Protein 4NMU (pdb70)

Organism: Bacillus anthracis (NCBI:txid1392)

Secondary structure (DSSP, 8-state):
--GGGG---TTEEPPP-EEEBTTS-EEEGGGGTTSEEEEEEE-TT-HHHHH-----SHHHHHHTTEEEEEEE-S--HHHHHHHHHHHT--S-EEE-GGGHHHHHHT--SSSEEEEE-TTSEEEEEEES---HHHHHHHHHHT--/--TTSBPPP-EEEBTTS-EEEGGGGBTBEEEEEEE-TT-HHHHH-----SHHHHHTTTEEEEEEE-S--HHHHHHHHHHHT--S-EEE-GGGHHHHHTT--SSPEEEEE-TTSBEEEEEES---HHHHHHHHHHT--/--TTSS---TTSBPPP-EEEBTTS-EEEGGGGTTSEEEEEEE-SS-HHHHH-----SHHHHHTTTEEEEEEE-S--HHHHHHHHHHTT--S-EEE-GGGHHHHHTT--SSSEEEEE-TT-BEEEEEES---HHHHHHHHHHH--/-TTSBPPP-EEEBTTS-EEEGGGGTTSEEEEEEE-TT-HHHHH-----SHHHHHTTTEEEEEEE-S--HHHHHHHHHHHT--S-EEE-GGGHHHHHTT--SSSEEEEE-TTSBEEEEEES---HHHHHHHHHHT--

Sequence (561 aa):
SNAADKEKQIGKEAPNFVVTDLEGKKIELKDLKGKGVFLNFWGTWCKPCEKEPYNELYPKYKEKGVEIIALDADETDIAVKNFVNQYGLKFPVAIDKGQKIIGTYGVGPLPTSFLIDKDGKVVEQIIGEQTKEQLEGYLKKITPKQIGKEAPNFVVTDLEGKKKIELKDLKGKGVFLNFWGTWCKPCEKEPYNELYPKYKEKGVEIIALDADETDIAVKNFVNQYGLKFPVAIDKGQKIIGTYGVGPLLPTSFLIDKDGKVVEQIIGEQTKEQLEGYLKKITPSNAADKEKQIGKEAPNFVVTDLEGKKIELKDLKGKGVFLNFWGTWCCKKPCEKEPYNELYPKYKEKGVEIIALDADETDIAVKNFVNQYGLKFPVAIDKGQKIIGTYGVGPLPTSFLLIDKDGKVVEQIIGEQTKEEQLEGYLKKITPQIGKEAPNFVVTDLEGKKIELKDLKGKGVFLNFWGTWCKPCEKEPYNELYPKYKEKGVEIIALDADETDIAVKNFVNQYGLKFPVAIDKGQKIIGTYGVGPLPTSFLIDKDGKVVEQIIGEQTKEQLEGYLKKITP

Foldseek 3Di:
DDPLVPAADAQFADPWDWFQFLVRDIDTLVVLQQAKEKEKEAEPPDVLRLPVLLLVCCVVLVVLRYAYEYEYAADDSVRVVVSCVVSVRDGTYGYPHPCSSVVRHVPDAPTKIFIAANRNGTNDIDHTRDDSVRVVVSSVVRRD/DDAPDFDDWDWFAFLPRHIDILVVLQQAKEKEKEAELPDVLRVVLLLLVCAVVLVVQRYAYEYEYAADDSVSVVCSCVVSVRDGTYGYPHPCPSCVVVVPDDPTKIFTAASRNGTNDIDDTRDDNVRVVVSSVVRRD/DDPLVPQADAQDFDGWDWFAWLVRHIDIQVVLQQAKEKEKEAELVDPLSLVPLLLVCAVVLVVQRYAYEYEYAADDSVSVVVSCVVSVRDGTYGYCHVCSVCVRHVDDAPTKIFIAASRRGGHDIRHDHDDSVVVVVSSVVRRD/DAVFFQDWDWFAWLVGHIDILVVLQQAKEKEKEAELPDVLRVVVLLLVCPVVLVVLRYAYEYEYAADDSCSVVVSCVVSVRDGTYGYCHVCVVCVVVVPDDPTKIFIAANRRHTNDIDDDHDDSVRVNVSSVVRRD

Nearest PDB structures (foldseek):
  4nmu-assembly2_B  TM=9.962E-01  e=3.138E-27  Bacillus anthracis
  1st9-assembly2_B  TM=9.865E-01  e=3.255E-20  Bacillus subtilis
  2h1b-assembly2_B  TM=9.787E-01  e=1.824E-20  Bacillus subtilis
  2h1a-assembly1_A  TM=9.843E-01  e=2.393E-19  Bacillus subtilis
  2h19-assembly2_B  TM=9.837E-01  e=4.005E-19  Bacillus subtilis

Structure (mmCIF, N/CA/C/O backbone):
data_4NMU
#
_entry.id   4NMU
#
_cell.length_a   36.816
_cell.length_b   55.166
_cell.length_c   62.570
_cell.angle_alpha   92.27
_cell.angle_beta   90.09
_cell.angle_gamma   89.99
#
_symmetry.space_group_name_H-M   'P 1'
#
loop_
_entity.id
_entity.type
_entity.pdbx_description
1 polymer 'Thiol-disulfide oxidoreductase ResA'
2 non-polymer 'ACETIC ACID'
3 non-polymer 1,2-ETHANEDIOL
4 non-polymer GLYCEROL
5 non-polymer 'MAGNESIUM ION'
6 non-polymer DI(HYDROXYETHYL)ETHER
7 water water
#
loop_
_atom_site.group_PDB
_atom_site.id
_atom_site.type_symbol
_atom_site.label_atom_id
_atom_site.label_alt_id
_atom_site.label_comp_id
_atom_site.label_asym_id
_atom_site.label_entity_id
_atom_site.label_seq_id
_atom_site.pdbx_PDB_ins_code
_atom_site.Cartn_x
_atom_site.Cartn_y
_atom_site.Cartn_z
_atom_site.occupancy
_atom_site.B_iso_or_equiv
_atom_site.auth_seq_id
_atom_site.auth_comp_id
_atom_site.auth_asym_id
_atom_site.auth_atom_id
_atom_site.pdbx_PDB_model_num
ATOM 1 N N . SER A 1 1 ? 22.694 43.770 35.383 1.00 49.33 -2 SER A N 1
ATOM 2 C CA . SER A 1 1 ? 22.083 42.446 35.396 1.00 46.96 -2 SER A CA 1
ATOM 3 C C . SER A 1 1 ? 23.027 41.442 36.029 1.00 41.72 -2 SER A C 1
ATOM 4 O O . SER A 1 1 ? 23.954 41.813 36.730 1.00 41.44 -2 SER A O 1
ATOM 7 N N . ASN A 1 2 ? 22.789 40.168 35.774 1.00 39.32 -1 ASN A N 1
ATOM 8 C CA . ASN A 1 2 ? 23.658 39.138 36.307 1.00 40.16 -1 ASN A CA 1
ATOM 9 C C . ASN A 1 2 ? 24.030 38.130 35.232 1.00 42.47 -1 ASN A C 1
ATOM 10 O O . ASN A 1 2 ? 23.199 37.741 34.423 1.00 44.72 -1 ASN A O 1
ATOM 15 N N . ALA A 1 3 ? 25.293 37.735 35.206 1.00 42.04 0 ALA A N 1
ATOM 16 C CA . ALA A 1 3 ? 25.761 36.772 34.227 1.00 42.41 0 ALA A CA 1
ATOM 17 C C . ALA A 1 3 ? 24.989 35.452 34.292 1.00 45.30 0 ALA A C 1
ATOM 18 O O . ALA A 1 3 ? 24.847 34.761 33.287 1.00 44.58 0 ALA A O 1
ATOM 20 N N . ALA A 1 4 ? 24.514 35.096 35.481 1.00 51.66 1 ALA A N 1
ATOM 21 C CA . ALA A 1 4 ? 23.806 33.840 35.676 1.00 44.92 1 ALA A CA 1
ATOM 22 C C . ALA A 1 4 ? 22.454 33.828 34.972 1.00 39.19 1 ALA A C 1
ATOM 23 O O . ALA A 1 4 ? 21.885 32.764 34.751 1.00 36.22 1 ALA A O 1
ATOM 25 N N . ASP A 1 5 ? 21.937 35.008 34.628 1.00 35.00 2 ASP A N 1
ATOM 26 C CA . ASP A 1 5 ? 20.750 35.090 33.777 1.00 31.87 2 ASP A CA 1
ATOM 27 C C . ASP A 1 5 ? 20.911 34.169 32.588 1.00 30.94 2 ASP A C 1
ATOM 28 O O . ASP A 1 5 ? 19.999 33.422 32.258 1.00 30.96 2 ASP A O 1
ATOM 33 N N . LYS A 1 6 ? 22.092 34.210 31.974 1.00 30.33 3 LYS A N 1
ATOM 34 C CA . LYS A 1 6 ? 22.363 33.454 30.757 1.00 30.64 3 LYS A CA 1
ATOM 35 C C . LYS A 1 6 ? 23.225 32.214 30.981 1.00 30.31 3 LYS A C 1
ATOM 36 O O . LYS A 1 6 ? 24.026 31.868 30.116 1.00 31.91 3 LYS A O 1
ATOM 42 N N . GLU A 1 7 ? 23.072 31.554 32.132 1.00 33.23 4 GLU A N 1
ATOM 43 C CA . GLU A 1 7 ? 23.750 30.276 32.384 1.00 31.48 4 GLU A CA 1
ATOM 44 C C . GLU A 1 7 ? 22.880 29.121 31.890 1.00 29.63 4 GLU A C 1
ATOM 45 O O . GLU A 1 7 ? 21.654 29.220 31.857 1.00 26.34 4 GLU A O 1
ATOM 51 N N . LYS A 1 8 ? 23.537 28.025 31.523 1.00 34.75 5 LYS A N 1
ATOM 52 C CA . LYS A 1 8 ? 22.995 27.052 30.585 1.00 33.20 5 LYS A CA 1
ATOM 53 C C . LYS A 1 8 ? 23.496 25.646 30.916 1.00 32.45 5 LYS A C 1
ATOM 54 O O . LYS A 1 8 ? 24.704 25.429 31.077 1.00 34.15 5 LYS A O 1
ATOM 68 N N . GLN A 1 10 ? 24.502 22.040 29.821 1.00 24.23 7 GLN A N 1
ATOM 69 C CA . GLN A 1 10 ? 24.876 21.256 28.655 1.00 20.76 7 GLN A CA 1
ATOM 70 C C . GLN A 1 10 ? 25.333 19.851 29.059 1.00 20.09 7 GLN A C 1
ATOM 71 O O . GLN A 1 10 ? 26.133 19.691 29.968 1.00 18.93 7 GLN A O 1
ATOM 77 N N . ILE A 1 11 ? 24.790 18.835 28.398 1.00 20.44 8 ILE A N 1
ATOM 78 C CA . ILE A 1 11 ? 25.248 17.464 28.570 1.00 20.58 8 ILE A CA 1
ATOM 79 C C . ILE A 1 11 ? 26.729 17.394 28.216 1.00 21.01 8 ILE A C 1
ATOM 80 O O . ILE A 1 11 ? 27.157 17.971 27.224 1.00 23.34 8 ILE A O 1
ATOM 85 N N . GLY A 1 12 ? 27.508 16.712 29.046 1.00 20.09 9 GLY A N 1
ATOM 86 C CA . GLY A 1 12 ? 28.941 16.616 28.859 1.00 21.84 9 GLY A CA 1
ATOM 87 C C . GLY A 1 12 ? 29.708 17.891 29.158 1.00 22.64 9 GLY A C 1
ATOM 88 O O . GLY A 1 12 ? 30.846 18.046 28.743 1.00 25.04 9 GLY A O 1
ATOM 89 N N . LYS A 1 13 ? 29.093 18.832 29.857 1.00 20.64 10 LYS A N 1
ATOM 90 C CA . LYS A 1 13 ? 29.803 20.047 30.234 1.00 20.25 10 LYS A CA 1
ATOM 91 C C . LYS A 1 13 ? 29.456 20.461 31.672 1.00 20.51 10 LYS A C 1
ATOM 92 O O . LYS A 1 13 ? 28.498 19.954 32.258 1.00 19.83 10 LYS A O 1
ATOM 98 N N . GLU A 1 14 ? 30.251 21.368 32.233 1.00 20.14 11 GLU A N 1
ATOM 99 C CA . GLU A 1 14 ? 30.129 21.733 33.638 1.00 20.73 11 GLU A CA 1
ATOM 100 C C . GLU A 1 14 ? 28.726 22.192 34.018 1.00 17.68 11 GLU A C 1
ATOM 101 O O . GLU A 1 14 ? 28.080 22.963 33.317 1.00 19.44 11 GLU A O 1
ATOM 107 N N . ALA A 1 15 ? 28.265 21.686 35.149 1.00 16.54 12 ALA A N 1
ATOM 108 C CA . ALA A 1 15 ? 26.935 21.975 35.636 1.00 14.21 12 ALA A CA 1
ATOM 109 C C . ALA A 1 15 ? 26.873 23.428 36.037 1.00 17.72 12 ALA A C 1
ATOM 110 O O . ALA A 1 15 ? 27.885 23.993 36.432 1.00 18.83 12 ALA A O 1
ATOM 112 N N . PRO A 1 16 ? 25.693 24.065 35.876 1.00 19.76 13 PRO A N 1
ATOM 113 C CA . PRO A 1 16 ? 25.501 25.384 36.472 1.00 18.14 13 PRO A CA 1
ATOM 114 C C . PRO A 1 16 ? 25.644 25.314 37.982 1.00 16.66 13 PRO A C 1
ATOM 115 O O . PRO A 1 16 ? 24.880 24.651 38.662 1.00 17.19 13 PRO A O 1
ATOM 119 N N . ASN A 1 17 ? 26.640 25.996 38.514 1.00 17.97 14 ASN A N 1
ATOM 120 C CA . ASN A 1 17 ? 26.814 26.044 39.951 1.00 16.73 14 ASN A CA 1
ATOM 121 C C . ASN A 1 17 ? 25.586 26.687 40.599 1.00 17.12 14 ASN A C 1
ATOM 122 O O . ASN A 1 17 ? 24.876 27.459 39.963 1.00 20.40 14 ASN A O 1
ATOM 127 N N . PHE A 1 18 ? 25.311 26.333 41.846 1.00 13.85 15 PHE A N 1
ATOM 128 C CA . PHE A 1 18 ? 24.301 27.028 42.613 1.00 14.43 15 PHE A CA 1
ATOM 129 C C . PHE A 1 18 ? 24.625 26.909 44.083 1.00 14.79 15 PHE A C 1
ATOM 130 O O . PHE A 1 18 ? 25.401 26.058 44.484 1.00 15.07 15 PHE A O 1
ATOM 138 N N . VAL A 1 19 ? 24.007 27.775 44.874 1.00 15.11 16 VAL A N 1
ATOM 139 C CA . VAL A 1 19 ? 24.175 27.809 46.316 1.00 15.91 16 VAL A CA 1
ATOM 140 C C . VAL A 1 19 ? 22.808 27.788 47.007 1.00 16.04 16 VAL A C 1
ATOM 141 O O . VAL A 1 19 ? 21.989 28.675 46.796 1.00 20.14 16 VAL A O 1
ATOM 145 N N . VAL A 1 20 ? 22.566 26.770 47.825 1.00 15.17 17 VAL A N 1
ATOM 146 C CA . VAL A 1 20 ? 21.312 26.644 48.578 1.00 15.11 17 VAL A CA 1
ATOM 147 C C . VAL A 1 20 ? 21.596 26.328 50.031 1.00 14.37 17 VAL A C 1
ATOM 148 O O . VAL A 1 20 ? 22.672 25.874 50.376 1.00 17.03 17 VAL A O 1
ATOM 152 N N . THR A 1 21 ? 20.627 26.589 50.890 1.00 15.22 18 THR A N 1
ATOM 153 C CA . THR A 1 21 ? 20.691 26.137 52.267 1.00 14.34 18 THR A CA 1
ATOM 154 C C . THR A 1 21 ? 19.834 24.895 52.370 1.00 13.54 18 THR A C 1
ATOM 155 O O . THR A 1 21 ? 18.681 24.927 51.950 1.00 15.37 18 THR A O 1
ATOM 159 N N . ASP A 1 22 ? 20.364 23.798 52.910 1.00 12.95 19 ASP A N 1
ATOM 160 C CA . ASP A 1 22 ? 19.527 22.610 53.053 1.00 14.04 19 ASP A CA 1
ATOM 161 C C . ASP A 1 22 ? 18.649 22.680 54.301 1.00 14.66 19 ASP A C 1
ATOM 162 O O . ASP A 1 22 ? 18.798 23.591 55.109 1.00 16.77 19 ASP A O 1
ATOM 167 N N . LEU A 1 23 ? 17.750 21.722 54.478 1.00 16.35 20 LEU A N 1
ATOM 168 C CA . LEU A 1 23 ? 16.868 21.749 55.636 1.00 18.20 20 LEU A CA 1
ATOM 169 C C . LEU A 1 23 ? 17.574 21.571 56.995 1.00 17.62 20 LEU A C 1
ATOM 170 O O . LEU A 1 23 ? 16.943 21.729 58.042 1.00 19.63 20 LEU A O 1
ATOM 175 N N . GLU A 1 24 ? 18.854 21.225 56.989 1.00 14.72 21 GLU A N 1
ATOM 176 C CA . GLU A 1 24 ? 19.577 21.198 58.245 1.00 15.34 21 GLU A CA 1
ATOM 177 C C . GLU A 1 24 ? 20.350 22.489 58.453 1.00 17.12 21 GLU A C 1
ATOM 178 O O . GLU A 1 24 ? 21.181 22.580 59.360 1.00 20.95 21 GLU A O 1
ATOM 184 N N . GLY A 1 25 ? 20.065 23.474 57.601 1.00 12.63 22 GLY A N 1
ATOM 185 C CA . GLY A 1 25 ? 20.689 24.779 57.661 1.00 13.63 22 GLY A CA 1
ATOM 186 C C . GLY A 1 25 ? 22.062 24.888 57.023 1.00 15.73 22 GLY A C 1
ATOM 187 O O . GLY A 1 25 ? 22.705 25.949 57.071 1.00 17.75 22 GLY A O 1
ATOM 188 N N . LYS A 1 26 ? 22.513 23.794 56.418 1.00 13.94 23 LYS A N 1
ATOM 189 C CA . LYS A 1 26 ? 23.859 23.732 55.865 1.00 15.11 23 LYS A CA 1
ATOM 190 C C . LYS A 1 26 ? 23.974 24.266 54.438 1.00 13.36 23 LYS A C 1
ATOM 191 O O . LYS A 1 26 ? 23.141 24.005 53.567 1.00 12.87 23 LYS A O 1
ATOM 197 N N . LYS A 1 27 ? 25.033 25.022 54.203 1.00 11.80 24 LYS A N 1
ATOM 198 C CA . LYS A 1 27 ? 25.294 25.547 52.877 1.00 14.07 24 LYS A CA 1
ATOM 199 C C . LYS A 1 27 ? 25.713 24.454 51.887 1.00 14.79 24 LYS A C 1
ATOM 200 O O . LYS A 1 27 ? 26.692 23.746 52.114 1.00 14.06 24 LYS A O 1
ATOM 206 N N . ILE A 1 28 ? 24.984 24.349 50.777 1.00 14.89 25 ILE A N 1
ATOM 207 C CA . ILE A 1 28 ? 25.431 23.573 49.628 1.00 13.45 25 ILE A CA 1
ATOM 208 C C . ILE A 1 28 ? 25.782 24.473 48.428 1.00 15.53 25 ILE A C 1
ATOM 209 O O . ILE A 1 28 ? 24.944 25.212 47.936 1.00 16.38 25 ILE A O 1
ATOM 214 N N . GLU A 1 29 ? 27.034 24.416 47.979 1.00 15.97 26 GLU A N 1
ATOM 215 C CA . GLU A 1 29 ? 27.413 24.974 46.686 1.00 15.42 26 GLU A CA 1
ATOM 216 C C . GLU A 1 29 ? 27.861 23.852 45.748 1.00 15.74 26 GLU A C 1
ATOM 217 O O . GLU A 1 29 ? 28.742 23.068 46.087 1.00 14.81 26 GLU A O 1
ATOM 223 N N . LEU A 1 30 ? 27.259 23.783 44.566 1.00 15.41 27 LEU A N 1
ATOM 224 C CA . LEU A 1 30 ? 27.504 22.655 43.684 1.00 13.44 27 LEU A CA 1
ATOM 225 C C . LEU A 1 30 ? 28.985 22.478 43.380 1.00 13.47 27 LEU A C 1
ATOM 226 O O . LEU A 1 30 ? 29.505 21.371 43.461 1.00 17.12 27 LEU A O 1
ATOM 231 N N . LYS A 1 31 ? 29.677 23.573 43.083 1.00 15.76 28 LYS A N 1
ATOM 232 C CA . LYS A 1 31 ? 31.113 23.487 42.788 1.00 19.90 28 LYS A CA 1
ATOM 233 C C . LYS A 1 31 ? 31.955 22.920 43.947 1.00 17.36 28 LYS A C 1
ATOM 234 O O . LYS A 1 31 ? 32.976 22.284 43.723 1.00 18.84 28 LYS A O 1
ATOM 240 N N . ASP A 1 32 ? 31.521 23.148 45.180 1.00 16.82 29 ASP A N 1
ATOM 241 C CA . ASP A 1 32 ? 32.234 22.643 46.345 1.00 17.03 29 ASP A CA 1
ATOM 242 C C . ASP A 1 32 ? 32.275 21.128 46.368 1.00 16.93 29 ASP A C 1
ATOM 243 O O . ASP A 1 32 ? 33.055 20.544 47.101 1.00 17.54 29 ASP A O 1
ATOM 248 N N . LEU A 1 33 ? 31.408 20.500 45.582 1.00 17.01 30 LEU A N 1
ATOM 249 C CA . LEU A 1 33 ? 31.258 19.052 45.586 1.00 13.75 30 LEU A CA 1
ATOM 250 C C . LEU A 1 33 ? 32.113 18.347 44.542 1.00 13.37 30 LEU A C 1
ATOM 251 O O . LEU A 1 33 ? 31.979 17.137 44.353 1.00 13.99 30 LEU A O 1
ATOM 256 N N . LYS A 1 34 ? 32.966 19.089 43.834 1.00 12.00 31 LYS A N 1
ATOM 257 C CA . LYS A 1 34 ? 33.910 18.435 42.924 1.00 13.91 31 LYS A CA 1
ATOM 258 C C . LYS A 1 34 ? 34.724 17.426 43.725 1.00 13.28 31 LYS A C 1
ATOM 259 O O . LYS A 1 34 ? 35.187 17.739 44.817 1.00 15.42 31 LYS A O 1
ATOM 265 N N . GLY A 1 35 ? 34.858 16.215 43.195 1.00 13.72 32 GLY A N 1
ATOM 266 C CA . GLY A 1 35 ? 35.480 15.128 43.918 1.00 13.79 32 GLY A CA 1
ATOM 267 C C . GLY A 1 35 ? 34.474 14.060 44.299 1.00 15.81 32 GLY A C 1
ATOM 268 O O . GLY A 1 35 ? 34.823 12.948 44.720 1.00 17.88 32 GLY A O 1
ATOM 269 N N . LYS A 1 36 ? 33.204 14.417 44.151 1.00 15.92 33 LYS A N 1
ATOM 270 C CA . LYS A 1 36 ? 32.094 13.522 44.433 1.00 14.90 33 LYS A CA 1
ATOM 271 C C . LYS A 1 36 ? 31.195 13.423 43.215 1.00 11.95 33 LYS A C 1
ATOM 272 O O . LYS A 1 36 ? 31.104 14.353 42.440 1.00 13.45 33 LYS A O 1
ATOM 278 N N . GLY A 1 37 ? 30.543 12.282 43.039 1.00 12.69 34 GLY A N 1
ATOM 279 C CA . GLY A 1 37 ? 29.404 12.197 42.139 1.00 12.06 34 GLY A CA 1
ATOM 280 C C . GLY A 1 37 ? 28.214 12.902 42.776 1.00 11.84 34 GLY A C 1
ATOM 281 O O . GLY A 1 37 ? 28.089 12.903 43.984 1.00 11.35 34 GLY A O 1
ATOM 282 N N . VAL A 1 38 ? 27.350 13.525 41.982 1.00 11.31 35 VAL A N 1
ATOM 283 C CA . VAL A 1 38 ? 26.173 14.185 42.539 1.00 9.38 35 VAL A CA 1
ATOM 284 C C . VAL A 1 38 ? 24.937 13.754 41.779 1.00 10.28 35 VAL A C 1
ATOM 285 O O . VAL A 1 38 ? 24.868 13.841 40.551 1.00 11.19 35 VAL A O 1
ATOM 289 N N . PHE A 1 39 ? 23.957 13.274 42.533 1.00 9.47 36 PHE A N 1
ATOM 290 C CA . PHE A 1 39 ? 22.650 12.962 41.983 1.00 9.66 36 PHE A CA 1
ATOM 291 C C . PHE A 1 39 ? 21.734 14.121 42.358 1.00 8.77 36 PHE A C 1
ATOM 292 O O . PHE A 1 39 ? 21.348 14.273 43.509 1.00 8.66 36 PHE A O 1
ATOM 300 N N . LEU A 1 40 ? 21.426 14.953 41.375 1.00 9.23 37 LEU A N 1
ATOM 301 C CA . LEU A 1 40 ? 20.675 16.177 41.603 1.00 8.44 37 LEU A CA 1
ATOM 302 C C . LEU A 1 40 ? 19.223 15.922 41.222 1.00 9.62 37 LEU A C 1
ATOM 303 O O . LEU A 1 40 ? 18.914 15.689 40.065 1.00 10.68 37 LEU A O 1
ATOM 308 N N . ASN A 1 41 ? 18.343 15.945 42.213 1.00 9.54 38 ASN A N 1
ATOM 309 C CA . ASN A 1 41 ? 16.974 15.553 41.989 1.00 8.43 38 ASN A CA 1
ATOM 310 C C . ASN A 1 41 ? 16.024 16.704 42.223 1.00 8.74 38 ASN A C 1
ATOM 311 O O . ASN A 1 41 ? 16.020 17.296 43.289 1.00 11.41 38 ASN A O 1
ATOM 316 N N . PHE A 1 42 ? 15.175 16.987 41.251 1.00 8.28 39 PHE A N 1
ATOM 317 C CA . PHE A 1 42 ? 14.178 18.035 41.396 1.00 7.22 39 PHE A CA 1
ATOM 318 C C . PHE A 1 42 ? 12.835 17.373 41.654 1.00 9.67 39 PHE A C 1
ATOM 319 O O . PHE A 1 42 ? 12.437 16.471 40.898 1.00 12.90 39 PHE A O 1
ATOM 327 N N . TRP A 1 43 ? 12.138 17.816 42.695 1.00 9.24 40 TRP A N 1
ATOM 328 C CA . TRP A 1 43 ? 10.972 17.091 43.191 1.00 10.06 40 TRP A CA 1
ATOM 329 C C . TRP A 1 43 ? 9.917 17.966 43.844 1.00 10.27 40 TRP A C 1
ATOM 330 O O . TRP A 1 43 ? 10.057 19.179 43.931 1.00 11.75 40 TRP A O 1
ATOM 341 N N . GLY A 1 44 ? 8.847 17.311 44.289 1.00 13.04 41 GLY A N 1
ATOM 342 C CA . GLY A 1 44 ? 7.783 17.951 45.056 1.00 15.14 41 GLY A CA 1
ATOM 343 C C . GLY A 1 44 ? 6.925 16.960 45.847 1.00 15.08 41 GLY A C 1
ATOM 344 O O . GLY A 1 44 ? 6.811 15.783 45.498 1.00 16.46 41 GLY A O 1
ATOM 345 N N . THR A 1 45 ? 6.306 17.447 46.917 1.00 15.93 42 THR A N 1
ATOM 346 C CA . THR A 1 45 ? 5.569 16.590 47.845 1.00 17.63 42 THR A CA 1
ATOM 347 C C . THR A 1 45 ? 4.240 16.137 47.227 1.00 20.35 42 THR A C 1
ATOM 348 O O . THR A 1 45 ? 3.658 15.129 47.624 1.00 20.23 42 THR A O 1
ATOM 352 N N . TRP A 1 46 ? 3.786 16.891 46.235 1.00 20.67 43 TRP A N 1
ATOM 353 C CA . TRP A 1 46 ? 2.509 16.640 45.594 1.00 22.07 43 TRP A CA 1
ATOM 354 C C . TRP A 1 46 ? 2.681 15.712 44.378 1.00 22.61 43 TRP A C 1
ATOM 355 O O . TRP A 1 46 ? 1.702 15.170 43.857 1.00 24.78 43 TRP A O 1
ATOM 366 N N . CYS A 1 47 ? 3.924 15.497 43.961 1.00 20.39 44 CYS A N 1
ATOM 367 C CA . CYS A 1 47 ? 4.229 14.711 42.784 1.00 19.81 44 CYS A CA 1
ATOM 368 C C . CYS A 1 47 ? 4.373 13.260 43.195 1.00 23.34 44 CYS A C 1
ATOM 369 O O . CYS A 1 47 ? 5.292 12.863 43.842 1.00 23.66 44 CYS A O 1
ATOM 372 N N . LYS A 1 48 ? 3.386 12.469 42.837 1.00 26.20 45 LYS A N 1
ATOM 373 C CA . LYS A 1 48 ? 3.325 11.052 43.201 1.00 28.69 45 LYS A CA 1
ATOM 374 C C . LYS A 1 48 ? 4.501 10.184 42.689 1.00 26.78 45 LYS A C 1
ATOM 375 O O . LYS A 1 48 ? 4.984 9.310 43.411 1.00 28.26 45 LYS A O 1
ATOM 381 N N . PRO A 1 49 ? 4.954 10.399 41.442 1.00 22.31 46 PRO A N 1
ATOM 382 C CA . PRO A 1 49 ? 6.202 9.729 41.071 1.00 23.42 46 PRO A CA 1
ATOM 383 C C . PRO A 1 49 ? 7.388 10.179 41.922 1.00 21.83 46 PRO A C 1
ATOM 384 O O . PRO A 1 49 ? 8.242 9.350 42.213 1.00 27.01 46 PRO A O 1
ATOM 388 N N . CYS A 1 50 ? 7.428 11.433 42.317 1.00 20.30 47 CYS A N 1
ATOM 389 C CA . CYS A 1 50 ? 8.486 11.852 43.235 1.00 19.86 47 CYS A CA 1
ATOM 390 C C . CYS A 1 50 ? 8.364 11.172 44.572 1.00 21.30 47 CYS A C 1
ATOM 391 O O . CYS A 1 50 ? 9.322 10.653 45.083 1.00 25.09 47 CYS A O 1
ATOM 394 N N . GLU A 1 51 ? 7.155 11.126 45.112 1.00 19.17 48 GLU A N 1
ATOM 395 C CA . GLU A 1 51 ? 6.930 10.526 46.415 1.00 21.48 48 GLU A CA 1
ATOM 396 C C . GLU A 1 51 ? 7.335 9.076 46.424 1.00 19.86 48 GLU A C 1
ATOM 397 O O . GLU A 1 51 ? 7.978 8.633 47.357 1.00 21.69 48 GLU A O 1
ATOM 403 N N . LYS A 1 52 ? 6.965 8.335 45.385 1.00 18.70 49 LYS A N 1
ATOM 404 C CA . LYS A 1 52 ? 7.226 6.908 45.384 1.00 21.77 49 LYS A CA 1
ATOM 405 C C . LYS A 1 52 ? 8.697 6.553 45.199 1.00 23.00 49 LYS A C 1
ATOM 406 O O . LYS A 1 52 ? 9.153 5.533 45.715 1.00 25.97 49 LYS A O 1
ATOM 412 N N . GLU A 1 53 ? 9.455 7.379 44.480 1.00 20.37 50 GLU A N 1
ATOM 413 C CA . GLU A 1 53 ? 10.864 7.050 44.267 1.00 17.42 50 GLU A CA 1
ATOM 414 C C . GLU A 1 53 ? 11.780 7.465 45.413 1.00 17.23 50 GLU A C 1
ATOM 415 O O . GLU A 1 53 ? 12.838 6.876 45.593 1.00 20.75 50 GLU A O 1
ATOM 429 N N . PRO A 1 55 ? 11.727 7.117 48.814 1.00 15.97 52 PRO A N 1
ATOM 430 C CA . PRO A 1 55 ? 12.181 6.007 49.652 1.00 17.96 52 PRO A CA 1
ATOM 431 C C . PRO A 1 55 ? 13.300 5.186 49.011 1.00 17.01 52 PRO A C 1
ATOM 432 O O . PRO A 1 55 ? 14.193 4.743 49.739 1.00 17.79 52 PRO A O 1
ATOM 436 N N . TYR A 1 56 ? 13.261 4.997 47.692 1.00 15.23 53 TYR A N 1
ATOM 437 C CA . TYR A 1 56 ? 14.290 4.211 47.012 1.00 14.30 53 TYR A CA 1
ATOM 438 C C . TYR A 1 56 ? 15.637 4.898 47.129 1.00 13.27 53 TYR A C 1
ATOM 439 O O . TYR A 1 56 ? 16.635 4.271 47.456 1.00 14.13 53 TYR A O 1
ATOM 464 N N . ASN A 1 58 ? 16.435 6.929 49.364 1.00 10.83 55 ASN A N 1
ATOM 465 C CA . ASN A 1 58 ? 16.787 6.907 50.774 1.00 12.28 55 ASN A CA 1
ATOM 466 C C . ASN A 1 58 ? 17.481 5.614 51.186 1.00 13.05 55 ASN A C 1
ATOM 467 O O . ASN A 1 58 ? 18.429 5.629 51.961 1.00 13.23 55 ASN A O 1
ATOM 472 N N . GLU A 1 59 ? 17.011 4.504 50.646 1.00 11.11 56 GLU A N 1
ATOM 473 C CA . GLU A 1 59 ? 17.635 3.213 50.902 1.00 13.13 56 GLU A CA 1
ATOM 474 C C . GLU A 1 59 ? 18.970 3.076 50.175 1.00 15.28 56 GLU A C 1
ATOM 475 O O . GLU A 1 59 ? 19.835 2.322 50.598 1.00 20.34 56 GLU A O 1
ATOM 481 N N . LEU A 1 60 ? 19.139 3.790 49.072 1.00 14.73 57 LEU A N 1
ATOM 482 C CA . LEU A 1 60 ? 20.404 3.755 48.335 1.00 15.05 57 LEU A CA 1
ATOM 483 C C . LEU A 1 60 ? 21.464 4.695 48.894 1.00 14.63 57 LEU A C 1
ATOM 484 O O . LEU A 1 60 ? 22.657 4.435 48.755 1.00 17.81 57 LEU A O 1
ATOM 489 N N . TYR A 1 61 ? 21.027 5.780 49.530 1.00 11.50 58 TYR A N 1
ATOM 490 C CA . TYR A 1 61 ? 21.920 6.850 49.957 1.00 11.93 58 TYR A CA 1
ATOM 491 C C . TYR A 1 61 ? 23.101 6.454 50.859 1.00 13.85 58 TYR A C 1
ATOM 492 O O . TYR A 1 61 ? 24.209 6.892 50.602 1.00 14.67 58 TYR A O 1
ATOM 501 N N . PRO A 1 62 ? 22.869 5.672 51.936 1.00 14.01 59 PRO A N 1
ATOM 502 C CA . PRO A 1 62 ? 24.015 5.324 52.792 1.00 13.21 59 PRO A CA 1
ATOM 503 C C . PRO A 1 62 ? 25.070 4.569 52.022 1.00 13.87 59 PRO A C 1
ATOM 504 O O . PRO A 1 62 ? 26.261 4.846 52.136 1.00 16.32 59 PRO A O 1
ATOM 508 N N . LYS A 1 63 ? 24.615 3.611 51.232 1.00 13.91 60 LYS A N 1
ATOM 509 C CA . LYS A 1 63 ? 25.499 2.828 50.392 1.00 13.51 60 LYS A CA 1
ATOM 510 C C . LYS A 1 63 ? 26.420 3.734 49.567 1.00 14.22 60 LYS A C 1
ATOM 511 O O . LYS A 1 63 ? 27.650 3.615 49.636 1.00 16.22 60 LYS A O 1
ATOM 517 N N . TYR A 1 64 ? 25.824 4.664 48.818 1.00 13.37 61 TYR A N 1
ATOM 518 C CA . TYR A 1 64 ? 26.587 5.475 47.863 1.00 14.34 61 TYR A CA 1
ATOM 519 C C . TYR A 1 64 ? 27.281 6.700 48.461 1.00 16.60 61 TYR A C 1
ATOM 520 O O . TYR A 1 64 ? 28.235 7.207 47.893 1.00 18.42 61 TYR A O 1
ATOM 529 N N . LYS A 1 65 ? 26.828 7.143 49.626 1.00 16.13 62 LYS A N 1
ATOM 530 C CA . LYS A 1 65 ? 27.430 8.293 50.301 1.00 17.18 62 LYS A CA 1
ATOM 531 C C . LYS A 1 65 ? 28.895 8.038 50.692 1.00 19.34 62 LYS A C 1
ATOM 532 O O . LYS A 1 65 ? 29.770 8.869 50.442 1.00 20.58 62 LYS A O 1
ATOM 538 N N . GLU A 1 66 ? 29.156 6.893 51.310 1.00 22.46 63 GLU A N 1
ATOM 539 C CA . GLU A 1 66 ? 30.533 6.483 51.631 1.00 23.80 63 GLU A CA 1
ATOM 540 C C . GLU A 1 66 ? 31.414 6.475 50.369 1.00 24.95 63 GLU A C 1
ATOM 541 O O . GLU A 1 66 ? 32.531 7.009 50.373 1.00 29.12 63 GLU A O 1
ATOM 547 N N . LYS A 1 67 ? 30.882 5.905 49.286 1.00 19.07 64 LYS A N 1
ATOM 548 C CA . LYS A 1 67 ? 31.547 5.889 47.989 1.00 16.99 64 LYS A CA 1
ATOM 549 C C . LYS A 1 67 ? 31.679 7.262 47.373 1.00 17.89 64 LYS A C 1
ATOM 550 O O . LYS A 1 67 ? 32.051 7.370 46.231 1.00 22.42 64 LYS A O 1
ATOM 556 N N . GLY A 1 68 ? 31.340 8.313 48.101 1.00 16.22 65 GLY A N 1
ATOM 557 C CA . GLY A 1 68 ? 31.564 9.655 47.602 1.00 14.58 65 GLY A CA 1
ATOM 558 C C . GLY A 1 68 ? 30.535 10.171 46.604 1.00 14.67 65 GLY A C 1
ATOM 559 O O . GLY A 1 68 ? 30.831 11.035 45.786 1.00 16.72 65 GLY A O 1
ATOM 560 N N . VAL A 1 69 ? 29.323 9.644 46.658 1.00 12.89 66 VAL A N 1
ATOM 561 C CA . VAL A 1 69 ? 28.227 10.210 45.878 1.00 12.56 66 VAL A CA 1
ATOM 562 C C . VAL A 1 69 ? 27.289 10.961 46.805 1.00 12.90 66 VAL A C 1
ATOM 563 O O . VAL A 1 69 ? 26.834 10.427 47.815 1.00 19.25 66 VAL A O 1
ATOM 567 N N . GLU A 1 70 ? 27.000 12.203 46.463 1.00 11.21 67 GLU A N 1
ATOM 568 C CA . GLU A 1 70 ? 26.008 12.987 47.186 1.00 11.63 67 GLU A CA 1
ATOM 569 C C . GLU A 1 70 ? 24.683 13.003 46.429 1.00 11.08 67 GLU A C 1
ATOM 570 O O . GLU A 1 70 ? 24.654 13.038 45.214 1.00 12.23 67 GLU A O 1
ATOM 576 N N . ILE A 1 71 ? 23.592 12.964 47.179 1.00 11.27 68 ILE A N 1
ATOM 577 C CA . ILE A 1 71 ? 22.257 13.206 46.645 1.00 12.17 68 ILE A CA 1
ATOM 578 C C . ILE A 1 71 ? 21.782 14.578 47.134 1.00 13.86 68 ILE A C 1
ATOM 579 O O . ILE A 1 71 ? 21.805 14.853 48.327 1.00 15.00 68 ILE A O 1
ATOM 584 N N . ILE A 1 72 ? 21.381 15.444 46.209 1.00 10.67 69 ILE A N 1
ATOM 585 C CA . ILE A 1 72 ? 20.801 16.729 46.564 1.00 9.36 69 ILE A CA 1
ATOM 586 C C . ILE A 1 72 ? 19.395 16.838 45.990 1.00 7.89 69 ILE A C 1
ATOM 587 O O . ILE A 1 72 ? 19.218 16.832 44.784 1.00 9.28 69 ILE A O 1
ATOM 592 N N . ALA A 1 73 ? 18.400 16.907 46.867 1.00 7.67 70 ALA A N 1
ATOM 593 C CA . ALA A 1 73 ? 16.998 16.878 46.462 1.00 7.81 70 ALA A CA 1
ATOM 594 C C . ALA A 1 73 ? 16.413 18.265 46.575 1.00 8.17 70 ALA A C 1
ATOM 595 O O . ALA A 1 73 ? 16.084 18.724 47.663 1.00 7.37 70 ALA A O 1
ATOM 597 N N . LEU A 1 74 ? 16.324 18.939 45.436 1.00 7.01 71 LEU A N 1
ATOM 598 C CA . LEU A 1 74 ? 15.837 20.296 45.379 1.00 6.75 71 LEU A CA 1
ATOM 599 C C . LEU A 1 74 ? 14.321 20.322 45.253 1.00 9.31 71 LEU A C 1
ATOM 600 O O . LEU A 1 74 ? 13.769 19.869 44.259 1.00 9.85 71 LEU A O 1
ATOM 605 N N . ASP A 1 75 ? 13.642 20.863 46.254 1.00 8.43 72 ASP A N 1
ATOM 606 C CA . ASP A 1 75 ? 12.202 20.947 46.203 1.00 11.05 72 ASP A CA 1
ATOM 607 C C . ASP A 1 75 ? 11.766 22.169 45.404 1.00 13.03 72 ASP A C 1
ATOM 608 O O . ASP A 1 75 ? 12.386 23.228 45.474 1.00 11.03 72 ASP A O 1
ATOM 613 N N . ALA A 1 76 ? 10.677 22.012 44.654 1.00 15.60 73 ALA A N 1
ATOM 614 C CA . ALA A 1 76 ? 10.203 23.045 43.736 1.00 15.13 73 ALA A CA 1
ATOM 615 C C . ALA A 1 76 ? 9.419 24.172 44.410 1.00 16.07 73 ALA A C 1
ATOM 616 O O . ALA A 1 76 ? 8.282 24.462 44.029 1.00 17.82 73 ALA A O 1
ATOM 618 N N . ASP A 1 77 ? 10.045 24.816 45.376 1.00 14.73 74 ASP A N 1
ATOM 619 C CA . ASP A 1 77 ? 9.496 25.997 46.022 1.00 16.70 74 ASP A CA 1
ATOM 620 C C . ASP A 1 77 ? 8.156 25.801 46.729 1.00 18.62 74 ASP A C 1
ATOM 621 O O . ASP A 1 77 ? 7.240 26.566 46.530 1.00 17.44 74 ASP A O 1
ATOM 626 N N . GLU A 1 78 ? 8.058 24.757 47.530 1.00 20.08 75 GLU A N 1
ATOM 627 C CA . GLU A 1 78 ? 6.945 24.594 48.455 1.00 18.81 75 GLU A CA 1
ATOM 628 C C . GLU A 1 78 ? 7.320 25.267 49.767 1.00 21.34 75 GLU A C 1
ATOM 629 O O . GLU A 1 78 ? 8.433 25.752 49.920 1.00 24.07 75 GLU A O 1
ATOM 635 N N . THR A 1 79 ? 6.391 25.307 50.716 1.00 23.96 76 THR A N 1
ATOM 636 C CA . THR A 1 79 ? 6.666 25.942 52.000 1.00 23.84 76 THR A CA 1
ATOM 637 C C . THR A 1 79 ? 7.649 25.123 52.826 1.00 19.47 76 THR A C 1
ATOM 638 O O . THR A 1 79 ? 7.738 23.912 52.677 1.00 17.27 76 THR A O 1
ATOM 642 N N . ASP A 1 80 ? 8.383 25.791 53.702 1.00 18.81 77 ASP A N 1
ATOM 643 C CA . ASP A 1 80 ? 9.256 25.085 54.622 1.00 21.27 77 ASP A CA 1
ATOM 644 C C . ASP A 1 80 ? 8.487 24.061 55.441 1.00 19.91 77 ASP A C 1
ATOM 645 O O . ASP A 1 80 ? 8.977 22.967 55.679 1.00 19.69 77 ASP A O 1
ATOM 650 N N . ILE A 1 81 ? 7.277 24.411 55.857 1.00 18.02 78 ILE A N 1
ATOM 651 C CA . ILE A 1 81 ? 6.470 23.507 56.667 1.00 16.61 78 ILE A CA 1
ATOM 652 C C . ILE A 1 81 ? 6.023 22.276 55.873 1.00 16.00 78 ILE A C 1
ATOM 653 O O . ILE A 1 81 ? 6.127 21.145 56.357 1.00 13.91 78 ILE A O 1
ATOM 658 N N . ALA A 1 82 ? 5.581 22.476 54.636 1.00 14.44 79 ALA A N 1
ATOM 659 C CA . ALA A 1 82 ? 5.161 21.334 53.835 1.00 14.84 79 ALA A CA 1
ATOM 660 C C . ALA A 1 82 ? 6.319 20.378 53.589 1.00 13.98 79 ALA A C 1
ATOM 661 O O . ALA A 1 82 ? 6.138 19.164 53.568 1.00 15.46 79 ALA A O 1
ATOM 663 N N . VAL A 1 83 ? 7.507 20.931 53.399 1.00 11.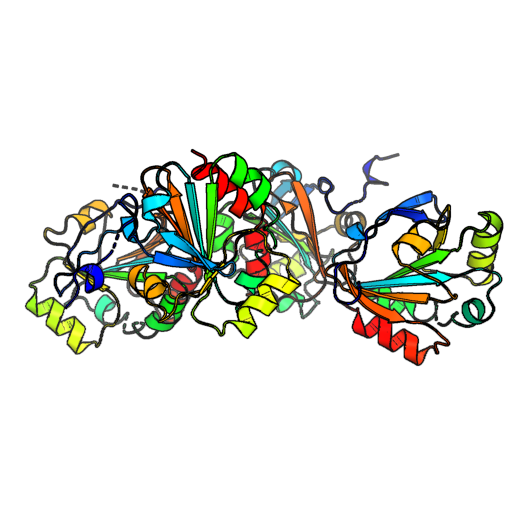88 80 VAL A N 1
ATOM 664 C CA . VAL A 1 83 ? 8.655 20.115 53.043 1.00 11.53 80 VAL A CA 1
ATOM 665 C C . VAL A 1 83 ? 9.275 19.456 54.263 1.00 9.94 80 VAL A C 1
ATOM 666 O O . VAL A 1 83 ? 9.652 18.288 54.214 1.00 13.03 80 VAL A O 1
ATOM 670 N N . LYS A 1 84 ? 9.398 20.198 55.357 1.00 8.56 81 LYS A N 1
ATOM 671 C CA . LYS A 1 84 ? 9.940 19.620 56.579 1.00 9.61 81 LYS A CA 1
ATOM 672 C C . LYS A 1 84 ? 9.062 18.470 57.049 1.00 9.99 81 LYS A C 1
ATOM 673 O O . LYS A 1 84 ? 9.566 17.435 57.472 1.00 11.24 81 LYS A O 1
ATOM 679 N N . ASN A 1 85 ? 7.744 18.643 56.960 1.00 10.40 82 ASN A N 1
ATOM 680 C CA . ASN A 1 85 ? 6.835 17.559 57.303 1.00 9.59 82 ASN A CA 1
ATOM 681 C C . ASN A 1 85 ? 6.951 16.312 56.417 1.00 9.08 82 ASN A C 1
ATOM 682 O O . ASN A 1 85 ? 6.949 15.192 56.923 1.00 12.60 82 ASN A O 1
ATOM 687 N N . PHE A 1 86 ? 7.085 16.502 55.114 1.00 10.05 83 PHE A N 1
ATOM 688 C CA . PHE A 1 86 ? 7.327 15.398 54.177 1.00 10.81 83 PHE A CA 1
ATOM 689 C C . PHE A 1 86 ? 8.635 14.661 54.511 1.00 10.91 83 PHE A C 1
ATOM 690 O O . PHE A 1 86 ? 8.651 13.449 54.697 1.00 12.49 83 PHE A O 1
ATOM 698 N N . VAL A 1 87 ? 9.733 15.397 54.582 1.00 10.63 84 VAL A N 1
ATOM 699 C CA . VAL A 1 87 ? 11.023 14.802 54.925 1.00 11.76 84 VAL A CA 1
ATOM 700 C C . VAL A 1 87 ? 10.930 14.025 56.230 1.00 13.23 84 VAL A C 1
ATOM 701 O O . VAL A 1 87 ? 11.485 12.933 56.346 1.00 16.31 84 VAL A O 1
ATOM 705 N N . ASN A 1 88 ? 10.227 14.614 57.198 1.00 12.42 85 ASN A N 1
ATOM 706 C CA . ASN A 1 88 ? 10.017 14.007 58.499 1.00 12.84 85 ASN A CA 1
ATOM 707 C C . ASN A 1 88 ? 9.307 12.670 58.406 1.00 15.01 85 ASN A C 1
ATOM 708 O O . ASN A 1 88 ? 9.758 11.685 58.982 1.00 17.20 85 ASN A O 1
ATOM 713 N N . GLN A 1 89 ? 8.192 12.643 57.692 1.00 16.42 86 GLN A N 1
ATOM 714 C CA . GLN A 1 89 ? 7.388 11.442 57.649 1.00 19.97 86 GLN A CA 1
ATOM 715 C C . GLN A 1 89 ? 8.109 10.288 56.945 1.00 18.26 86 GLN A C 1
ATOM 716 O O . GLN A 1 89 ? 7.834 9.116 57.212 1.00 20.12 86 GLN A O 1
ATOM 722 N N . TYR A 1 90 ? 9.063 10.623 56.084 1.00 16.12 87 TYR A N 1
ATOM 723 C CA . TYR A 1 90 ? 9.776 9.603 55.320 1.00 16.82 87 TYR A CA 1
ATOM 724 C C . TYR A 1 90 ? 11.146 9.299 55.882 1.00 17.62 87 TYR A C 1
ATOM 725 O O . TYR A 1 90 ? 11.791 8.353 55.456 1.00 17.83 87 TYR A O 1
ATOM 734 N N . GLY A 1 91 ? 11.607 10.107 56.824 1.00 18.16 88 GLY A N 1
ATOM 735 C CA . GLY A 1 91 ? 12.925 9.905 57.397 1.00 17.18 88 GLY A CA 1
ATOM 736 C C . GLY A 1 91 ? 14.078 10.010 56.403 1.00 18.17 88 GLY A C 1
ATOM 737 O O . GLY A 1 91 ? 15.048 9.247 56.473 1.00 19.07 88 GLY A O 1
ATOM 738 N N . LEU A 1 92 ? 14.004 10.962 55.478 1.00 14.10 89 LEU A N 1
ATOM 739 C CA . LEU A 1 92 ? 15.049 11.067 54.462 1.00 12.31 89 LEU A CA 1
ATOM 740 C C . LEU A 1 92 ? 16.362 11.513 55.073 1.00 13.97 89 LEU A C 1
ATOM 741 O O . LEU A 1 92 ? 16.383 12.401 55.914 1.00 16.93 89 LEU A O 1
ATOM 746 N N . LYS A 1 93 ? 17.458 10.883 54.674 1.00 12.75 90 LYS A N 1
ATOM 747 C CA . LYS A 1 93 ? 18.749 11.193 55.275 1.00 12.83 90 LYS A CA 1
ATOM 748 C C . LYS A 1 93 ? 19.613 12.038 54.365 1.00 14.18 90 LYS A C 1
ATOM 749 O O . LYS A 1 93 ? 20.635 12.563 54.789 1.00 15.90 90 LYS A O 1
ATOM 755 N N . PHE A 1 94 ? 19.206 12.183 53.108 1.00 12.08 91 PHE A N 1
ATOM 756 C CA . PHE A 1 94 ? 19.999 12.948 52.149 1.00 10.16 91 PHE A CA 1
ATOM 757 C C . PHE A 1 94 ? 19.607 14.402 52.170 1.00 9.30 91 PHE A C 1
ATOM 758 O O . PHE A 1 94 ? 18.488 14.731 52.537 1.00 10.82 91 PHE A O 1
ATOM 766 N N . PRO A 1 95 ? 20.530 15.286 51.760 1.00 10.25 92 PRO A N 1
ATOM 767 C CA . PRO A 1 95 ? 20.255 16.726 51.722 1.00 10.68 92 PRO A CA 1
ATOM 768 C C . PRO A 1 95 ? 19.008 17.100 50.915 1.00 7.55 92 PRO A C 1
ATOM 769 O O . PRO A 1 95 ? 18.833 16.656 49.793 1.00 8.82 92 PRO A O 1
ATOM 773 N N . VAL A 1 96 ? 18.152 17.907 51.516 1.00 6.81 93 VAL A N 1
ATOM 774 C CA . VAL A 1 96 ? 16.968 18.426 50.879 1.00 7.62 93 VAL A CA 1
ATOM 775 C C . VAL A 1 96 ? 17.014 19.935 51.012 1.00 8.89 93 VAL A C 1
ATOM 776 O O . VAL A 1 96 ? 17.321 20.464 52.065 1.00 10.19 93 VAL A O 1
ATOM 780 N N . ALA A 1 97 ? 16.718 20.631 49.928 1.00 8.11 94 ALA A N 1
ATOM 781 C CA . ALA A 1 97 ? 16.728 22.081 49.944 1.00 8.87 94 ALA A CA 1
ATOM 782 C C . ALA A 1 97 ? 15.599 22.592 49.077 1.00 8.17 94 ALA A C 1
ATOM 783 O O . ALA A 1 97 ? 15.211 21.957 48.103 1.00 9.74 94 ALA A O 1
ATOM 785 N N . ILE A 1 98 ? 15.070 23.745 49.444 1.00 9.83 95 ILE A N 1
ATOM 786 C CA . ILE A 1 98 ? 14.011 24.354 48.668 1.00 11.52 95 ILE A CA 1
ATOM 787 C C . ILE A 1 98 ? 14.655 25.345 47.716 1.00 11.30 95 ILE A C 1
ATOM 788 O O . ILE A 1 98 ? 15.400 26.218 48.139 1.00 13.27 95 ILE A O 1
ATOM 793 N N . ASP A 1 99 ? 14.384 25.160 46.432 1.00 13.10 96 ASP A N 1
ATOM 794 C CA . ASP A 1 99 ? 14.865 26.064 45.404 1.00 14.91 96 ASP A CA 1
ATOM 795 C C . ASP A 1 99 ? 14.000 27.310 45.405 1.00 17.82 96 ASP A C 1
ATOM 796 O O . ASP A 1 99 ? 13.064 27.452 44.620 1.00 19.02 96 ASP A O 1
ATOM 801 N N . LYS A 1 100 ? 14.345 28.226 46.293 1.00 18.67 97 LYS A N 1
ATOM 802 C CA . LYS A 1 100 ? 13.602 29.462 46.452 1.00 21.77 97 LYS A CA 1
ATOM 803 C C . LYS A 1 100 ? 13.589 30.223 45.139 1.00 21.61 97 LYS A C 1
ATOM 804 O O . LYS A 1 100 ? 14.641 30.498 44.569 1.00 22.81 97 LYS A O 1
ATOM 810 N N . GLY A 1 101 ? 12.392 30.543 44.657 1.00 20.71 98 GLY A N 1
ATOM 811 C CA . GLY A 1 101 ? 12.232 31.287 43.418 1.00 21.73 98 GLY A CA 1
ATOM 812 C C . GLY A 1 101 ? 12.100 30.400 42.198 1.00 23.66 98 GLY A C 1
ATOM 813 O O . GLY A 1 101 ? 11.829 30.884 41.109 1.00 25.54 98 GLY A O 1
ATOM 814 N N . GLN A 1 102 ? 12.277 29.094 42.388 1.00 23.39 99 GLN A N 1
ATOM 815 C CA . GLN A 1 102 ? 12.392 28.144 41.282 1.00 22.89 99 GLN A CA 1
ATOM 816 C C . GLN A 1 102 ? 13.527 28.513 40.316 1.00 22.89 99 GLN A C 1
ATOM 817 O O . GLN A 1 102 ? 13.555 28.063 39.167 1.00 24.12 99 GLN A O 1
ATOM 823 N N . LYS A 1 103 ? 14.472 29.305 40.812 1.00 20.09 100 LYS A N 1
ATOM 824 C CA . LYS A 1 103 ? 15.602 29.774 40.023 1.00 20.77 100 LYS A CA 1
ATOM 825 C C . LYS A 1 103 ? 16.404 28.628 39.413 1.00 20.04 100 LYS A C 1
ATOM 826 O O . LYS A 1 103 ? 16.591 28.580 38.193 1.00 20.00 100 LYS A O 1
ATOM 832 N N . ILE A 1 104 ? 16.875 27.714 40.262 1.00 18.77 101 ILE A N 1
ATOM 833 C CA . ILE A 1 104 ? 17.734 26.636 39.808 1.00 15.72 101 ILE A CA 1
ATOM 834 C C . ILE A 1 104 ? 16.989 25.756 38.815 1.00 13.83 101 ILE A C 1
ATOM 835 O O . ILE A 1 104 ? 17.553 25.336 37.810 1.00 16.48 101 ILE A O 1
ATOM 840 N N . ILE A 1 105 ? 15.722 25.489 39.096 1.00 13.80 102 ILE A N 1
ATOM 841 C CA . ILE A 1 105 ? 14.840 24.810 38.159 1.00 15.68 102 ILE A CA 1
ATOM 842 C C . ILE A 1 105 ? 14.875 25.474 36.783 1.00 17.58 102 ILE A C 1
ATOM 843 O O . ILE A 1 105 ? 14.973 24.799 35.766 1.00 18.86 102 ILE A O 1
ATOM 848 N N . GLY A 1 106 ? 14.801 26.800 36.759 1.00 18.75 103 GLY A N 1
ATOM 849 C CA . GLY A 1 106 ? 14.837 27.548 35.515 1.00 20.80 103 GLY A CA 1
ATOM 850 C C . GLY A 1 106 ? 16.155 27.447 34.786 1.00 21.03 103 GLY A C 1
ATOM 851 O O . GLY A 1 106 ? 16.183 27.193 33.584 1.00 21.67 103 GLY A O 1
ATOM 852 N N . THR A 1 107 ? 17.239 27.628 35.533 1.00 21.86 104 THR A N 1
ATOM 853 C CA . THR A 1 107 ? 18.593 27.469 35.028 1.00 21.23 104 THR A CA 1
ATOM 854 C C . THR A 1 107 ? 18.814 26.085 34.435 1.00 20.95 104 THR A C 1
ATOM 855 O O . THR A 1 107 ? 19.449 25.962 33.394 1.00 24.25 104 THR A O 1
ATOM 859 N N . TYR A 1 108 ? 18.238 25.064 35.066 1.00 18.45 105 TYR A N 1
ATOM 860 C CA . TYR A 1 108 ? 18.390 23.672 34.629 1.00 17.73 105 TYR A CA 1
ATOM 861 C C . TYR A 1 108 ? 17.363 23.205 33.590 1.00 17.10 105 TYR A C 1
ATOM 862 O O . TYR A 1 108 ? 17.464 22.110 33.035 1.00 18.52 105 TYR A O 1
ATOM 871 N N . GLY A 1 109 ? 16.393 24.066 33.299 1.00 18.83 106 GLY A N 1
ATOM 872 C CA . GLY A 1 109 ? 15.380 23.778 32.299 1.00 20.62 106 GLY A CA 1
ATOM 873 C C . GLY A 1 109 ? 14.391 22.688 32.683 1.00 19.50 106 GLY A C 1
ATOM 874 O O . GLY A 1 109 ? 13.900 21.944 31.828 1.00 19.72 106 GLY A O 1
ATOM 875 N N . VAL A 1 110 ? 14.094 22.601 33.976 1.00 16.65 107 VAL A N 1
ATOM 876 C CA . VAL A 1 110 ? 13.223 21.577 34.511 1.00 13.53 107 VAL A CA 1
ATOM 877 C C . VAL A 1 110 ? 11.769 21.968 34.327 1.00 15.00 107 VAL A C 1
ATOM 878 O O . VAL A 1 110 ? 11.361 23.065 34.673 1.00 16.92 107 VAL A O 1
ATOM 882 N N . GLY A 1 111 ? 10.978 21.057 33.789 1.00 17.41 108 GLY A N 1
ATOM 883 C CA . GLY A 1 111 ? 9.545 21.293 33.684 1.00 18.11 108 GLY A CA 1
ATOM 884 C C . GLY A 1 111 ? 8.795 20.191 34.407 1.00 20.50 108 GLY A C 1
ATOM 885 O O . GLY A 1 111 ? 8.351 20.356 35.548 1.00 23.88 108 GLY A O 1
ATOM 886 N N . PRO A 1 112 ? 8.644 19.051 33.733 1.00 19.97 109 PRO A N 1
ATOM 887 C CA . PRO A 1 112 ? 8.152 17.828 34.363 1.00 17.52 109 PRO A CA 1
ATOM 888 C C . PRO A 1 112 ? 8.962 17.472 35.611 1.00 20.59 109 PRO A C 1
ATOM 889 O O . PRO A 1 112 ? 10.189 17.632 35.642 1.00 22.87 109 PRO A O 1
ATOM 893 N N . LEU A 1 113 ? 8.262 17.033 36.652 1.00 20.23 110 LEU A N 1
ATOM 894 C CA . LEU A 1 113 ? 8.891 16.508 37.852 1.00 18.73 110 LEU A CA 1
ATOM 895 C C . LEU A 1 113 ? 8.429 15.073 37.997 1.00 18.95 110 LEU A C 1
ATOM 896 O O . LEU A 1 113 ? 7.286 14.772 37.681 1.00 23.42 110 LEU A O 1
ATOM 901 N N . PRO A 1 114 ? 9.303 14.183 38.490 1.00 19.54 111 PRO A N 1
ATOM 902 C CA . PRO A 1 114 ? 10.665 14.498 38.919 1.00 17.99 111 PRO A CA 1
ATOM 903 C C . PRO A 1 114 ? 11.630 14.468 37.759 1.00 15.79 111 PRO A C 1
ATOM 904 O O . PRO A 1 114 ? 11.427 13.754 36.788 1.00 18.88 111 PRO A O 1
ATOM 908 N N . THR A 1 115 ? 12.685 15.247 37.882 1.00 12.03 112 THR A N 1
ATOM 909 C CA . THR A 1 115 ? 13.779 15.234 36.932 1.00 12.15 112 THR A CA 1
ATOM 910 C C . THR A 1 115 ? 15.075 15.193 37.725 1.00 9.96 112 THR A C 1
ATOM 911 O O . THR A 1 115 ? 15.221 15.899 38.718 1.00 10.91 112 THR A O 1
ATOM 915 N N . SER A 1 116 ? 15.980 14.316 37.307 1.00 11.75 113 SER A N 1
ATOM 916 C CA . SER A 1 116 ? 17.286 14.165 37.926 1.00 11.10 113 SER A CA 1
ATOM 917 C C . SER A 1 116 ? 18.411 14.374 36.914 1.00 11.18 113 SER A C 1
ATOM 918 O O . SER A 1 116 ? 18.278 14.082 35.728 1.00 12.59 113 SER A O 1
ATOM 921 N N . PHE A 1 117 ? 19.532 14.878 37.402 1.00 11.37 114 PHE A N 1
ATOM 922 C CA . PHE A 1 117 ? 20.724 15.023 36.594 1.00 8.58 114 PHE A CA 1
ATOM 923 C C . PHE A 1 117 ? 21.852 14.274 37.276 1.00 9.06 114 PHE A C 1
ATOM 924 O O . PHE A 1 117 ? 21.988 14.322 38.500 1.00 11.29 114 PHE A O 1
ATOM 932 N N . LEU A 1 118 ? 22.629 13.539 36.491 1.00 9.10 115 LEU A N 1
ATOM 933 C CA . LEU A 1 118 ? 23.831 12.894 37.003 1.00 9.69 115 LEU A CA 1
ATOM 934 C C . LEU A 1 118 ? 25.011 13.826 36.775 1.00 10.87 115 LEU A C 1
ATOM 935 O O . LEU A 1 118 ? 25.239 14.262 35.656 1.00 14.31 115 LEU A O 1
ATOM 940 N N . ILE A 1 119 ? 25.722 14.162 37.842 1.00 10.72 116 ILE A N 1
ATOM 941 C CA . ILE A 1 119 ? 26.878 15.030 37.744 1.00 12.17 116 ILE A CA 1
ATOM 942 C C . ILE A 1 119 ? 28.050 14.225 38.251 1.00 11.96 116 ILE A C 1
ATOM 943 O O . ILE A 1 119 ? 27.995 13.686 39.346 1.00 12.99 116 ILE A O 1
ATOM 948 N N . ASP A 1 120 ? 29.098 14.117 37.442 1.00 14.45 117 ASP A N 1
ATOM 949 C CA . ASP A 1 120 ? 30.239 13.321 37.841 1.00 13.26 117 ASP A CA 1
ATOM 950 C C . ASP A 1 120 ? 31.264 14.118 38.639 1.00 14.49 117 ASP A C 1
ATOM 951 O O . ASP A 1 120 ? 31.052 15.251 38.983 1.00 14.32 117 ASP A O 1
ATOM 956 N N . LYS A 1 121 ? 32.371 13.474 38.973 1.00 16.61 118 LYS A N 1
ATOM 957 C CA . LYS A 1 121 ? 33.364 14.101 39.846 1.00 18.67 118 LYS A CA 1
ATOM 958 C C . LYS A 1 121 ? 34.025 15.388 39.323 1.00 17.98 118 LYS A C 1
ATOM 959 O O . LYS A 1 121 ? 34.527 16.178 40.116 1.00 17.50 118 LYS A O 1
ATOM 965 N N . ASP A 1 122 ? 34.026 15.583 38.005 1.00 19.27 119 ASP A N 1
ATOM 966 C CA . ASP A 1 122 ? 34.547 16.807 37.388 1.00 21.26 119 ASP A CA 1
ATOM 967 C C . ASP A 1 122 ? 33.548 17.936 37.491 1.00 18.18 119 ASP A C 1
ATOM 968 O O . ASP A 1 122 ? 33.854 19.073 37.141 1.00 18.53 119 ASP A O 1
ATOM 973 N N . GLY A 1 123 ? 32.326 17.602 37.886 1.00 17.64 120 GLY A N 1
ATOM 974 C CA . GLY A 1 123 ? 31.244 18.567 37.892 1.00 15.89 120 GLY A CA 1
ATOM 975 C C . GLY A 1 123 ? 30.636 18.757 36.517 1.00 16.87 120 GLY A C 1
ATOM 976 O O . GLY A 1 123 ? 30.096 19.816 36.213 1.00 17.56 120 GLY A O 1
ATOM 977 N N . LYS A 1 124 ? 30.731 17.730 35.682 1.00 16.54 121 LYS A N 1
ATOM 978 C CA . LYS A 1 124 ? 30.138 17.757 34.351 1.00 15.81 121 LYS A CA 1
ATOM 979 C C . LYS A 1 124 ? 28.795 17.053 34.394 1.00 17.26 121 LYS A C 1
ATOM 980 O O . LYS A 1 124 ? 28.670 15.982 34.976 1.00 17.14 121 LYS A O 1
ATOM 986 N N . VAL A 1 125 ? 27.785 17.634 33.757 1.00 17.58 122 VAL A N 1
ATOM 987 C CA . VAL A 1 125 ? 26.503 16.944 33.637 1.00 16.32 122 VAL A CA 1
ATOM 988 C C . VAL A 1 125 ? 26.699 15.812 32.663 1.00 18.14 122 VAL A C 1
ATOM 989 O O . VAL A 1 125 ? 27.134 16.037 31.540 1.00 22.52 122 VAL A O 1
ATOM 993 N N . VAL A 1 126 ? 26.398 14.593 33.069 1.00 16.12 123 VAL A N 1
ATOM 994 C CA . VAL A 1 126 ? 26.574 13.471 32.163 1.00 17.19 123 VAL A CA 1
ATOM 995 C C . VAL A 1 126 ? 25.243 12.956 31.604 1.00 18.69 123 VAL A C 1
ATOM 996 O O . VAL A 1 126 ? 25.189 12.417 30.502 1.00 22.47 123 VAL A O 1
ATOM 1000 N N . GLU A 1 127 ? 24.159 13.139 32.354 1.00 18.23 124 GLU A N 1
ATOM 1001 C CA . GLU A 1 127 ? 22.864 12.565 31.983 1.00 16.34 124 GLU A CA 1
ATOM 1002 C C . GLU A 1 127 ? 21.732 13.348 32.638 1.00 14.81 124 GLU A C 1
ATOM 1003 O O . GLU A 1 127 ? 21.847 13.808 33.769 1.00 13.91 124 GLU A O 1
ATOM 1009 N N . GLN A 1 128 ? 20.652 13.508 31.887 1.00 14.02 125 GLN A N 1
ATOM 1010 C CA . GLN A 1 128 ? 19.420 14.091 32.369 1.00 12.49 125 GLN A CA 1
ATOM 1011 C C . GLN A 1 128 ? 18.352 12.998 32.310 1.00 10.80 125 GLN A C 1
ATOM 1012 O O . GLN A 1 128 ? 18.219 12.322 31.291 1.00 12.80 125 GLN A O 1
ATOM 1018 N N . ILE A 1 129 ? 17.620 12.809 33.405 1.00 10.20 126 ILE A N 1
ATOM 1019 C CA . ILE A 1 129 ? 16.696 11.692 33.571 1.00 10.49 126 ILE A CA 1
ATOM 1020 C C . ILE A 1 129 ? 15.315 12.192 33.974 1.00 10.95 126 ILE A C 1
ATOM 1021 O O . ILE A 1 129 ? 15.171 12.880 34.970 1.00 12.81 126 ILE A O 1
ATOM 1026 N N . ILE A 1 130 ? 14.295 11.824 33.215 1.00 10.17 127 ILE A N 1
ATOM 1027 C CA . ILE A 1 130 ? 12.950 12.338 33.445 1.00 12.11 127 ILE A CA 1
ATOM 1028 C C . ILE A 1 130 ? 11.955 11.248 33.822 1.00 10.48 127 ILE A C 1
ATOM 1029 O O . ILE A 1 130 ? 11.918 10.186 33.209 1.00 13.33 127 ILE A O 1
ATOM 1034 N N . GLY A 1 131 ? 11.164 11.505 34.853 1.00 11.96 128 GLY A N 1
ATOM 1035 C CA . GLY A 1 131 ? 10.113 10.587 35.240 1.00 13.12 128 GLY A CA 1
ATOM 1036 C C . GLY A 1 131 ? 10.534 9.664 36.363 1.00 14.09 128 GLY A C 1
ATOM 1037 O O . GLY A 1 131 ? 11.719 9.530 36.662 1.00 14.99 128 GLY A O 1
ATOM 1038 N N . GLU A 1 132 ? 9.554 9.020 36.986 1.00 14.85 129 GLU A N 1
ATOM 1039 C CA . GLU A 1 132 ? 9.826 8.109 38.077 1.00 17.11 129 GLU A CA 1
ATOM 1040 C C . GLU A 1 132 ? 10.731 6.964 37.631 1.00 16.65 129 GLU A C 1
ATOM 1041 O O . GLU A 1 132 ? 10.616 6.462 36.507 1.00 17.68 129 GLU A O 1
ATOM 1047 N N . GLN A 1 133 ? 11.632 6.583 38.530 1.00 16.10 130 GLN A N 1
ATOM 1048 C CA . GLN A 1 133 ? 12.591 5.529 38.293 1.00 15.11 130 GLN A CA 1
ATOM 1049 C C . GLN A 1 133 ? 12.403 4.468 39.368 1.00 17.40 130 GLN A C 1
ATOM 1050 O O . GLN A 1 133 ? 11.856 4.737 40.438 1.00 21.14 130 GLN A O 1
ATOM 1056 N N . THR A 1 134 ? 12.833 3.251 39.073 1.00 17.04 131 THR A N 1
ATOM 1057 C CA . THR A 1 134 ? 12.731 2.171 40.032 1.00 16.57 131 THR A CA 1
ATOM 1058 C C . THR A 1 134 ? 14.008 2.163 40.847 1.00 16.30 131 THR A C 1
ATOM 1059 O O . THR A 1 134 ? 14.957 2.866 40.508 1.00 16.91 131 THR A O 1
ATOM 1063 N N . LYS A 1 135 ? 14.029 1.380 41.921 1.00 14.74 132 LYS A N 1
ATOM 1064 C CA . LYS A 1 135 ? 15.187 1.349 42.802 1.00 15.52 132 LYS A CA 1
ATOM 1065 C C . LYS A 1 135 ? 16.390 0.819 42.028 1.00 17.97 132 LYS A C 1
ATOM 1066 O O . LYS A 1 135 ? 17.498 1.344 42.135 1.00 16.52 132 LYS A O 1
ATOM 1072 N N . GLU A 1 136 ? 16.149 -0.223 41.240 1.00 19.68 133 GLU A N 1
ATOM 1073 C CA . GLU A 1 136 ? 17.166 -0.813 40.396 1.00 22.01 133 GLU A CA 1
ATOM 1074 C C . GLU A 1 136 ? 17.734 0.249 39.456 1.00 21.40 133 GLU A C 1
ATOM 1075 O O . GLU A 1 136 ? 18.949 0.369 39.309 1.00 20.72 133 GLU A O 1
ATOM 1081 N N . GLN A 1 137 ? 16.845 1.037 38.851 1.00 18.60 134 GLN A N 1
ATOM 1082 C CA . GLN A 1 137 ? 17.241 2.108 37.939 1.00 17.17 134 GLN A CA 1
ATOM 1083 C C . GLN A 1 137 ? 18.123 3.136 38.627 1.00 15.68 134 GLN A C 1
ATOM 1084 O O . GLN A 1 137 ? 19.201 3.479 38.134 1.00 16.20 134 GLN A O 1
ATOM 1090 N N . LEU A 1 138 ? 17.648 3.631 39.767 1.00 12.85 135 LEU A N 1
ATOM 1091 C CA . LEU A 1 138 ? 18.372 4.631 40.544 1.00 10.77 135 LEU A CA 1
ATOM 1092 C C . LEU A 1 138 ? 19.774 4.148 40.889 1.00 11.64 135 LEU A C 1
ATOM 1093 O O . LEU A 1 138 ? 20.736 4.871 40.682 1.00 11.50 135 LEU A O 1
ATOM 1098 N N . GLU A 1 139 ? 19.889 2.917 41.387 1.00 12.80 136 GLU A N 1
ATOM 1099 C CA . GLU A 1 139 ? 21.196 2.394 41.759 1.00 14.23 136 GLU A CA 1
ATOM 1100 C C . GLU A 1 139 ? 22.135 2.433 40.549 1.00 15.28 136 GLU A C 1
ATOM 1101 O O . GLU A 1 139 ? 23.324 2.731 40.676 1.00 16.05 136 GLU A O 1
ATOM 1107 N N . GLY A 1 140 ? 21.579 2.140 39.379 1.00 18.09 137 GLY A N 1
ATOM 1108 C CA . GLY A 1 140 ? 22.335 2.183 38.145 1.00 18.85 137 GLY A CA 1
ATOM 1109 C C . GLY A 1 140 ? 22.959 3.546 37.936 1.00 18.58 137 GLY A C 1
ATOM 1110 O O . GLY A 1 140 ? 24.157 3.659 37.673 1.00 19.57 137 GLY A O 1
ATOM 1111 N N . TYR A 1 141 ? 22.145 4.586 38.069 1.00 16.89 138 TYR A N 1
ATOM 1112 C CA . TYR A 1 141 ? 22.620 5.954 37.906 1.00 15.04 138 TYR A CA 1
ATOM 1113 C C . TYR A 1 141 ? 23.686 6.260 38.938 1.00 16.29 138 TYR A C 1
ATOM 1114 O O . TYR A 1 141 ? 24.706 6.873 38.626 1.00 17.97 138 TYR A O 1
ATOM 1123 N N . LEU A 1 142 ? 23.466 5.799 40.161 1.00 15.26 139 LEU A N 1
ATOM 1124 C CA . LEU A 1 142 ? 24.402 6.083 41.242 1.00 14.05 139 LEU A CA 1
ATOM 1125 C C . LEU A 1 142 ? 25.763 5.417 40.990 1.00 12.92 139 LEU A C 1
ATOM 1126 O O . LEU A 1 142 ? 26.804 6.015 41.229 1.00 14.53 139 LEU A O 1
ATOM 1131 N N . LYS A 1 143 ? 25.742 4.201 40.465 1.00 14.82 140 LYS A N 1
ATOM 1132 C CA . LYS A 1 143 ? 26.973 3.547 40.025 1.00 17.01 140 LYS A CA 1
ATOM 1133 C C . LYS A 1 143 ? 27.683 4.335 38.918 1.00 17.02 140 LYS A C 1
ATOM 1134 O O . LYS A 1 143 ? 28.905 4.447 38.918 1.00 19.95 140 LYS A O 1
ATOM 1140 N N . LYS A 1 144 ? 26.913 4.884 37.984 1.00 17.11 141 LYS A N 1
ATOM 1141 C CA . LYS A 1 144 ? 27.474 5.650 36.871 1.00 19.07 141 LYS A CA 1
ATOM 1142 C C . LYS A 1 144 ? 28.217 6.936 37.279 1.00 17.64 141 LYS A C 1
ATOM 1143 O O . LYS A 1 144 ? 28.939 7.505 36.464 1.00 19.67 141 LYS A O 1
ATOM 1149 N N . ILE A 1 145 ? 28.030 7.405 38.513 1.00 15.68 142 ILE A N 1
ATOM 1150 C CA . ILE A 1 145 ? 28.749 8.593 38.983 1.00 14.52 142 ILE A CA 1
ATOM 1151 C C . ILE A 1 145 ? 29.562 8.375 40.272 1.00 14.28 142 ILE A C 1
ATOM 1152 O O . ILE A 1 145 ? 29.975 9.327 40.925 1.00 13.10 142 ILE A O 1
ATOM 1157 N N . THR A 1 146 ? 29.797 7.115 40.617 1.00 15.10 143 THR A N 1
ATOM 1158 C CA . THR A 1 146 ? 30.662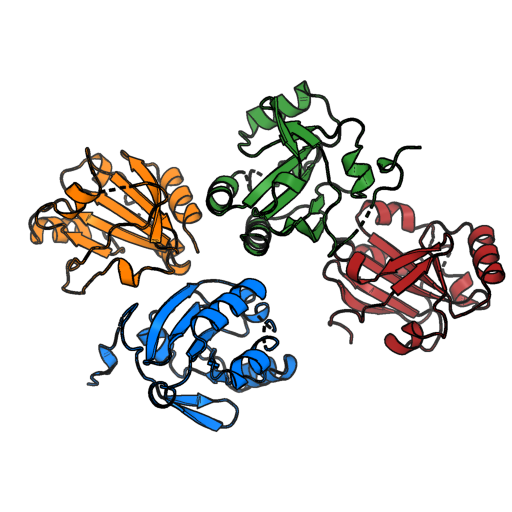 6.768 41.742 1.00 15.36 143 THR A CA 1
ATOM 1159 C C . THR A 1 146 ? 32.123 7.179 41.437 1.00 16.69 143 THR A C 1
ATOM 1160 O O . THR A 1 146 ? 32.706 6.728 40.451 1.00 18.50 143 THR A O 1
ATOM 1164 N N . PRO A 1 147 ? 32.721 8.053 42.274 1.00 14.84 144 PRO A N 1
ATOM 1165 C CA . PRO A 1 147 ? 34.075 8.548 41.986 1.00 15.70 144 PRO A CA 1
ATOM 1166 C C . PRO A 1 147 ? 35.127 7.443 41.958 1.00 16.81 144 PRO A C 1
ATOM 1167 O O . PRO A 1 147 ? 34.845 6.311 42.350 1.00 17.59 144 PRO A O 1
ATOM 1171 N N . LYS B 1 8 ? 24.215 8.026 6.812 1.00 27.90 5 LYS B N 1
ATOM 1172 C CA . LYS B 1 8 ? 24.810 7.574 8.078 1.00 33.18 5 LYS B CA 1
ATOM 1173 C C . LYS B 1 8 ? 23.858 6.934 9.115 1.00 40.47 5 LYS B C 1
ATOM 1174 O O . LYS B 1 8 ? 24.212 5.927 9.740 1.00 42.51 5 LYS B O 1
ATOM 1188 N N . GLN B 1 10 ? 21.012 4.882 11.232 1.00 47.95 7 GLN B N 1
ATOM 1189 C CA . GLN B 1 10 ? 20.597 3.478 11.221 1.00 47.14 7 GLN B CA 1
ATOM 1190 C C . GLN B 1 10 ? 19.624 3.219 12.381 1.00 43.29 7 GLN B C 1
ATOM 1191 O O . GLN B 1 10 ? 19.968 3.448 13.543 1.00 42.62 7 GLN B O 1
ATOM 1197 N N . ILE B 1 11 ? 18.409 2.772 12.058 1.00 38.88 8 ILE B N 1
ATOM 1198 C CA . ILE B 1 11 ? 17.382 2.486 13.062 1.00 33.31 8 ILE B CA 1
ATOM 1199 C C . ILE B 1 11 ? 17.949 1.640 14.176 1.00 30.56 8 ILE B C 1
ATOM 1200 O O . ILE B 1 11 ? 18.679 0.705 13.918 1.00 31.76 8 ILE B O 1
ATOM 1205 N N . GLY B 1 12 ? 17.636 1.989 15.415 1.00 29.33 9 GLY B N 1
ATOM 1206 C CA . GLY B 1 12 ? 18.064 1.198 16.546 1.00 28.44 9 GLY B CA 1
ATOM 1207 C C . GLY B 1 12 ? 19.413 1.607 17.088 1.00 28.42 9 GLY B C 1
ATOM 1208 O O . GLY B 1 12 ? 19.815 1.171 18.159 1.00 27.83 9 GLY B O 1
ATOM 1209 N N . LYS B 1 13 ? 20.123 2.445 16.348 1.00 30.39 10 LYS B N 1
ATOM 1210 C CA . LYS B 1 13 ? 21.410 2.952 16.812 1.00 31.34 10 LYS B CA 1
ATOM 1211 C C . LYS B 1 13 ? 21.324 4.427 17.211 1.00 29.34 10 LYS B C 1
ATOM 1212 O O . LYS B 1 13 ? 20.378 5.111 16.843 1.00 30.36 10 LYS B O 1
ATOM 1218 N N . GLU B 1 14 ? 22.310 4.909 17.961 1.00 30.95 11 GLU B N 1
ATOM 1219 C CA . GLU B 1 14 ? 22.369 6.311 18.377 1.00 28.85 11 GLU B CA 1
ATOM 1220 C C . GLU B 1 14 ? 22.132 7.284 17.209 1.00 26.28 11 GLU B C 1
ATOM 1221 O O . GLU B 1 14 ? 22.603 7.059 16.096 1.00 26.77 11 GLU B O 1
ATOM 1227 N N . ALA B 1 15 ? 21.361 8.342 17.448 1.00 23.54 12 ALA B N 1
ATOM 1228 C CA . ALA B 1 15 ? 21.110 9.332 16.406 1.00 21.73 12 ALA B CA 1
ATOM 1229 C C . ALA B 1 15 ? 22.336 10.210 16.256 1.00 21.67 12 ALA B C 1
ATOM 1230 O O . ALA B 1 15 ? 22.910 10.639 17.257 1.00 25.80 12 ALA B O 1
ATOM 1232 N N . PRO B 1 16 ? 22.721 10.496 15.005 1.00 22.53 13 PRO B N 1
ATOM 1233 C CA . PRO B 1 16 ? 23.829 11.398 14.698 1.00 21.69 13 PRO B CA 1
ATOM 1234 C C . PRO B 1 16 ? 23.577 12.782 15.277 1.00 22.25 13 PRO B C 1
ATOM 1235 O O . PRO B 1 16 ? 22.531 13.392 15.043 1.00 20.75 13 PRO B O 1
ATOM 1239 N N . ASN B 1 17 ? 24.551 13.279 16.032 1.00 22.34 14 ASN B N 1
ATOM 1240 C CA . ASN B 1 17 ? 24.442 14.573 16.676 1.00 22.98 14 ASN B CA 1
ATOM 1241 C C . ASN B 1 17 ? 24.463 15.689 15.639 1.00 23.83 14 ASN B C 1
ATOM 1242 O O . ASN B 1 17 ? 25.006 15.527 14.548 1.00 26.23 14 ASN B O 1
ATOM 1247 N N . PHE B 1 18 ? 23.850 16.813 15.977 1.00 22.88 15 PHE B N 1
ATOM 1248 C CA . PHE B 1 18 ? 23.962 17.996 15.149 1.00 21.32 15 PHE B CA 1
ATOM 1249 C C . PHE B 1 18 ? 23.994 19.245 16.004 1.00 23.79 15 PHE B C 1
ATOM 1250 O O . PHE B 1 18 ? 23.544 19.247 17.156 1.00 24.11 15 PHE B O 1
ATOM 1258 N N . VAL B 1 19 ? 24.555 20.305 15.434 1.00 22.63 16 VAL B N 1
ATOM 1259 C CA . VAL B 1 19 ? 24.509 21.612 16.043 1.00 21.04 16 VAL B CA 1
ATOM 1260 C C . VAL B 1 19 ? 23.918 22.539 15.005 1.00 20.01 16 VAL B C 1
ATOM 1261 O O . VAL B 1 19 ? 24.346 22.560 13.853 1.00 22.46 16 VAL B O 1
ATOM 1265 N N . VAL B 1 20 ? 22.879 23.253 15.397 1.00 19.45 17 VAL B N 1
ATOM 1266 C CA . VAL B 1 20 ? 22.275 24.232 14.524 1.00 19.51 17 VAL B CA 1
ATOM 1267 C C . VAL B 1 20 ? 21.981 25.422 15.375 1.00 22.57 17 VAL B C 1
ATOM 1268 O O . VAL B 1 20 ? 22.063 25.368 16.599 1.00 25.67 17 VAL B O 1
ATOM 1272 N N . THR B 1 21 ? 21.662 26.514 14.728 1.00 22.41 18 THR B N 1
ATOM 1273 C CA . THR B 1 21 ? 21.264 27.692 15.440 1.00 24.50 18 THR B CA 1
ATOM 1274 C C . THR B 1 21 ? 19.808 27.913 15.106 1.00 24.85 18 THR B C 1
ATOM 1275 O O . THR B 1 21 ? 19.413 27.914 13.936 1.00 27.01 18 THR B O 1
ATOM 1279 N N . ASP B 1 22 ? 18.980 28.070 16.125 1.00 22.75 19 ASP B N 1
ATOM 1280 C CA . ASP B 1 22 ? 17.588 28.316 15.842 1.00 23.37 19 ASP B CA 1
ATOM 1281 C C . ASP B 1 22 ? 17.440 29.730 15.317 1.00 23.93 19 ASP B C 1
ATOM 1282 O O . ASP B 1 22 ? 18.416 30.460 15.193 1.00 23.15 19 ASP B O 1
ATOM 1287 N N . LEU B 1 23 ? 16.216 30.106 14.996 1.00 25.56 20 LEU B N 1
ATOM 1288 C CA . LEU B 1 23 ? 15.967 31.325 14.241 1.00 25.34 20 LEU B CA 1
ATOM 1289 C C . LEU B 1 23 ? 16.549 32.549 14.925 1.00 28.09 20 LEU B C 1
ATOM 1290 O O . LEU B 1 23 ? 16.871 33.549 14.286 1.00 28.08 20 LEU B O 1
ATOM 1295 N N . GLU B 1 24 ? 16.717 32.431 16.232 1.00 32.30 21 GLU B N 1
ATOM 1296 C CA . GLU B 1 24 ? 16.948 33.580 17.089 1.00 34.00 21 GLU B CA 1
ATOM 1297 C C . GLU B 1 24 ? 18.333 33.593 17.706 1.00 33.11 21 GLU B C 1
ATOM 1298 O O . GLU B 1 24 ? 18.570 34.317 18.664 1.00 33.86 21 GLU B O 1
ATOM 1304 N N . GLY B 1 25 ? 19.233 32.774 17.170 1.00 34.32 22 GLY B N 1
ATOM 1305 C CA . GLY B 1 25 ? 20.597 32.703 17.666 1.00 35.18 22 GLY B CA 1
ATOM 1306 C C . GLY B 1 25 ? 20.855 31.556 18.632 1.00 38.44 22 GLY B C 1
ATOM 1307 O O . GLY B 1 25 ? 21.952 31.007 18.681 1.00 40.71 22 GLY B O 1
ATOM 1308 N N . LYS B 1 26 ? 19.837 31.181 19.401 1.00 37.56 23 LYS B N 1
ATOM 1309 C CA . LYS B 1 26 ? 20.005 30.213 20.478 1.00 34.43 23 LYS B CA 1
ATOM 1310 C C . LYS B 1 26 ? 20.445 28.857 19.973 1.00 28.36 23 LYS B C 1
ATOM 1311 O O . LYS B 1 26 ? 19.758 28.216 19.202 1.00 30.37 23 LYS B O 1
ATOM 1317 N N A LYS B 1 27 ? 21.575 28.414 20.473 0.51 26.81 24 LYS B N 1
ATOM 1318 N N B LYS B 1 27 ? 21.614 28.426 20.419 0.49 26.04 24 LYS B N 1
ATOM 1319 C CA A LYS B 1 27 ? 22.160 27.186 20.006 0.51 26.58 24 LYS B CA 1
ATOM 1320 C CA B LYS B 1 27 ? 22.197 27.146 20.026 0.49 25.01 24 LYS B CA 1
ATOM 1321 C C A LYS B 1 27 ? 21.212 25.999 20.301 0.51 24.67 24 LYS B C 1
ATOM 1322 C C B LYS B 1 27 ? 21.298 25.946 20.342 0.49 23.97 24 LYS B C 1
ATOM 1323 O O A LYS B 1 27 ? 20.640 25.938 21.371 0.51 25.30 24 LYS B O 1
ATOM 1324 O O B LYS B 1 27 ? 20.779 25.829 21.453 0.49 24.82 24 LYS B O 1
ATOM 1335 N N . ILE B 1 28 ? 21.126 25.055 19.365 1.00 22.15 25 ILE B N 1
ATOM 1336 C CA . ILE B 1 28 ? 20.475 23.760 19.599 1.00 21.36 25 ILE B CA 1
ATOM 1337 C C . ILE B 1 28 ? 21.417 22.599 19.279 1.00 17.49 25 ILE B C 1
ATOM 1338 O O . ILE B 1 28 ? 21.830 22.421 18.157 1.00 18.23 25 ILE B O 1
ATOM 1343 N N . GLU B 1 29 ? 21.726 21.791 20.279 1.00 18.41 26 GLU B N 1
ATOM 1344 C CA . GLU B 1 29 ? 22.601 20.648 20.094 1.00 17.88 26 GLU B CA 1
ATOM 1345 C C . GLU B 1 29 ? 21.850 19.365 20.469 1.00 22.50 26 GLU B C 1
ATOM 1346 O O . GLU B 1 29 ? 21.306 19.271 21.572 1.00 25.31 26 GLU B O 1
ATOM 1352 N N . LEU B 1 30 ? 21.792 18.395 19.556 1.00 19.44 27 LEU B N 1
ATOM 1353 C CA . LEU B 1 30 ? 20.971 17.202 19.771 1.00 18.07 27 LEU B CA 1
ATOM 1354 C C . LEU B 1 30 ? 21.416 16.413 20.996 1.00 18.72 27 LEU B C 1
ATOM 1355 O O . LEU B 1 30 ? 20.616 15.713 21.606 1.00 20.10 27 LEU B O 1
ATOM 1360 N N . LYS B 1 31 ? 22.694 16.526 21.337 1.00 18.48 28 LYS B N 1
ATOM 1361 C CA . LYS B 1 31 ? 23.243 15.954 22.571 1.00 18.56 28 LYS B CA 1
ATOM 1362 C C . LYS B 1 31 ? 22.500 16.433 23.808 1.00 15.60 28 LYS B C 1
ATOM 1363 O O . LYS B 1 31 ? 22.211 15.657 24.705 1.00 16.91 28 LYS B O 1
ATOM 1369 N N . ASP B 1 32 ? 22.249 17.739 23.867 1.00 15.51 29 ASP B N 1
ATOM 1370 C CA . ASP B 1 32 ? 21.610 18.363 25.019 1.00 16.41 29 ASP B CA 1
ATOM 1371 C C . ASP B 1 32 ? 20.212 17.817 25.241 1.00 16.67 29 ASP B C 1
ATOM 1372 O O . ASP B 1 32 ? 19.624 18.054 26.288 1.00 18.11 29 ASP B O 1
ATOM 1377 N N . LEU B 1 33 ? 19.677 17.102 24.252 1.00 16.35 30 LEU B N 1
ATOM 1378 C CA . LEU B 1 33 ? 18.303 16.600 24.323 1.00 15.98 30 LEU B CA 1
ATOM 1379 C C . LEU B 1 33 ? 18.197 15.176 24.848 1.00 14.21 30 LEU B C 1
ATOM 1380 O O . LEU B 1 33 ? 17.097 14.653 25.042 1.00 13.17 30 LEU B O 1
ATOM 1385 N N . LYS B 1 34 ? 19.335 14.533 25.052 1.00 13.55 31 LYS B N 1
ATOM 1386 C CA . LYS B 1 34 ? 19.307 13.205 25.652 1.00 15.07 31 LYS B CA 1
ATOM 1387 C C . LYS B 1 34 ? 18.599 13.264 27.020 1.00 12.59 31 LYS B C 1
ATOM 1388 O O . LYS B 1 34 ? 18.896 14.114 27.845 1.00 13.69 31 LYS B O 1
ATOM 1394 N N . GLY B 1 35 ? 17.673 12.340 27.242 1.00 13.64 32 GLY B N 1
ATOM 1395 C CA . GLY B 1 35 ? 16.812 12.355 28.412 1.00 11.51 32 GLY B CA 1
ATOM 1396 C C . GLY B 1 35 ? 15.404 12.766 28.031 1.00 11.17 32 GLY B C 1
ATOM 1397 O O . GLY B 1 35 ? 14.444 12.444 28.727 1.00 9.01 32 GLY B O 1
ATOM 1398 N N . LYS B 1 36 ? 15.287 13.509 26.925 1.00 10.62 33 LYS B N 1
ATOM 1399 C CA . LYS B 1 36 ? 13.992 13.874 26.369 1.00 10.67 33 LYS B CA 1
ATOM 1400 C C . LYS B 1 36 ? 13.708 13.005 25.164 1.00 10.76 33 LYS B C 1
ATOM 1401 O O . LYS B 1 36 ? 14.624 12.499 24.533 1.00 11.99 33 LYS B O 1
ATOM 1407 N N . GLY B 1 37 ? 12.430 12.804 24.856 1.00 10.83 34 GLY B N 1
ATOM 1408 C CA . GLY B 1 37 ? 12.073 12.231 23.577 1.00 8.76 34 GLY B CA 1
ATOM 1409 C C . GLY B 1 37 ? 12.199 13.352 22.565 1.00 8.21 34 GLY B C 1
ATOM 1410 O O . GLY B 1 37 ? 11.976 14.521 22.896 1.00 8.73 34 GLY B O 1
ATOM 1411 N N . VAL B 1 38 ? 12.577 13.009 21.339 1.00 10.06 35 VAL B N 1
ATOM 1412 C CA . VAL B 1 38 ? 12.720 14.008 20.278 1.00 10.19 35 VAL B CA 1
ATOM 1413 C C . VAL B 1 38 ? 11.968 13.624 19.001 1.00 10.85 35 VAL B C 1
ATOM 1414 O O . VAL B 1 38 ? 12.189 12.558 18.422 1.00 11.50 35 VAL B O 1
ATOM 1418 N N . PHE B 1 39 ? 11.055 14.497 18.586 1.00 9.28 36 PHE B N 1
ATOM 1419 C CA . PHE B 1 39 ? 10.409 14.348 17.299 1.00 10.29 36 PHE B CA 1
ATOM 1420 C C . PHE B 1 39 ? 11.161 15.249 16.320 1.00 9.61 36 PHE B C 1
ATOM 1421 O O . PHE B 1 39 ? 11.052 16.471 16.385 1.00 10.27 36 PHE B O 1
ATOM 1429 N N . LEU B 1 40 ? 11.950 14.637 15.441 1.00 9.87 37 LEU B N 1
ATOM 1430 C CA . LEU B 1 40 ? 12.776 15.385 14.497 1.00 11.29 37 LEU B CA 1
ATOM 1431 C C . LEU B 1 40 ? 12.095 15.413 13.140 1.00 11.24 37 LEU B C 1
ATOM 1432 O O . LEU B 1 40 ? 11.913 14.371 12.522 1.00 11.37 37 LEU B O 1
ATOM 1437 N N . ASN B 1 41 ? 11.738 16.609 12.682 1.00 9.72 38 ASN B N 1
ATOM 1438 C CA . ASN B 1 41 ? 10.995 16.767 11.444 1.00 9.19 38 ASN B CA 1
ATOM 1439 C C . ASN B 1 41 ? 11.853 17.489 10.424 1.00 7.95 38 ASN B C 1
ATOM 1440 O O . ASN B 1 41 ? 12.561 18.403 10.795 1.00 10.21 38 ASN B O 1
ATOM 1445 N N . PHE B 1 42 ? 11.812 17.065 9.163 1.00 8.88 39 PHE B N 1
ATOM 1446 C CA . PHE B 1 42 ? 12.523 17.744 8.097 1.00 9.65 39 PHE B CA 1
ATOM 1447 C C . PHE B 1 42 ? 11.477 18.292 7.145 1.00 9.66 39 PHE B C 1
ATOM 1448 O O . PHE B 1 42 ? 10.670 17.523 6.637 1.00 11.80 39 PHE B O 1
ATOM 1456 N N . TRP B 1 43 ? 11.502 19.606 6.896 1.00 9.86 40 TRP B N 1
ATOM 1457 C CA . TRP B 1 43 ? 10.399 20.279 6.191 1.00 9.35 40 TRP B CA 1
ATOM 1458 C C . TRP B 1 43 ? 10.898 21.431 5.309 1.00 8.07 40 TRP B C 1
ATOM 1459 O O . TRP B 1 43 ? 12.076 21.716 5.307 1.00 8.90 40 TRP B O 1
ATOM 1470 N N . GLY B 1 44 ? 9.984 22.062 4.571 1.00 8.01 41 GLY B N 1
ATOM 1471 C CA . GLY B 1 44 ? 10.256 23.269 3.802 1.00 7.89 41 GLY B CA 1
ATOM 1472 C C . GLY B 1 44 ? 8.991 24.082 3.591 1.00 6.59 41 GLY B C 1
ATOM 1473 O O . GLY B 1 44 ? 7.907 23.528 3.583 1.00 7.44 41 GLY B O 1
ATOM 1474 N N . THR B 1 45 ? 9.129 25.398 3.419 1.00 8.19 42 THR B N 1
ATOM 1475 C CA . THR B 1 45 ? 7.968 26.309 3.348 1.00 9.73 42 THR B CA 1
ATOM 1476 C C . THR B 1 45 ? 7.086 26.109 2.121 1.00 10.49 42 THR B C 1
ATOM 1477 O O . THR B 1 45 ? 5.887 26.384 2.149 1.00 11.75 42 THR B O 1
ATOM 1481 N N . TRP B 1 46 ? 7.697 25.617 1.053 1.00 9.73 43 TRP B N 1
ATOM 1482 C CA . TRP B 1 46 ? 7.017 25.392 -0.214 1.00 10.40 43 TRP B CA 1
ATOM 1483 C C . TRP B 1 46 ? 6.301 24.056 -0.236 1.00 11.46 43 TRP B C 1
ATOM 1484 O O . TRP B 1 46 ? 5.508 23.783 -1.139 1.00 13.17 43 TRP B O 1
ATOM 1495 N N . CYS B 1 47 ? 6.586 23.227 0.733 1.00 11.29 44 CYS B N 1
ATOM 1496 C CA . CYS B 1 47 ? 6.182 21.850 0.680 1.00 12.07 44 CYS B CA 1
ATOM 1497 C C . CYS B 1 47 ? 4.763 21.680 1.222 1.00 12.75 44 CYS B C 1
ATOM 1498 O O . CYS B 1 47 ? 4.477 21.877 2.376 1.00 12.88 44 CYS B O 1
ATOM 1501 N N . LYS B 1 48 ? 3.872 21.268 0.355 1.00 15.82 45 LYS B N 1
ATOM 1502 C CA . LYS B 1 48 ? 2.454 21.156 0.712 1.00 16.29 45 LYS B CA 1
ATOM 1503 C C . LYS B 1 48 ? 2.141 20.181 1.844 1.00 14.78 45 LYS B C 1
ATOM 1504 O O . LYS B 1 48 ? 1.386 20.528 2.743 1.00 13.40 45 LYS B O 1
ATOM 1510 N N . PRO B 1 49 ? 2.707 18.961 1.812 1.00 13.58 46 PRO B N 1
ATOM 1511 C CA . PRO B 1 49 ? 2.384 18.090 2.950 1.00 15.85 46 PRO B CA 1
ATOM 1512 C C . PRO B 1 49 ? 2.934 18.622 4.278 1.00 15.37 46 PRO B C 1
ATOM 1513 O O . PRO B 1 49 ? 2.295 18.434 5.308 1.00 19.02 46 PRO B O 1
ATOM 1517 N N . CYS B 1 50 ? 4.075 19.285 4.216 1.00 13.22 47 CYS B N 1
ATOM 1518 C CA . CYS B 1 50 ? 4.593 19.962 5.391 1.00 13.21 47 CYS B CA 1
ATOM 1519 C C . CYS B 1 50 ? 3.657 21.084 5.866 1.00 14.75 47 CYS B C 1
ATOM 1520 O O . CYS B 1 50 ? 3.371 21.174 7.030 1.00 17.29 47 CYS B O 1
ATOM 1523 N N . GLU B 1 51 ? 3.158 21.916 4.962 1.00 15.13 48 GLU B N 1
ATOM 1524 C CA . GLU B 1 51 ? 2.148 22.915 5.309 1.00 14.82 48 GLU B CA 1
ATOM 1525 C C . GLU B 1 51 ? 0.929 22.295 5.987 1.00 16.38 48 GLU B C 1
ATOM 1526 O O . GLU B 1 51 ? 0.327 22.892 6.855 1.00 19.16 48 GLU B O 1
ATOM 1532 N N . LYS B 1 52 ? 0.553 21.095 5.585 1.00 15.06 49 LYS B N 1
ATOM 1533 C CA . LYS B 1 52 ? -0.639 20.469 6.135 1.00 17.06 49 LYS B CA 1
ATOM 1534 C C . LYS B 1 52 ? -0.415 19.945 7.553 1.00 15.59 49 LYS B C 1
ATOM 1535 O O . LYS B 1 52 ? -1.264 20.086 8.427 1.00 16.50 49 LYS B O 1
ATOM 1541 N N . GLU B 1 53 ? 0.749 19.352 7.789 1.00 13.06 50 GLU B N 1
ATOM 1542 C CA . GLU B 1 53 ? 0.944 18.608 9.028 1.00 13.37 50 GLU B CA 1
ATOM 1543 C C . GLU B 1 53 ? 1.513 19.419 10.178 1.00 11.27 50 GLU B C 1
ATOM 1544 O O . GLU B 1 53 ? 1.413 19.016 11.325 1.00 12.42 50 GLU B O 1
ATOM 1566 N N . PRO B 1 55 ? 0.622 22.512 11.483 1.00 12.50 52 PRO B N 1
ATOM 1567 C CA . PRO B 1 55 ? -0.328 22.968 12.504 1.00 11.76 52 PRO B CA 1
ATOM 1568 C C . PRO B 1 55 ? -0.746 21.857 13.481 1.00 12.19 52 PRO B C 1
ATOM 1569 O O . PRO B 1 55 ? -0.932 22.146 14.650 1.00 13.95 52 PRO B O 1
ATOM 1573 N N . TYR B 1 56 ? -0.833 20.613 13.029 1.00 10.33 53 TYR B N 1
ATOM 1574 C CA . TYR B 1 56 ? -1.168 19.518 13.914 1.00 9.95 53 TYR B CA 1
ATOM 1575 C C . TYR B 1 56 ? -0.097 19.354 14.979 1.00 12.12 53 TYR B C 1
ATOM 1576 O O . TYR B 1 56 ? -0.409 19.280 16.163 1.00 14.86 53 TYR B O 1
ATOM 1601 N N . ASN B 1 58 ? 1.983 21.540 15.966 1.00 11.85 55 ASN B N 1
ATOM 1602 C CA . ASN B 1 58 ? 1.926 22.732 16.797 1.00 11.37 55 ASN B CA 1
ATOM 1603 C C . ASN B 1 58 ? 0.845 22.667 17.897 1.00 12.53 55 ASN B C 1
ATOM 1604 O O . ASN B 1 58 ? 1.102 23.013 19.035 1.00 12.10 55 ASN B O 1
ATOM 1609 N N . GLU B 1 59 ? -0.362 22.229 17.544 1.00 11.07 56 GLU B N 1
ATOM 1610 C CA . GLU B 1 59 ? -1.439 22.076 18.512 1.00 11.29 56 GLU B CA 1
ATOM 1611 C C . GLU B 1 59 ? -1.095 21.027 19.570 1.00 12.76 56 GLU B C 1
ATOM 1612 O O . GLU B 1 59 ? -1.449 21.163 20.746 1.00 15.33 56 GLU B O 1
ATOM 1618 N N . LEU B 1 60 ? -0.402 19.975 19.157 1.00 12.37 57 LEU B N 1
ATOM 1619 C CA . LEU B 1 60 ? 0.002 18.921 20.087 1.00 13.41 57 LEU B CA 1
ATOM 1620 C C . LEU B 1 60 ? 1.203 19.313 20.942 1.00 11.78 57 LEU B C 1
ATOM 1621 O O . LEU B 1 60 ? 1.452 18.697 21.973 1.00 14.87 57 LEU B O 1
ATOM 1626 N N . TYR B 1 61 ? 1.952 20.321 20.504 1.00 11.26 58 TYR B N 1
ATOM 1627 C CA . TYR B 1 61 ? 3.267 20.588 21.082 1.00 11.14 58 TYR B CA 1
ATOM 1628 C C . TYR B 1 61 ? 3.247 20.830 22.578 1.00 12.42 58 TYR B C 1
ATOM 1629 O O . TYR B 1 61 ? 3.811 20.022 23.303 1.00 15.40 58 TYR B O 1
ATOM 1638 N N . PRO B 1 62 ? 2.566 21.896 23.052 1.00 14.89 59 PRO B N 1
ATOM 1639 C CA . PRO B 1 62 ? 2.688 22.215 24.480 1.00 14.16 59 PRO B CA 1
ATOM 1640 C C . PRO B 1 62 ? 2.295 21.075 25.439 1.00 13.59 59 PRO B C 1
ATOM 1641 O O . PRO B 1 62 ? 2.855 21.011 26.520 1.00 13.92 59 PRO B O 1
ATOM 1645 N N . LYS B 1 63 ? 1.388 20.195 25.028 1.00 13.32 60 LYS B N 1
ATOM 1646 C CA . LYS B 1 63 ? 0.985 19.061 25.854 1.00 14.32 60 LYS B CA 1
ATOM 1647 C C . LYS B 1 63 ? 2.130 18.101 26.039 1.00 14.87 60 LYS B C 1
ATOM 1648 O O . LYS B 1 63 ? 2.352 17.565 27.128 1.00 18.85 60 LYS B O 1
ATOM 1654 N N . TYR B 1 64 ? 2.855 17.850 24.962 1.00 13.27 61 TYR B N 1
ATOM 1655 C CA . TYR B 1 64 ? 3.933 16.880 25.046 1.00 11.41 61 TYR B CA 1
ATOM 1656 C C . TYR B 1 64 ? 5.239 17.485 25.518 1.00 12.23 61 TYR B C 1
ATOM 1657 O O . TYR B 1 64 ? 6.101 16.773 26.024 1.00 16.50 61 TYR B O 1
ATOM 1666 N N . LYS B 1 65 ? 5.374 18.803 25.389 1.00 12.37 62 LYS B N 1
ATOM 1667 C CA . LYS B 1 65 ? 6.545 19.465 25.947 1.00 13.36 62 LYS B CA 1
ATOM 1668 C C . LYS B 1 65 ? 6.513 19.340 27.460 1.00 13.37 62 LYS B C 1
ATOM 1669 O O . LYS B 1 65 ? 7.527 19.020 28.072 1.00 17.88 62 LYS B O 1
ATOM 1675 N N . GLU B 1 66 ? 5.341 19.583 28.047 1.00 12.75 63 GLU B N 1
ATOM 1676 C CA . GLU B 1 66 ? 5.111 19.428 29.487 1.00 15.45 63 GLU B CA 1
ATOM 1677 C C . GLU B 1 66 ? 5.462 18.027 29.972 1.00 15.18 63 GLU B C 1
ATOM 1678 O O . GLU B 1 66 ? 5.582 17.810 31.177 1.00 17.37 63 GLU B O 1
ATOM 1684 N N . LYS B 1 67 ? 5.605 17.090 29.035 1.00 15.54 64 LYS B N 1
ATOM 1685 C CA . LYS B 1 67 ? 5.868 15.683 29.323 1.00 14.69 64 LYS B CA 1
ATOM 1686 C C . LYS B 1 67 ? 7.309 15.236 29.053 1.00 13.50 64 LYS B C 1
ATOM 1687 O O . LYS B 1 67 ? 7.653 14.106 29.350 1.00 15.49 64 LYS B O 1
ATOM 1693 N N . GLY B 1 68 ? 8.136 16.118 28.495 1.00 12.58 65 GLY B N 1
ATOM 1694 C CA . GLY B 1 68 ? 9.533 15.801 28.237 1.00 11.23 65 GLY B CA 1
ATOM 1695 C C . GLY B 1 68 ? 9.806 15.369 26.813 1.00 10.97 65 GLY B C 1
ATOM 1696 O O . GLY B 1 68 ? 10.778 14.669 26.553 1.00 11.99 65 GLY B O 1
ATOM 1697 N N . VAL B 1 69 ? 8.926 15.758 25.893 1.00 12.45 66 VAL B N 1
ATOM 1698 C CA . VAL B 1 69 ? 9.183 15.561 24.469 1.00 10.67 66 VAL B CA 1
ATOM 1699 C C . VAL B 1 69 ? 9.500 16.912 23.827 1.00 10.54 66 VAL B C 1
ATOM 1700 O O . VAL B 1 69 ? 8.891 17.927 24.156 1.00 13.98 66 VAL B O 1
ATOM 1704 N N . GLU B 1 70 ? 10.503 16.938 22.965 1.00 10.81 67 GLU B N 1
ATOM 1705 C CA . GLU B 1 70 ? 10.831 18.155 22.246 1.00 10.33 67 GLU B CA 1
ATOM 1706 C C . GLU B 1 70 ? 10.581 17.896 20.783 1.00 10.05 67 GLU B C 1
ATOM 1707 O O . GLU B 1 70 ? 10.817 16.797 20.313 1.00 12.27 67 GLU B O 1
ATOM 1713 N N . ILE B 1 71 ? 10.070 18.895 20.070 1.00 10.09 68 ILE B N 1
ATOM 1714 C CA . ILE B 1 71 ? 9.987 18.816 18.616 1.00 10.15 68 ILE B CA 1
ATOM 1715 C C . ILE B 1 71 ? 11.058 19.719 18.038 1.00 10.88 68 ILE B C 1
ATOM 1716 O O . ILE B 1 71 ? 11.155 20.873 18.435 1.00 12.29 68 ILE B O 1
ATOM 1721 N N . ILE B 1 72 ? 11.877 19.192 17.132 1.00 9.56 69 ILE B N 1
ATOM 1722 C CA . ILE B 1 72 ? 12.851 20.012 16.413 1.00 10.16 69 ILE B CA 1
ATOM 1723 C C . ILE B 1 72 ? 12.585 19.897 14.924 1.00 8.24 69 ILE B C 1
ATOM 1724 O O . ILE B 1 72 ? 12.718 18.824 14.354 1.00 9.63 69 ILE B O 1
ATOM 1729 N N . ALA B 1 73 ? 12.201 21.010 14.309 1.00 9.13 70 ALA B N 1
ATOM 1730 C CA . ALA B 1 73 ? 11.827 21.045 12.900 1.00 9.43 70 ALA B CA 1
ATOM 1731 C C . ALA B 1 73 ? 12.923 21.716 12.073 1.00 10.78 70 ALA B C 1
ATOM 1732 O O . ALA B 1 73 ? 13.087 22.942 12.121 1.00 9.62 70 ALA B O 1
ATOM 1734 N N . LEU B 1 74 ? 13.678 20.909 11.335 1.00 9.68 71 LEU B N 1
ATOM 1735 C CA . LEU B 1 74 ? 14.772 21.406 10.520 1.00 8.74 71 LEU B CA 1
ATOM 1736 C C . LEU B 1 74 ? 14.316 21.706 9.108 1.00 7.46 71 LEU B C 1
ATOM 1737 O O . LEU B 1 74 ? 13.836 20.837 8.395 1.00 9.08 71 LEU B O 1
ATOM 1742 N N . ASP B 1 75 ? 14.497 22.958 8.718 1.00 7.71 72 ASP B N 1
ATOM 1743 C CA . ASP B 1 75 ? 14.140 23.434 7.392 1.00 7.95 72 ASP B CA 1
ATOM 1744 C C . ASP B 1 75 ? 15.212 23.113 6.357 1.00 8.41 72 ASP B C 1
ATOM 1745 O O . ASP B 1 75 ? 16.402 23.209 6.626 1.00 9.82 72 ASP B O 1
ATOM 1750 N N . ALA B 1 76 ? 14.777 22.771 5.158 1.00 10.09 73 ALA B N 1
ATOM 1751 C CA . ALA B 1 76 ? 15.703 22.408 4.092 1.00 8.55 73 ALA B CA 1
ATOM 1752 C C . ALA B 1 76 ? 16.377 23.631 3.420 1.00 10.68 73 ALA B C 1
ATOM 1753 O O . ALA B 1 76 ? 16.131 23.929 2.245 1.00 10.53 73 ALA B O 1
ATOM 1755 N N . ASP B 1 77 ? 17.190 24.348 4.191 1.00 8.86 74 ASP B N 1
ATOM 1756 C CA . ASP B 1 77 ? 18.157 25.297 3.629 1.00 9.63 74 ASP B CA 1
ATOM 1757 C C . ASP B 1 77 ? 17.565 26.486 2.861 1.00 9.89 74 ASP B C 1
ATOM 1758 O O . ASP B 1 77 ? 18.111 26.916 1.852 1.00 10.81 74 ASP B O 1
ATOM 1763 N N . GLU B 1 78 ? 16.464 27.034 3.359 1.00 9.23 75 GLU B N 1
ATOM 1764 C CA . GLU B 1 78 ? 15.881 28.225 2.771 1.00 8.29 75 GLU B CA 1
ATOM 1765 C C . GLU B 1 78 ? 16.433 29.477 3.444 1.00 9.04 75 GLU B C 1
ATOM 1766 O O . GLU B 1 78 ? 17.108 29.384 4.460 1.00 9.76 75 GLU B O 1
ATOM 1772 N N . THR B 1 79 ? 16.150 30.648 2.881 1.00 7.52 76 THR B N 1
ATOM 1773 C CA . THR B 1 79 ? 16.633 31.883 3.470 1.00 7.72 76 THR B CA 1
ATOM 1774 C C . THR B 1 79 ? 16.047 32.101 4.856 1.00 9.29 76 THR B C 1
ATOM 1775 O O . THR B 1 79 ? 14.957 31.626 5.162 1.00 9.94 76 THR B O 1
ATOM 1779 N N . ASP B 1 80 ? 16.768 32.853 5.677 1.00 8.89 77 ASP B N 1
ATOM 1780 C CA . ASP B 1 80 ? 16.337 33.121 7.040 1.00 9.28 77 ASP B CA 1
ATOM 1781 C C . ASP B 1 80 ? 14.966 33.791 7.108 1.00 10.68 77 ASP B C 1
ATOM 1782 O O . ASP B 1 80 ? 14.142 33.426 7.951 1.00 12.72 77 ASP B O 1
ATOM 1787 N N . ILE B 1 81 ? 14.717 34.740 6.211 1.00 8.30 78 ILE B N 1
ATOM 1788 C CA . ILE B 1 81 ? 13.441 35.453 6.175 1.00 10.70 78 ILE B CA 1
ATOM 1789 C C . ILE B 1 81 ? 12.253 34.587 5.715 1.00 9.94 78 ILE B C 1
ATOM 1790 O O . ILE B 1 81 ? 11.150 34.718 6.249 1.00 10.92 78 ILE B O 1
ATOM 1795 N N . ALA B 1 82 ? 12.469 33.680 4.763 1.00 9.14 79 ALA B N 1
ATOM 1796 C CA . ALA B 1 82 ? 11.413 32.757 4.357 1.00 7.90 79 ALA B CA 1
ATOM 1797 C C . ALA B 1 82 ? 10.960 31.912 5.555 1.00 8.65 79 ALA B C 1
ATOM 1798 O O . ALA B 1 82 ? 9.773 31.821 5.868 1.00 9.85 79 ALA B O 1
ATOM 1800 N N . VAL B 1 83 ? 11.927 31.308 6.237 1.00 9.45 80 VAL B N 1
ATOM 1801 C CA . VAL B 1 83 ? 11.658 30.450 7.393 1.00 8.08 80 VAL B CA 1
ATOM 1802 C C . VAL B 1 83 ? 11.048 31.220 8.567 1.00 8.34 80 VAL B C 1
ATOM 1803 O O . VAL B 1 83 ? 10.104 30.750 9.192 1.00 9.91 80 VAL B O 1
ATOM 1807 N N . LYS B 1 84 ? 11.582 32.399 8.856 1.00 7.14 81 LYS B N 1
ATOM 1808 C CA . LYS B 1 84 ? 11.021 33.215 9.925 1.00 8.06 81 LYS B CA 1
ATOM 1809 C C . LYS B 1 84 ? 9.569 33.616 9.637 1.00 9.36 81 LYS B C 1
ATOM 1810 O O . LYS B 1 84 ? 8.714 33.577 10.535 1.00 9.74 81 LYS B O 1
ATOM 1816 N N . ASN B 1 85 ? 9.306 33.992 8.381 1.00 9.32 82 ASN B N 1
ATOM 1817 C CA . ASN B 1 85 ? 7.961 34.355 7.917 1.00 10.12 82 ASN B CA 1
ATOM 1818 C C . ASN B 1 85 ? 6.993 33.218 8.128 1.00 9.04 82 ASN B C 1
ATOM 1819 O O . ASN B 1 85 ? 5.912 33.416 8.622 1.00 10.04 82 ASN B O 1
ATOM 1824 N N . PHE B 1 86 ? 7.391 32.015 7.730 1.00 9.36 83 PHE B N 1
ATOM 1825 C CA . PHE B 1 86 ? 6.542 30.835 7.874 1.00 8.63 83 PHE B CA 1
ATOM 1826 C C . PHE B 1 86 ? 6.252 30.569 9.362 1.00 10.35 83 PHE B C 1
ATOM 1827 O O . PHE B 1 86 ? 5.107 30.300 9.749 1.00 9.67 83 PHE B O 1
ATOM 1835 N N . VAL B 1 87 ? 7.285 30.645 10.195 1.00 8.44 84 VAL B N 1
ATOM 1836 C CA . VAL B 1 87 ? 7.098 30.391 11.612 1.00 8.24 84 VAL B CA 1
ATOM 1837 C C . VAL B 1 87 ? 6.060 31.333 12.211 1.00 8.33 84 VAL B C 1
ATOM 1838 O O . VAL B 1 87 ? 5.180 30.903 12.936 1.00 7.58 84 VAL B O 1
ATOM 1842 N N . ASN B 1 88 ? 6.149 32.616 11.887 1.00 8.35 85 ASN B N 1
ATOM 1843 C CA . ASN B 1 88 ? 5.185 33.564 12.440 1.00 7.79 85 ASN B CA 1
ATOM 1844 C C . ASN B 1 88 ? 3.822 33.402 11.783 1.00 8.47 85 ASN B C 1
ATOM 1845 O O . ASN B 1 88 ? 2.788 33.549 12.416 1.00 10.21 85 ASN B O 1
ATOM 1850 N N . GLN B 1 89 ? 3.834 33.101 10.493 1.00 9.35 86 GLN B N 1
ATOM 1851 C CA . GLN B 1 89 ? 2.603 32.916 9.736 1.00 9.04 86 GLN B CA 1
ATOM 1852 C C . GLN B 1 89 ? 1.789 31.779 10.341 1.00 8.99 86 GLN B C 1
ATOM 1853 O O . GLN B 1 89 ? 0.557 31.865 10.451 1.00 12.17 86 GLN B O 1
ATOM 1859 N N . TYR B 1 90 ? 2.496 30.733 10.766 1.00 9.10 87 TYR B N 1
ATOM 1860 C CA . TYR B 1 90 ? 1.877 29.530 11.310 1.00 9.50 87 TYR B CA 1
ATOM 1861 C C . TYR B 1 90 ? 1.825 29.506 12.827 1.00 10.30 87 TYR B C 1
ATOM 1862 O O . TYR B 1 90 ? 1.278 28.580 13.404 1.00 13.15 87 TYR B O 1
ATOM 1871 N N . GLY B 1 91 ? 2.417 30.507 13.469 1.00 10.79 88 GLY B N 1
ATOM 1872 C CA . GLY B 1 91 ? 2.428 30.572 14.923 1.00 13.42 88 GLY B CA 1
ATOM 1873 C C . GLY B 1 91 ? 3.144 29.400 15.579 1.00 12.18 88 GLY B C 1
ATOM 1874 O O . GLY B 1 91 ? 2.743 28.928 16.650 1.00 12.89 88 GLY B O 1
ATOM 1875 N N . LEU B 1 92 ? 4.214 28.923 14.953 1.00 10.06 89 LEU B N 1
ATOM 1876 C CA . LEU B 1 92 ? 4.871 27.715 15.438 1.00 9.27 89 LEU B CA 1
ATOM 1877 C C . LEU B 1 92 ? 5.558 27.949 16.770 1.00 9.54 89 LEU B C 1
ATOM 1878 O O . LEU B 1 92 ? 6.262 28.939 16.941 1.00 10.94 89 LEU B O 1
ATOM 1883 N N . LYS B 1 93 ? 5.351 27.033 17.707 1.00 9.41 90 LYS B N 1
ATOM 1884 C CA . LYS B 1 93 ? 5.818 27.194 19.080 1.00 10.55 90 LYS B CA 1
ATOM 1885 C C . LYS B 1 93 ? 7.116 26.434 19.344 1.00 10.60 90 LYS B C 1
ATOM 1886 O O . LYS B 1 93 ? 7.879 26.802 20.232 1.00 12.76 90 LYS B O 1
ATOM 1892 N N . PHE B 1 94 ? 7.352 25.374 18.566 1.00 9.38 91 PHE B N 1
ATOM 1893 C CA . PHE B 1 94 ? 8.491 24.469 18.777 1.00 10.05 91 PHE B CA 1
ATOM 1894 C C . PHE B 1 94 ? 9.787 24.995 18.150 1.00 9.44 91 PHE B C 1
ATOM 1895 O O . PHE B 1 94 ? 9.744 25.883 17.314 1.00 11.16 91 PHE B O 1
ATOM 1903 N N . PRO B 1 95 ? 10.941 24.464 18.566 1.00 9.21 92 PRO B N 1
ATOM 1904 C CA . PRO B 1 95 ? 12.187 24.899 17.937 1.00 10.50 92 PRO B CA 1
ATOM 1905 C C . PRO B 1 95 ? 12.218 24.662 16.430 1.00 9.91 92 PRO B C 1
ATOM 1906 O O . PRO B 1 95 ? 11.849 23.596 15.949 1.00 9.83 92 PRO B O 1
ATOM 1910 N N . VAL B 1 96 ? 12.655 25.686 15.707 1.00 10.69 93 VAL B N 1
ATOM 1911 C CA . VAL B 1 96 ? 12.860 25.636 14.262 1.00 10.39 93 VAL B CA 1
ATOM 1912 C C . VAL B 1 96 ? 14.281 26.137 13.948 1.00 11.67 93 VAL B C 1
ATOM 1913 O O . VAL B 1 96 ? 14.778 27.128 14.526 1.00 11.73 93 VAL B O 1
ATOM 1917 N N . ALA B 1 97 ? 14.939 25.435 13.034 1.00 10.99 94 ALA B N 1
ATOM 1918 C CA . ALA B 1 97 ? 16.292 25.777 12.669 1.00 11.48 94 ALA B CA 1
ATOM 1919 C C . ALA B 1 97 ? 16.467 25.418 11.220 1.00 11.28 94 ALA B C 1
ATOM 1920 O O . ALA B 1 97 ? 15.780 24.545 10.708 1.00 12.64 94 ALA B O 1
ATOM 1922 N N . ILE B 1 98 ? 17.374 26.110 10.546 1.00 12.63 95 ILE B N 1
ATOM 1923 C CA . ILE B 1 98 ? 17.676 25.797 9.158 1.00 11.33 95 ILE B CA 1
ATOM 1924 C C . ILE B 1 98 ? 18.891 24.869 9.069 1.00 11.24 95 ILE B C 1
ATOM 1925 O O . ILE B 1 98 ? 19.909 25.106 9.715 1.00 13.35 95 ILE B O 1
ATOM 1930 N N . ASP B 1 99 ? 18.740 23.802 8.297 1.00 12.69 96 ASP B N 1
ATOM 1931 C CA . ASP B 1 99 ? 19.801 22.845 8.042 1.00 13.61 96 ASP B CA 1
ATOM 1932 C C . ASP B 1 99 ? 20.680 23.394 6.909 1.00 16.10 96 ASP B C 1
ATOM 1933 O O . ASP B 1 99 ? 20.619 22.925 5.772 1.00 15.05 96 ASP B O 1
ATOM 1938 N N . LYS B 1 100 ? 21.507 24.392 7.232 1.00 17.97 97 LYS B N 1
ATOM 1939 C CA . LYS B 1 100 ? 22.355 25.038 6.228 1.00 17.38 97 LYS B CA 1
ATOM 1940 C C . LYS B 1 100 ? 23.270 24.025 5.572 1.00 17.37 97 LYS B C 1
ATOM 1941 O O . LYS B 1 100 ? 24.013 23.302 6.240 1.00 20.96 97 LYS B O 1
ATOM 1947 N N . GLY B 1 101 ? 23.212 23.976 4.251 1.00 18.25 98 GLY B N 1
ATOM 1948 C CA . GLY B 1 101 ? 24.030 23.068 3.478 1.00 18.25 98 GLY B CA 1
ATOM 1949 C C . GLY B 1 101 ? 23.389 21.721 3.258 1.00 17.15 98 GLY B C 1
ATOM 1950 O O . GLY B 1 101 ? 24.006 20.847 2.655 1.00 17.83 98 GLY B O 1
ATOM 1951 N N . GLN B 1 102 ? 22.158 21.568 3.750 1.00 17.91 99 GLN B N 1
ATOM 1952 C CA . GLN B 1 102 ? 21.451 20.284 3.784 1.00 15.33 99 GLN B CA 1
ATOM 1953 C C . GLN B 1 102 ? 22.326 19.135 4.306 1.00 16.82 99 GLN B C 1
ATOM 1954 O O . GLN B 1 102 ? 22.209 17.997 3.855 1.00 17.35 99 GLN B O 1
ATOM 1960 N N . LYS B 1 103 ? 23.216 19.459 5.235 1.00 16.42 100 LYS B N 1
ATOM 1961 C CA . LYS B 1 103 ? 24.200 18.499 5.720 1.00 18.09 100 LYS B CA 1
ATOM 1962 C C . LYS B 1 103 ? 23.527 17.423 6.589 1.00 19.27 100 LYS B C 1
ATOM 1963 O O . LYS B 1 103 ? 23.924 16.251 6.590 1.00 21.85 100 LYS B O 1
ATOM 1969 N N . ILE B 1 104 ? 22.499 17.825 7.329 1.00 16.94 101 ILE B N 1
ATOM 1970 C CA . ILE B 1 104 ? 21.815 16.905 8.232 1.00 16.25 101 ILE B CA 1
ATOM 1971 C C . ILE B 1 104 ? 20.872 16.030 7.423 1.00 16.33 101 ILE B C 1
ATOM 1972 O O . ILE B 1 104 ? 20.759 14.837 7.667 1.00 18.33 101 ILE B O 1
ATOM 1977 N N . ILE B 1 105 ? 20.204 16.639 6.453 1.00 15.12 102 ILE B N 1
ATOM 1978 C CA . ILE B 1 105 ? 19.358 15.916 5.521 1.00 15.18 102 ILE B CA 1
ATOM 1979 C C . ILE B 1 105 ? 20.135 14.793 4.833 1.00 18.73 102 ILE B C 1
ATOM 1980 O O . ILE B 1 105 ? 19.648 13.669 4.704 1.00 20.39 102 ILE B O 1
ATOM 1985 N N . GLY B 1 106 ? 21.356 15.098 4.410 1.00 21.04 103 GLY B N 1
ATOM 1986 C CA . GLY B 1 106 ? 22.206 14.103 3.784 1.00 22.59 103 GLY B CA 1
ATOM 1987 C C . GLY B 1 106 ? 22.531 12.964 4.726 1.00 24.89 103 GLY B C 1
ATOM 1988 O O . GLY B 1 106 ? 22.416 11.797 4.367 1.00 27.82 103 GLY B O 1
ATOM 1989 N N . THR B 1 107 ? 22.923 13.306 5.948 1.00 24.06 104 THR B N 1
ATOM 1990 C CA . THR B 1 107 ? 23.235 12.311 6.966 1.00 22.96 104 THR B CA 1
ATOM 1991 C C . THR B 1 107 ? 22.064 11.396 7.301 1.00 22.43 104 THR B C 1
ATOM 1992 O O . THR B 1 107 ? 22.234 10.181 7.408 1.00 24.98 104 THR B O 1
ATOM 1996 N N . TYR B 1 108 ? 20.878 11.969 7.462 1.00 19.04 105 TYR B N 1
ATOM 1997 C CA . TYR B 1 108 ? 19.707 11.171 7.794 1.00 19.08 105 TYR B CA 1
ATOM 1998 C C . TYR B 1 108 ? 19.102 10.439 6.600 1.00 20.65 105 TYR B C 1
ATOM 1999 O O . TYR B 1 108 ? 18.090 9.761 6.734 1.00 23.96 105 TYR B O 1
ATOM 2008 N N . GLY B 1 109 ? 19.740 10.532 5.439 1.00 17.51 106 GLY B N 1
ATOM 2009 C CA . GLY B 1 109 ? 19.253 9.832 4.262 1.00 19.14 106 GLY B CA 1
ATOM 2010 C C . GLY B 1 109 ? 17.847 10.257 3.893 1.00 19.20 106 GLY B C 1
ATOM 2011 O O . GLY B 1 109 ? 17.042 9.467 3.420 1.00 19.77 106 GLY B O 1
ATOM 2012 N N . VAL B 1 110 ? 17.571 11.538 4.113 1.00 19.40 107 VAL B N 1
ATOM 2013 C CA . VAL B 1 110 ? 16.259 12.120 3.895 1.00 19.52 107 VAL B CA 1
ATOM 2014 C C . VAL B 1 110 ? 15.918 12.290 2.414 1.00 23.56 107 VAL B C 1
ATOM 2015 O O . VAL B 1 110 ? 16.628 12.966 1.681 1.00 28.85 107 VAL B O 1
ATOM 2019 N N . GLY B 1 111 ? 14.831 11.661 1.985 1.00 23.91 108 GLY B N 1
ATOM 2020 C CA . GLY B 1 111 ? 14.328 11.829 0.634 1.00 22.70 108 GLY B CA 1
ATOM 2021 C C . GLY B 1 111 ? 13.269 12.920 0.542 1.00 24.07 108 GLY B C 1
ATOM 2022 O O . GLY B 1 111 ? 13.519 14.071 0.912 1.00 27.23 108 GLY B O 1
ATOM 2023 N N . PRO B 1 112 ? 12.075 12.570 0.035 1.00 21.71 109 PRO B N 1
ATOM 2024 C CA . PRO B 1 112 ? 10.965 13.522 -0.083 1.00 18.90 109 PRO B CA 1
ATOM 2025 C C . PRO B 1 112 ? 10.509 14.042 1.267 1.00 15.37 109 PRO B C 1
ATOM 2026 O O . PRO B 1 112 ? 10.531 13.316 2.252 1.00 17.69 109 PRO B O 1
ATOM 2030 N N A LEU B 1 113 ? 10.092 15.298 1.301 0.73 12.50 110 LEU B N 1
ATOM 2031 N N B LEU B 1 113 ? 10.137 15.318 1.307 0.27 14.38 110 LEU B N 1
ATOM 2032 C CA A LEU B 1 113 ? 9.695 15.954 2.542 0.73 10.38 110 LEU B CA 1
ATOM 2033 C CA B LEU B 1 113 ? 9.687 15.961 2.538 0.27 14.11 110 LEU B CA 1
ATOM 2034 C C A LEU B 1 113 ? 8.174 15.896 2.644 0.73 11.08 110 LEU B C 1
ATOM 2035 C C B LEU B 1 113 ? 8.167 15.906 2.640 0.27 13.41 110 LEU B C 1
ATOM 2036 O O A LEU B 1 113 ? 7.486 15.861 1.621 0.73 10.27 110 LEU B O 1
ATOM 2037 O O B LEU B 1 113 ? 7.476 15.889 1.620 0.27 13.91 110 LEU B O 1
ATOM 2046 N N . PRO B 1 114 ? 7.636 15.880 3.874 1.00 12.03 111 PRO B N 1
ATOM 2047 C CA . PRO B 1 114 ? 8.378 15.832 5.136 1.00 10.66 111 PRO B CA 1
ATOM 2048 C C . PRO B 1 114 ? 8.876 14.434 5.482 1.00 13.42 111 PRO B C 1
ATOM 2049 O O . PRO B 1 114 ? 8.240 13.450 5.130 1.00 15.38 111 PRO B O 1
ATOM 2053 N N . THR B 1 115 ? 10.006 14.362 6.182 1.00 12.36 112 THR B N 1
ATOM 2054 C CA . THR B 1 115 ? 10.475 13.117 6.808 1.00 11.97 112 THR B CA 1
ATOM 2055 C C . THR B 1 115 ? 10.668 13.422 8.274 1.00 11.97 112 THR B C 1
ATOM 2056 O O . THR B 1 115 ? 11.155 14.488 8.608 1.00 14.03 112 THR B O 1
ATOM 2060 N N . SER B 1 116 ? 10.275 12.500 9.148 1.00 12.09 113 SER B N 1
ATOM 2061 C CA . SER B 1 116 ? 10.500 12.686 10.569 1.00 10.55 113 SER B CA 1
ATOM 2062 C C . SER B 1 116 ? 11.146 11.459 11.164 1.00 12.25 113 SER B C 1
ATOM 2063 O O . SER B 1 116 ? 11.029 10.370 10.625 1.00 12.16 113 SER B O 1
ATOM 2066 N N . PHE B 1 117 ? 11.833 11.639 12.280 1.00 12.58 114 PHE B N 1
ATOM 2067 C CA . PHE B 1 117 ? 12.419 10.513 12.986 1.00 13.40 114 PHE B CA 1
ATOM 2068 C C . PHE B 1 117 ? 12.013 10.575 14.439 1.00 15.07 114 PHE B C 1
ATOM 2069 O O . PHE B 1 117 ? 12.047 11.642 15.061 1.00 15.28 114 PHE B O 1
ATOM 2077 N N . LEU B 1 118 ? 11.589 9.430 14.959 1.00 12.93 115 LEU B N 1
ATOM 2078 C CA . LEU B 1 118 ? 11.294 9.299 16.382 1.00 14.15 115 LEU B CA 1
ATOM 2079 C C . LEU B 1 118 ? 12.571 8.919 17.112 1.00 14.14 115 LEU B C 1
ATOM 2080 O O . LEU B 1 118 ? 13.130 7.852 16.840 1.00 14.54 115 LEU B O 1
ATOM 2085 N N . ILE B 1 119 ? 13.019 9.789 18.018 1.00 12.10 116 ILE B N 1
ATOM 2086 C CA . ILE B 1 119 ? 14.243 9.559 18.779 1.00 13.12 116 ILE B CA 1
ATOM 2087 C C . ILE B 1 119 ? 13.937 9.469 20.275 1.00 12.20 116 ILE B C 1
ATOM 2088 O O . ILE B 1 119 ? 13.400 10.409 20.857 1.00 14.16 116 ILE B O 1
ATOM 2093 N N . ASP B 1 120 ? 14.267 8.327 20.886 1.00 11.68 117 ASP B N 1
ATOM 2094 C CA . ASP B 1 120 ? 13.951 8.088 22.293 1.00 10.35 117 ASP B CA 1
ATOM 2095 C C . ASP B 1 120 ? 14.855 8.846 23.266 1.00 13.02 117 ASP B C 1
ATOM 2096 O O . ASP B 1 120 ? 15.800 9.508 22.860 1.00 14.68 117 ASP B O 1
ATOM 2101 N N . LYS B 1 121 ? 14.557 8.758 24.559 1.00 12.80 118 LYS B N 1
ATOM 2102 C CA . LYS B 1 121 ? 15.361 9.436 25.581 1.00 12.28 118 LYS B CA 1
ATOM 2103 C C . LYS B 1 121 ? 16.811 8.946 25.670 1.00 13.87 118 LYS B C 1
ATOM 2104 O O . LYS B 1 121 ? 17.653 9.570 26.311 1.00 16.79 118 LYS B O 1
ATOM 2110 N N . ASP B 1 122 ? 17.101 7.831 25.025 1.00 13.49 119 ASP B N 1
ATOM 2111 C CA . ASP B 1 122 ? 18.449 7.301 25.012 1.00 15.82 119 ASP B CA 1
ATOM 2112 C C . ASP B 1 122 ? 19.242 7.781 23.809 1.00 17.88 119 ASP B C 1
ATOM 2113 O O . ASP B 1 122 ? 20.378 7.374 23.605 1.00 21.41 119 ASP B O 1
ATOM 2118 N N . GLY B 1 123 ? 18.633 8.634 23.001 1.00 19.17 120 GLY B N 1
ATOM 2119 C CA . GLY B 1 123 ? 19.298 9.175 21.835 1.00 19.64 120 GLY B CA 1
ATOM 2120 C C . GLY B 1 123 ? 19.185 8.294 20.614 1.00 21.46 120 GLY B C 1
ATOM 2121 O O . GLY B 1 123 ? 19.731 8.616 19.564 1.00 26.35 120 GLY B O 1
ATOM 2122 N N . LYS B 1 124 ? 18.471 7.184 20.750 1.00 18.87 121 LYS B N 1
ATOM 2123 C CA . LYS B 1 124 ? 18.343 6.186 19.689 1.00 20.18 121 LYS B CA 1
ATOM 2124 C C . LYS B 1 124 ? 17.224 6.492 18.686 1.00 18.14 121 LYS B C 1
ATOM 2125 O O . LYS B 1 124 ? 16.104 6.833 19.060 1.00 18.07 121 LYS B O 1
ATOM 2131 N N . VAL B 1 125 ? 17.508 6.342 17.400 1.00 18.75 122 VAL B N 1
ATOM 2132 C CA . VAL B 1 125 ? 16.441 6.418 16.412 1.00 16.49 122 VAL B CA 1
ATOM 2133 C C . VAL B 1 125 ? 15.610 5.158 16.474 1.00 16.63 122 VAL B C 1
ATOM 2134 O O . VAL B 1 125 ? 16.084 4.065 16.153 1.00 20.58 122 VAL B O 1
ATOM 2138 N N . VAL B 1 126 ? 14.364 5.317 16.905 1.00 15.37 123 VAL B N 1
ATOM 2139 C CA . VAL B 1 126 ? 13.436 4.198 17.008 1.00 16.85 123 VAL B CA 1
ATOM 2140 C C . VAL B 1 126 ? 12.745 3.945 15.663 1.00 17.58 123 VAL B C 1
ATOM 2141 O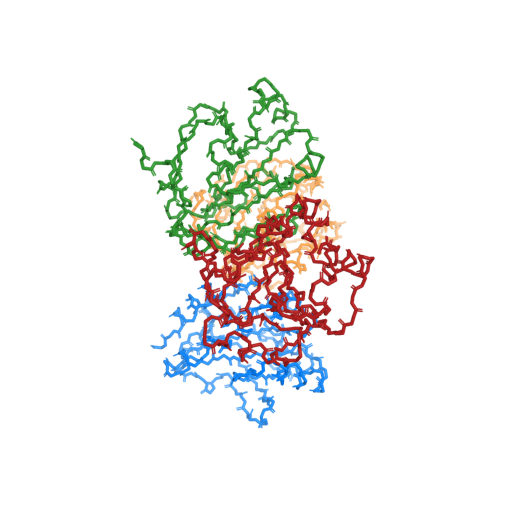 O . VAL B 1 126 ? 12.528 2.806 15.261 1.00 20.03 123 VAL B O 1
ATOM 2145 N N . GLU B 1 127 ? 12.463 5.017 14.934 1.00 16.98 124 GLU B N 1
ATOM 2146 C CA . GLU B 1 127 ? 11.561 4.922 13.810 1.00 15.95 124 GLU B CA 1
ATOM 2147 C C . GLU B 1 127 ? 11.800 6.067 12.851 1.00 15.27 124 GLU B C 1
ATOM 2148 O O . GLU B 1 127 ? 12.291 7.119 13.251 1.00 15.80 124 GLU B O 1
ATOM 2154 N N . GLN B 1 128 ? 11.429 5.857 11.592 1.00 16.28 125 GLN B N 1
ATOM 2155 C CA . GLN B 1 128 ? 11.429 6.894 10.568 1.00 16.89 125 GLN B CA 1
ATOM 2156 C C . GLN B 1 128 ? 10.013 7.029 9.997 1.00 16.82 125 GLN B C 1
ATOM 2157 O O . GLN B 1 128 ? 9.349 6.029 9.736 1.00 16.82 125 GLN B O 1
ATOM 2163 N N . ILE B 1 129 ? 9.556 8.264 9.842 1.00 15.10 126 ILE B N 1
ATOM 2164 C CA . ILE B 1 129 ? 8.209 8.568 9.382 1.00 16.95 126 ILE B CA 1
ATOM 2165 C C . ILE B 1 129 ? 8.256 9.360 8.066 1.00 19.08 126 ILE B C 1
ATOM 2166 O O . ILE B 1 129 ? 8.861 10.425 7.984 1.00 20.34 126 ILE B O 1
ATOM 2171 N N . ILE B 1 130 ? 7.596 8.857 7.038 1.00 20.05 127 ILE B N 1
ATOM 2172 C CA . ILE B 1 130 ? 7.720 9.484 5.742 1.00 19.96 127 ILE B CA 1
ATOM 2173 C C . ILE B 1 130 ? 6.364 9.929 5.195 1.00 22.13 127 ILE B C 1
ATOM 2174 O O . ILE B 1 130 ? 5.363 9.224 5.341 1.00 22.04 127 ILE B O 1
ATOM 2179 N N . GLY B 1 131 ? 6.329 11.126 4.612 1.00 21.22 128 GLY B N 1
ATOM 2180 C CA . GLY B 1 131 ? 5.095 11.680 4.086 1.00 22.03 128 GLY B CA 1
ATOM 2181 C C . GLY B 1 131 ? 4.234 12.405 5.113 1.00 21.23 128 GLY B C 1
ATOM 2182 O O . GLY B 1 131 ? 4.451 12.290 6.324 1.00 19.80 128 GLY B O 1
ATOM 2183 N N . GLU B 1 132 ? 3.235 13.141 4.620 1.00 21.89 129 GLU B N 1
ATOM 2184 C CA . GLU B 1 132 ? 2.287 13.854 5.477 1.00 23.54 129 GLU B CA 1
ATOM 2185 C C . GLU B 1 132 ? 1.636 12.918 6.488 1.00 21.13 129 GLU B C 1
ATOM 2186 O O . GLU B 1 132 ? 1.410 11.739 6.216 1.00 23.18 129 GLU B O 1
ATOM 2192 N N . GLN B 1 133 ? 1.372 13.436 7.677 1.00 18.30 130 GLN B N 1
ATOM 2193 C CA . GLN B 1 133 ? 0.800 12.615 8.723 1.00 16.65 130 GLN B CA 1
ATOM 2194 C C . GLN B 1 133 ? -0.507 13.241 9.175 1.00 19.09 130 GLN B C 1
ATOM 2195 O O . GLN B 1 133 ? -0.708 14.445 8.997 1.00 18.78 130 GLN B O 1
ATOM 2201 N N . THR B 1 134 ? -1.397 12.425 9.737 1.00 18.29 131 THR B N 1
ATOM 2202 C CA . THR B 1 134 ? -2.606 12.941 10.370 1.00 16.76 131 THR B CA 1
ATOM 2203 C C . THR B 1 134 ? -2.268 13.371 11.778 1.00 13.37 131 THR B C 1
ATOM 2204 O O . THR B 1 134 ? -1.244 12.961 12.317 1.00 12.40 131 THR B O 1
ATOM 2208 N N . LYS B 1 135 ? -3.116 14.203 12.366 1.00 11.35 132 LYS B N 1
ATOM 2209 C CA . LYS B 1 135 ? -2.916 14.616 13.746 1.00 12.70 132 LYS B CA 1
ATOM 2210 C C . LYS B 1 135 ? -2.882 13.383 14.664 1.00 14.16 132 LYS B C 1
ATOM 2211 O O . LYS B 1 135 ? -2.063 13.301 15.584 1.00 14.69 132 LYS B O 1
ATOM 2217 N N . GLU B 1 136 ? -3.767 12.428 14.398 1.00 14.81 133 GLU B N 1
ATOM 2218 C CA . GLU B 1 136 ? -3.791 11.179 15.140 1.00 14.98 133 GLU B CA 1
ATOM 2219 C C . GLU B 1 136 ? -2.461 10.444 15.067 1.00 15.69 133 GLU B C 1
ATOM 2220 O O . GLU B 1 136 ? -1.938 9.977 16.081 1.00 15.86 133 GLU B O 1
ATOM 2226 N N . GLN B 1 137 ? -1.937 10.309 13.857 1.00 11.22 134 GLN B N 1
ATOM 2227 C CA . GLN B 1 137 ? -0.661 9.665 13.669 1.00 10.38 134 GLN B CA 1
ATOM 2228 C C . GLN B 1 137 ? 0.423 10.348 14.474 1.00 14.10 134 GLN B C 1
ATOM 2229 O O . GLN B 1 137 ? 1.213 9.697 15.144 1.00 16.91 134 GLN B O 1
ATOM 2235 N N . LEU B 1 138 ? 0.453 11.673 14.398 1.00 14.42 135 LEU B N 1
ATOM 2236 C CA . LEU B 1 138 ? 1.459 12.471 15.098 1.00 12.67 135 LEU B CA 1
ATOM 2237 C C . LEU B 1 138 ? 1.373 12.372 16.619 1.00 13.99 135 LEU B C 1
ATOM 2238 O O . LEU B 1 138 ? 2.400 12.319 17.303 1.00 13.77 135 LEU B O 1
ATOM 2243 N N . GLU B 1 139 ? 0.158 12.329 17.159 1.00 15.45 136 GLU B N 1
ATOM 2244 C CA . GLU B 1 139 ? 0.029 12.196 18.606 1.00 15.57 136 GLU B CA 1
ATOM 2245 C C . GLU B 1 139 ? 0.499 10.824 19.080 1.00 12.76 136 GLU B C 1
ATOM 2246 O O . GLU B 1 139 ? 1.105 10.721 20.129 1.00 14.32 136 GLU B O 1
ATOM 2252 N N . GLY B 1 140 ? 0.218 9.776 18.311 1.00 13.51 137 GLY B N 1
ATOM 2253 C CA . GLY B 1 140 ? 0.744 8.457 18.620 1.00 13.83 137 GLY B CA 1
ATOM 2254 C C . GLY B 1 140 ? 2.267 8.435 18.673 1.00 15.75 137 GLY B C 1
ATOM 2255 O O . GLY B 1 140 ? 2.873 7.803 19.545 1.00 16.89 137 GLY B O 1
ATOM 2256 N N . TYR B 1 141 ? 2.893 9.140 17.734 1.00 15.30 138 TYR B N 1
ATOM 2257 C CA . TYR B 1 141 ? 4.345 9.289 17.721 1.00 13.94 138 TYR B CA 1
ATOM 2258 C C . TYR B 1 141 ? 4.863 9.992 18.960 1.00 11.70 138 TYR B C 1
ATOM 2259 O O . TYR B 1 141 ? 5.836 9.550 19.568 1.00 12.57 138 TYR B O 1
ATOM 2268 N N . LEU B 1 142 ? 4.233 11.110 19.314 1.00 11.88 139 LEU B N 1
ATOM 2269 C CA . LEU B 1 142 ? 4.629 11.864 20.508 1.00 10.53 139 LEU B CA 1
ATOM 2270 C C . LEU B 1 142 ? 4.405 11.066 21.815 1.00 10.94 139 LEU B C 1
ATOM 2271 O O . LEU B 1 142 ? 5.166 11.210 22.760 1.00 12.25 139 LEU B O 1
ATOM 2276 N N . LYS B 1 143 ? 3.357 10.236 21.864 1.00 12.22 140 LYS B N 1
ATOM 2277 C CA . LYS B 1 143 ? 3.134 9.334 23.002 1.00 11.39 140 LYS B CA 1
ATOM 2278 C C . LYS B 1 143 ? 4.220 8.279 23.055 1.00 12.61 140 LYS B C 1
ATOM 2279 O O . LYS B 1 143 ? 4.719 7.935 24.128 1.00 14.39 140 LYS B O 1
ATOM 2285 N N . LYS B 1 144 ? 4.586 7.794 21.873 1.00 12.74 141 LYS B N 1
ATOM 2286 C CA . LYS B 1 144 ? 5.580 6.736 21.719 1.00 13.68 141 LYS B CA 1
ATOM 2287 C C . LYS B 1 144 ? 6.953 7.121 22.265 1.00 12.52 141 LYS B C 1
ATOM 2288 O O . LYS B 1 144 ? 7.683 6.264 22.745 1.00 12.10 141 LYS B O 1
ATOM 2294 N N . ILE B 1 145 ? 7.314 8.404 22.190 1.00 11.15 142 ILE B N 1
ATOM 2295 C CA . ILE B 1 145 ? 8.629 8.823 22.679 1.00 11.40 142 ILE B CA 1
ATOM 2296 C C . ILE B 1 145 ? 8.611 9.636 23.992 1.00 13.02 142 ILE B C 1
ATOM 2297 O O . ILE B 1 145 ? 9.629 10.209 24.371 1.00 12.32 142 ILE B O 1
ATOM 2302 N N . THR B 1 146 ? 7.470 9.663 24.692 1.00 12.86 143 THR B N 1
ATOM 2303 C CA . THR B 1 146 ? 7.378 10.362 25.980 1.00 12.95 143 THR B CA 1
ATOM 2304 C C . THR B 1 146 ? 8.205 9.611 27.009 1.00 12.48 143 THR B C 1
ATOM 2305 O O . THR B 1 146 ? 8.019 8.409 27.173 1.00 13.87 143 THR B O 1
ATOM 2309 N N . PRO B 1 147 ? 9.119 10.310 27.708 1.00 13.28 144 PRO B N 1
ATOM 2310 C CA . PRO B 1 147 ? 9.993 9.629 28.676 1.00 16.52 144 PRO B CA 1
ATOM 2311 C C . PRO B 1 147 ? 9.227 8.982 29.843 1.00 20.85 144 PRO B C 1
ATOM 2312 O O . PRO B 1 147 ? 8.071 9.291 30.116 1.00 14.75 144 PRO B O 1
ATOM 2317 N N . SER C 1 1 ? 3.588 -38.206 39.673 1.00 45.87 -2 SER C N 1
ATOM 2318 C CA . SER C 1 1 ? 4.443 -38.908 38.720 1.00 46.62 -2 SER C CA 1
ATOM 2319 C C . SER C 1 1 ? 4.891 -38.000 37.569 1.00 43.88 -2 SER C C 1
ATOM 2320 O O . SER C 1 1 ? 5.436 -38.463 36.570 1.00 43.73 -2 SER C O 1
ATOM 2323 N N . ASN C 1 2 ? 4.644 -36.708 37.720 1.00 41.71 -1 ASN C N 1
ATOM 2324 C CA . ASN C 1 2 ? 5.243 -35.697 36.869 1.00 43.20 -1 ASN C CA 1
ATOM 2325 C C . ASN C 1 2 ? 5.588 -34.535 37.779 1.00 42.27 -1 ASN C C 1
ATOM 2326 O O . ASN C 1 2 ? 4.804 -34.180 38.657 1.00 43.44 -1 ASN C O 1
ATOM 2331 N N . ALA C 1 3 ? 6.766 -33.955 37.601 1.00 39.67 0 ALA C N 1
ATOM 2332 C CA . ALA C 1 3 ? 7.187 -32.873 38.473 1.00 38.85 0 ALA C CA 1
ATOM 2333 C C . ALA C 1 3 ? 6.294 -31.643 38.313 1.00 43.76 0 ALA C C 1
ATOM 2334 O O . ALA C 1 3 ? 6.286 -30.761 39.164 1.00 39.01 0 ALA C O 1
ATOM 2336 N N . ALA C 1 4 ? 5.543 -31.594 37.217 1.00 56.51 1 ALA C N 1
ATOM 2337 C CA . ALA C 1 4 ? 4.672 -30.458 36.915 1.00 69.67 1 ALA C CA 1
ATOM 2338 C C . ALA C 1 4 ? 3.379 -30.468 37.738 1.00 59.78 1 ALA C C 1
ATOM 2339 O O . ALA C 1 4 ? 2.690 -29.449 37.853 1.00 58.48 1 ALA C O 1
ATOM 2341 N N . ASP C 1 5 ? 3.058 -31.625 38.306 1.00 50.92 2 ASP C N 1
ATOM 2342 C CA . ASP C 1 5 ? 1.884 -31.758 39.158 1.00 43.08 2 ASP C CA 1
ATOM 2343 C C . ASP C 1 5 ? 1.910 -30.731 40.277 1.00 39.20 2 ASP C C 1
ATOM 2344 O O . ASP C 1 5 ? 0.962 -29.965 40.457 1.00 39.63 2 ASP C O 1
ATOM 2349 N N . LYS C 1 6 ? 3.016 -30.715 41.014 1.00 36.30 3 LYS C N 1
ATOM 2350 C CA . LYS C 1 6 ? 3.154 -29.869 42.188 1.00 32.75 3 LYS C CA 1
ATOM 2351 C C . LYS C 1 6 ? 3.932 -28.597 41.903 1.00 29.59 3 LYS C C 1
ATOM 2352 O O . LYS C 1 6 ? 4.304 -27.878 42.823 1.00 28.22 3 LYS C O 1
ATOM 2358 N N . GLU C 1 7 ? 4.166 -28.309 40.629 1.00 29.83 4 GLU C N 1
ATOM 2359 C CA . GLU C 1 7 ? 4.817 -27.061 40.252 1.00 32.10 4 GLU C CA 1
ATOM 2360 C C . GLU C 1 7 ? 3.942 -25.886 40.672 1.00 32.34 4 GLU C C 1
ATOM 2361 O O . GLU C 1 7 ? 2.757 -25.844 40.358 1.00 31.53 4 GLU C O 1
ATOM 2367 N N . LYS C 1 8 ? 4.527 -24.944 41.395 1.00 35.27 5 LYS C N 1
ATOM 2368 C CA . LYS C 1 8 ? 3.777 -23.799 41.899 1.00 38.81 5 LYS C CA 1
ATOM 2369 C C . LYS C 1 8 ? 4.475 -22.484 41.579 1.00 44.43 5 LYS C C 1
ATOM 2370 O O . LYS C 1 8 ? 5.581 -22.472 41.031 1.00 46.87 5 LYS C O 1
ATOM 2384 N N . GLN C 1 10 ? 5.652 -18.502 42.983 1.00 33.31 7 GLN C N 1
ATOM 2385 C CA . GLN C 1 10 ? 5.904 -17.693 44.169 1.00 26.93 7 GLN C CA 1
ATOM 2386 C C . GLN C 1 10 ? 6.485 -16.312 43.868 1.00 24.01 7 GLN C C 1
ATOM 2387 O O . GLN C 1 10 ? 7.444 -16.189 43.119 1.00 23.23 7 GLN C O 1
ATOM 2393 N N . ILE C 1 11 ? 5.891 -15.280 44.466 1.00 22.24 8 ILE C N 1
ATOM 2394 C CA . ILE C 1 11 ? 6.377 -13.902 44.359 1.00 21.30 8 ILE C CA 1
ATOM 2395 C C . ILE C 1 11 ? 7.841 -13.806 44.806 1.00 22.85 8 ILE C C 1
ATOM 2396 O O . ILE C 1 11 ? 8.209 -14.366 45.835 1.00 25.82 8 ILE C O 1
ATOM 2401 N N . GLY C 1 12 ? 8.673 -13.142 44.003 1.00 23.15 9 GLY C N 1
ATOM 2402 C CA . GLY C 1 12 ? 10.095 -13.006 44.274 1.00 21.25 9 GLY C CA 1
ATOM 2403 C C . GLY C 1 12 ? 10.952 -14.140 43.729 1.00 20.80 9 GLY C C 1
ATOM 2404 O O . GLY C 1 12 ? 12.159 -13.993 43.556 1.00 24.91 9 GLY C O 1
ATOM 2405 N N . LYS C 1 13 ? 10.325 -15.274 43.459 1.00 18.08 10 LYS C N 1
ATOM 2406 C CA . LYS C 1 13 ? 11.036 -16.447 42.975 1.00 17.09 10 LYS C CA 1
ATOM 2407 C C . LYS C 1 13 ? 10.944 -16.510 41.455 1.00 16.50 10 LYS C C 1
ATOM 2408 O O . LYS C 1 13 ? 10.011 -15.969 40.859 1.00 19.02 10 LYS C O 1
ATOM 2414 N N . GLU C 1 14 ? 11.910 -17.181 40.840 1.00 15.44 11 GLU C N 1
ATOM 2415 C CA . GLU C 1 14 ? 11.876 -17.455 39.421 1.00 16.55 11 GLU C CA 1
ATOM 2416 C C . GLU C 1 14 ? 10.477 -17.943 39.054 1.00 16.01 11 GLU C C 1
ATOM 2417 O O . GLU C 1 14 ? 9.939 -18.830 39.701 1.00 16.80 11 GLU C O 1
ATOM 2423 N N . ALA C 1 15 ? 9.882 -17.319 38.047 1.00 12.98 12 ALA C N 1
ATOM 2424 C CA . ALA C 1 15 ? 8.564 -17.690 37.574 1.00 13.60 12 ALA C CA 1
ATOM 2425 C C . ALA C 1 15 ? 8.559 -19.132 37.101 1.00 15.94 12 ALA C C 1
ATOM 2426 O O . ALA C 1 15 ? 9.509 -19.551 36.447 1.00 18.56 12 ALA C O 1
ATOM 2428 N N . PRO C 1 16 ? 7.477 -19.886 37.401 1.00 18.14 13 PRO C N 1
ATOM 2429 C CA . PRO C 1 16 ? 7.310 -21.245 36.877 1.00 18.05 13 PRO C CA 1
ATOM 2430 C C . PRO C 1 16 ? 7.363 -21.222 35.361 1.00 19.36 13 PRO C C 1
ATOM 2431 O O . PRO C 1 16 ? 6.706 -20.376 34.760 1.00 20.15 13 PRO C O 1
ATOM 2435 N N . ASN C 1 17 ? 8.148 -22.105 34.761 1.00 21.45 14 ASN C N 1
ATOM 2436 C CA . ASN C 1 17 ? 8.334 -22.090 33.320 1.00 20.72 14 ASN C CA 1
ATOM 2437 C C . ASN C 1 17 ? 7.113 -22.647 32.604 1.00 22.52 14 ASN C C 1
ATOM 2438 O O . ASN C 1 17 ? 6.352 -23.433 33.177 1.00 24.17 14 ASN C O 1
ATOM 2443 N N . PHE C 1 18 ? 6.930 -22.226 31.356 1.00 18.49 15 PHE C N 1
ATOM 2444 C CA . PHE C 1 18 ? 5.912 -22.802 30.507 1.00 15.47 15 PHE C CA 1
ATOM 2445 C C . PHE C 1 18 ? 6.306 -22.747 29.055 1.00 12.83 15 PHE C C 1
ATOM 2446 O O . PHE C 1 18 ? 7.180 -21.989 28.677 1.00 10.76 15 PHE C O 1
ATOM 2454 N N . VAL C 1 19 ? 5.640 -23.573 28.256 1.00 11.57 16 VAL C N 1
ATOM 2455 C CA . VAL C 1 19 ? 5.773 -23.564 26.810 1.00 12.15 16 VAL C CA 1
ATOM 2456 C C . VAL C 1 19 ? 4.377 -23.541 26.182 1.00 12.88 16 VAL C C 1
ATOM 2457 O O . VAL C 1 19 ? 3.530 -24.346 26.533 1.00 14.86 16 VAL C O 1
ATOM 2461 N N . VAL C 1 20 ? 4.139 -22.582 25.289 1.00 13.12 17 VAL C N 1
ATOM 2462 C CA . VAL C 1 20 ? 2.881 -22.463 24.538 1.00 15.17 17 VAL C CA 1
ATOM 2463 C C . VAL C 1 20 ? 3.194 -22.130 23.097 1.00 13.64 17 VAL C C 1
ATOM 2464 O O . VAL C 1 20 ? 4.303 -21.766 22.768 1.00 17.97 17 VAL C O 1
ATOM 2468 N N . THR C 1 21 ? 2.219 -22.258 22.222 1.00 15.78 18 THR C N 1
ATOM 2469 C CA . THR C 1 21 ? 2.418 -21.817 20.857 1.00 17.19 18 THR C CA 1
ATOM 2470 C C . THR C 1 21 ? 1.420 -20.692 20.615 1.00 17.04 18 THR C C 1
ATOM 2471 O O . THR C 1 21 ? 0.242 -20.825 20.971 1.00 16.05 18 THR C O 1
ATOM 2475 N N . ASP C 1 22 ? 1.872 -19.592 20.034 1.00 15.55 19 ASP C N 1
ATOM 2476 C CA . ASP C 1 22 ? 1.041 -18.409 19.842 1.00 12.65 19 ASP C CA 1
ATOM 2477 C C . ASP C 1 22 ? 0.139 -18.436 18.590 1.00 11.33 19 ASP C C 1
ATOM 2478 O O . ASP C 1 22 ? 0.144 -19.379 17.843 1.00 11.90 19 ASP C O 1
ATOM 2483 N N . LEU C 1 23 ? -0.669 -17.411 18.409 1.00 13.18 20 LEU C N 1
ATOM 2484 C CA . LEU C 1 23 ? -1.575 -17.380 17.265 1.00 12.95 20 LEU C CA 1
ATOM 2485 C C . LEU C 1 23 ? -0.836 -17.379 15.931 1.00 14.43 20 LEU C C 1
ATOM 2486 O O . LEU C 1 23 ? -1.383 -17.838 14.932 1.00 16.15 20 LEU C O 1
ATOM 2491 N N . GLU C 1 24 ? 0.391 -16.861 15.918 1.00 14.09 21 GLU C N 1
ATOM 2492 C CA . GLU C 1 24 ? 1.219 -16.881 14.713 1.00 11.83 21 GLU C CA 1
ATOM 2493 C C . GLU C 1 24 ? 1.903 -18.221 14.490 1.00 13.52 21 GLU C C 1
ATOM 2494 O O . GLU C 1 24 ? 2.583 -18.401 13.478 1.00 14.54 21 GLU C O 1
ATOM 2500 N N . GLY C 1 25 ? 1.732 -19.147 15.435 1.00 13.66 22 GLY C N 1
ATOM 2501 C CA . GLY C 1 25 ? 2.356 -20.457 15.360 1.00 13.69 22 GLY C CA 1
ATOM 2502 C C . GLY C 1 25 ? 3.756 -20.544 15.963 1.00 14.94 22 GLY C C 1
ATOM 2503 O O . GLY C 1 25 ? 4.420 -21.592 15.889 1.00 15.33 22 GLY C O 1
ATOM 2504 N N . LYS C 1 26 ? 4.215 -19.448 16.561 1.00 13.60 23 LYS C N 1
ATOM 2505 C CA . LYS C 1 26 ? 5.534 -19.430 17.164 1.00 13.30 23 LYS C CA 1
ATOM 2506 C C . LYS C 1 26 ? 5.540 -20.035 18.566 1.00 14.03 23 LYS C C 1
ATOM 2507 O O . LYS C 1 26 ? 4.568 -19.932 19.332 1.00 14.60 23 LYS C O 1
ATOM 2513 N N . LYS C 1 27 ? 6.648 -20.688 18.888 1.00 14.18 24 LYS C N 1
ATOM 2514 C CA . LYS C 1 27 ? 6.829 -21.275 20.202 1.00 15.17 24 LYS C CA 1
ATOM 2515 C C . LYS C 1 27 ? 7.216 -20.179 21.185 1.00 14.02 24 LYS C C 1
ATOM 2516 O O . LYS C 1 27 ? 8.005 -19.305 20.872 1.00 16.87 24 LYS C O 1
ATOM 2522 N N . ILE C 1 28 ? 6.603 -20.199 22.359 1.00 13.60 25 ILE C N 1
ATOM 2523 C CA . ILE C 1 28 ? 6.923 -19.269 23.428 1.00 12.92 25 ILE C CA 1
ATOM 2524 C C . ILE C 1 28 ? 7.276 -20.080 24.673 1.00 12.37 25 ILE C C 1
ATOM 2525 O O . ILE C 1 28 ? 6.425 -20.740 25.239 1.00 13.69 25 ILE C O 1
ATOM 2530 N N . GLU C 1 29 ? 8.545 -20.045 25.066 1.00 13.92 26 GLU C N 1
ATOM 2531 C CA . GLU C 1 29 ? 8.987 -20.629 26.327 1.00 14.99 26 GLU C CA 1
ATOM 2532 C C . GLU C 1 29 ? 9.482 -19.526 27.265 1.00 12.57 26 GLU C C 1
ATOM 2533 O O . GLU C 1 29 ? 10.374 -18.755 26.926 1.00 13.90 26 GLU C O 1
ATOM 2539 N N . LEU C 1 30 ? 8.875 -19.441 28.439 1.00 11.85 27 LEU C N 1
ATOM 2540 C CA . LEU C 1 30 ? 9.104 -18.299 29.311 1.00 10.87 27 LEU C CA 1
ATOM 2541 C C . LEU C 1 30 ? 10.566 -18.158 29.683 1.00 14.34 27 LEU C C 1
ATOM 2542 O O . LEU C 1 30 ? 11.131 -17.070 29.604 1.00 14.52 27 LEU C O 1
ATOM 2547 N N . LYS C 1 31 ? 11.206 -19.257 30.060 1.00 17.09 28 LYS C N 1
ATOM 2548 C CA . LYS C 1 31 ? 12.564 -19.126 30.576 1.00 17.23 28 LYS C CA 1
ATOM 2549 C C . LYS C 1 31 ? 13.593 -18.699 29.521 1.00 17.02 28 LYS C C 1
ATOM 2550 O O . LYS C 1 31 ? 14.684 -18.300 29.873 1.00 19.01 28 LYS C O 1
ATOM 2556 N N . ASP C 1 32 ? 13.247 -18.775 28.239 1.00 17.83 29 ASP C N 1
ATOM 2557 C CA . ASP C 1 32 ? 14.128 -18.270 27.187 1.00 17.87 29 ASP C CA 1
ATOM 2558 C C . ASP C 1 32 ? 13.991 -16.767 27.029 1.00 16.25 29 ASP C C 1
ATOM 2559 O O . ASP C 1 32 ? 14.633 -16.160 26.186 1.00 18.41 29 ASP C O 1
ATOM 2564 N N . LEU C 1 33 ? 13.109 -16.167 27.813 1.00 15.88 30 LEU C N 1
ATOM 2565 C CA . LEU C 1 33 ? 12.884 -14.728 27.737 1.00 14.27 30 LEU C CA 1
ATOM 2566 C C . LEU C 1 33 ? 13.725 -13.970 28.760 1.00 15.37 30 LEU C C 1
ATOM 2567 O O . LEU C 1 33 ? 13.602 -12.754 28.897 1.00 16.29 30 LEU C O 1
ATOM 2572 N N . LYS C 1 34 ? 14.557 -14.700 29.506 1.00 17.19 31 LYS C N 1
ATOM 2573 C CA . LYS C 1 34 ? 15.477 -14.076 30.461 1.00 16.62 31 LYS C CA 1
ATOM 2574 C C . LYS C 1 34 ? 16.302 -13.062 29.712 1.00 17.39 31 LYS C C 1
ATOM 2575 O O . LYS C 1 34 ? 16.646 -13.290 28.564 1.00 19.93 31 LYS C O 1
ATOM 2581 N N . GLY C 1 35 ? 16.560 -11.918 30.336 1.00 17.86 32 GLY C N 1
ATOM 2582 C CA . GLY C 1 35 ? 17.170 -10.806 29.635 1.00 18.07 32 GLY C CA 1
ATOM 2583 C C . GLY C 1 35 ? 16.147 -9.782 29.186 1.00 19.23 32 GLY C C 1
ATOM 2584 O O . GLY C 1 35 ? 16.454 -8.591 29.065 1.00 21.45 32 GLY C O 1
ATOM 2585 N N . LYS C 1 36 ? 14.924 -10.253 28.934 1.00 17.71 33 LYS C N 1
ATOM 2586 C CA . LYS C 1 36 ? 13.781 -9.383 28.655 1.00 15.65 33 LYS C CA 1
ATOM 2587 C C . LYS C 1 36 ? 12.856 -9.282 29.866 1.00 14.02 33 LYS C C 1
ATOM 2588 O O . LYS C 1 36 ? 12.786 -10.195 30.674 1.00 14.82 33 LYS C O 1
ATOM 2594 N N . GLY C 1 37 ? 12.174 -8.150 29.999 1.00 12.43 34 GLY C N 1
ATOM 2595 C CA . GLY C 1 37 ? 11.025 -8.055 30.881 1.00 13.13 34 GLY C CA 1
ATOM 2596 C C . GLY C 1 37 ? 9.835 -8.773 30.260 1.00 10.66 34 GLY C C 1
ATOM 2597 O O . GLY C 1 37 ? 9.720 -8.824 29.055 1.00 11.75 34 GLY C O 1
ATOM 2598 N N . VAL C 1 38 ? 8.961 -9.346 31.076 1.00 10.31 35 VAL C N 1
ATOM 2599 C CA . VAL C 1 38 ? 7.771 -10.023 30.565 1.00 9.96 35 VAL C CA 1
ATOM 2600 C C . VAL C 1 38 ? 6.535 -9.614 31.354 1.00 9.82 35 VAL C C 1
ATOM 2601 O O . VAL C 1 38 ? 6.438 -9.877 32.553 1.00 11.09 35 VAL C O 1
ATOM 2605 N N . PHE C 1 39 ? 5.597 -8.966 30.668 1.00 10.87 36 PHE C N 1
ATOM 2606 C CA . PHE C 1 39 ? 4.274 -8.682 31.218 1.00 9.22 36 PHE C CA 1
ATOM 2607 C C . PHE C 1 39 ? 3.353 -9.830 30.823 1.00 7.43 36 PHE C C 1
ATOM 2608 O O . PHE C 1 39 ? 2.991 -9.970 29.666 1.00 8.84 36 PHE C O 1
ATOM 2616 N N . LEU C 1 40 ? 3.003 -10.665 31.792 1.00 8.68 37 LEU C N 1
ATOM 2617 C CA . LEU C 1 40 ? 2.247 -11.887 31.544 1.00 8.10 37 LEU C CA 1
ATOM 2618 C C . LEU C 1 40 ? 0.784 -11.643 31.912 1.00 7.95 37 LEU C C 1
ATOM 2619 O O . LEU C 1 40 ? 0.465 -11.498 33.068 1.00 9.46 37 LEU C O 1
ATOM 2624 N N . ASN C 1 41 ? -0.088 -11.582 30.919 1.00 7.22 38 ASN C N 1
ATOM 2625 C CA . ASN C 1 41 ? -1.479 -11.241 31.132 1.00 7.73 38 ASN C CA 1
ATOM 2626 C C . ASN C 1 41 ? -2.329 -12.498 30.940 1.00 8.93 38 ASN C C 1
ATOM 2627 O O . ASN C 1 41 ? -2.064 -13.313 30.059 1.00 13.16 38 ASN C O 1
ATOM 2632 N N . PHE C 1 42 ? -3.297 -12.695 31.824 1.00 10.17 39 PHE C N 1
ATOM 2633 C CA . PHE C 1 42 ? -4.297 -13.749 31.670 1.00 9.36 39 PHE C CA 1
ATOM 2634 C C . PHE C 1 42 ? -5.643 -13.086 31.395 1.00 9.78 39 PHE C C 1
ATOM 2635 O O . PHE C 1 42 ? -6.047 -12.160 32.116 1.00 10.77 39 PHE C O 1
ATOM 2643 N N . TRP C 1 43 ? -6.329 -13.554 30.366 1.00 10.04 40 TRP C N 1
ATOM 2644 C CA . TRP C 1 43 ? -7.491 -12.856 29.863 1.00 12.51 40 TRP C CA 1
ATOM 2645 C C . TRP C 1 43 ? -8.451 -13.820 29.187 1.00 12.03 40 TRP C C 1
ATOM 2646 O O . TRP C 1 43 ? -8.096 -14.951 28.921 1.00 11.03 40 TRP C O 1
ATOM 2657 N N . GLY C 1 44 ? -9.657 -13.341 28.894 1.00 13.56 41 GLY C N 1
ATOM 2658 C CA . GLY C 1 44 ? -10.622 -14.075 28.094 1.00 14.58 41 GLY C CA 1
ATOM 2659 C C . GLY C 1 44 ? -11.452 -13.107 27.258 1.00 16.28 41 GLY C C 1
ATOM 2660 O O . GLY C 1 44 ? -11.587 -11.931 27.603 1.00 18.87 41 GLY C O 1
ATOM 2661 N N . THR C 1 45 ? -12.004 -13.578 26.150 1.00 16.48 42 THR C N 1
ATOM 2662 C CA . THR C 1 45 ? -12.691 -12.674 25.231 1.00 18.61 42 THR C CA 1
ATOM 2663 C C . THR C 1 45 ? -13.994 -12.123 25.807 1.00 23.64 42 THR C C 1
ATOM 2664 O O . THR C 1 45 ? -14.452 -11.044 25.426 1.00 26.63 42 THR C O 1
ATOM 2668 N N . TRP C 1 46 ? -14.606 -12.880 26.705 1.00 23.64 43 TRP C N 1
ATOM 2669 C CA . TRP C 1 46 ? -15.925 -12.523 27.207 1.00 28.78 43 TRP C CA 1
ATOM 2670 C C . TRP C 1 46 ? -15.814 -11.421 28.266 1.00 38.75 43 TRP C C 1
ATOM 2671 O O . TRP C 1 46 ? -16.719 -10.598 28.435 1.00 40.56 43 TRP C O 1
ATOM 2682 N N A CYS C 1 47 ? -14.691 -11.413 28.977 0.63 41.50 44 CYS C N 1
ATOM 2683 N N B CYS C 1 47 ? -14.673 -11.378 28.950 0.37 41.68 44 CYS C N 1
ATOM 2684 C CA A CYS C 1 47 ? -14.488 -10.479 30.072 0.63 45.31 44 CYS C CA 1
ATOM 2685 C CA B CYS C 1 47 ? -14.466 -10.392 30.006 0.37 45.65 44 CYS C CA 1
ATOM 2686 C C A CYS C 1 47 ? -14.357 -9.049 29.547 0.63 40.63 44 CYS C C 1
ATOM 2687 C C B CYS C 1 47 ? -14.413 -8.974 29.447 0.37 40.87 44 CYS C C 1
ATOM 2688 O O A CYS C 1 47 ? -13.396 -8.715 28.857 0.63 41.56 44 CYS C O 1
ATOM 2689 O O B CYS C 1 47 ? -13.513 -8.631 28.681 0.37 41.53 44 CYS C O 1
ATOM 2694 N N A LYS C 1 48 ? -15.335 -8.211 29.869 0.63 34.62 45 LYS C N 1
ATOM 2695 N N B LYS C 1 48 ? -15.380 -8.150 29.832 0.37 35.32 45 LYS C N 1
ATOM 2696 C CA A LYS C 1 48 ? -15.335 -6.820 29.417 0.63 31.20 45 LYS C CA 1
ATOM 2697 C CA B LYS C 1 48 ? -15.380 -6.747 29.427 0.37 31.72 45 LYS C CA 1
ATOM 2698 C C A LYS C 1 48 ? -14.117 -5.978 29.853 0.63 30.23 45 LYS C C 1
ATOM 2699 C C B LYS C 1 48 ? -14.130 -5.950 29.858 0.37 30.08 45 LYS C C 1
ATOM 2700 O O A LYS C 1 48 ? -13.598 -5.198 29.058 0.63 29.83 45 LYS C O 1
ATOM 2701 O O B LYS C 1 48 ? -13.594 -5.186 29.060 0.37 29.76 45 LYS C O 1
ATOM 2712 N N . PRO C 1 49 ? -13.665 -6.110 31.115 1.00 26.89 46 PRO C N 1
ATOM 2713 C CA . PRO C 1 49 ? -12.454 -5.351 31.443 1.00 24.06 46 PRO C CA 1
ATOM 2714 C C . PRO C 1 49 ? -11.216 -5.843 30.684 1.00 25.34 46 PRO C C 1
ATOM 2715 O O . PRO C 1 49 ? -10.332 -5.038 30.399 1.00 28.91 46 PRO C O 1
ATOM 2719 N N . CYS C 1 50 ? -11.159 -7.123 30.331 1.00 24.61 47 CYS C N 1
ATOM 2720 C CA . CYS C 1 50 ? -10.107 -7.568 29.419 1.00 25.77 47 CYS C CA 1
ATOM 2721 C C . CYS C 1 50 ? -10.236 -6.825 28.098 1.00 24.62 47 CYS C C 1
ATOM 2722 O O . CYS C 1 50 ? -9.260 -6.342 27.556 1.00 23.23 47 CYS C O 1
ATOM 2725 N N . GLU C 1 51 ? -11.454 -6.713 27.592 1.00 25.66 48 GLU C N 1
ATOM 2726 C CA . GLU C 1 51 ? -11.669 -6.052 26.313 1.00 27.10 48 GLU C CA 1
ATOM 2727 C C . GLU C 1 51 ? -11.403 -4.554 26.400 1.00 27.65 48 GLU C C 1
ATOM 2728 O O . GLU C 1 51 ? -11.213 -3.880 25.391 1.00 29.49 48 GLU C O 1
ATOM 2734 N N . LYS C 1 52 ? -11.404 -4.024 27.613 1.00 24.54 49 LYS C N 1
ATOM 2735 C CA . LYS C 1 52 ? -11.115 -2.621 27.797 1.00 24.86 49 LYS C CA 1
ATOM 2736 C C . LYS C 1 52 ? -9.608 -2.383 27.788 1.00 24.38 49 LYS C C 1
ATOM 2737 O O . LYS C 1 52 ? -9.120 -1.385 27.252 1.00 27.82 49 LYS C O 1
ATOM 2743 N N . GLU C 1 53 ? -8.851 -3.298 28.386 1.00 20.85 50 GLU C N 1
ATOM 2744 C CA . GLU C 1 53 ? -7.431 -3.027 28.588 1.00 17.11 50 GLU C CA 1
ATOM 2745 C C . GLU C 1 53 ? -6.518 -3.477 27.464 1.00 16.82 50 GLU C C 1
ATOM 2746 O O . GLU C 1 53 ? -5.388 -3.016 27.381 1.00 16.76 50 GLU C O 1
ATOM 2768 N N . PRO C 1 55 ? -6.625 -2.774 24.152 1.00 16.01 52 PRO C N 1
ATOM 2769 C CA . PRO C 1 55 ? -6.090 -1.734 23.267 1.00 16.83 52 PRO C CA 1
ATOM 2770 C C . PRO C 1 55 ? -5.049 -0.841 23.947 1.00 13.10 52 PRO C C 1
ATOM 2771 O O . PRO C 1 55 ? -4.158 -0.350 23.266 1.00 13.84 52 PRO C O 1
ATOM 2775 N N . TYR C 1 56 ? -5.141 -0.674 25.266 1.00 12.01 53 TYR C N 1
ATOM 2776 C CA . TYR C 1 56 ? -4.118 0.033 26.020 1.00 12.09 53 TYR C CA 1
ATOM 2777 C C . TYR C 1 56 ? -2.797 -0.723 25.926 1.00 12.11 53 TYR C C 1
ATOM 2778 O O . TYR C 1 56 ? -1.753 -0.132 25.677 1.00 14.20 53 TYR C O 1
ATOM 2803 N N . ASN C 1 58 ? -1.953 -2.781 23.598 1.00 11.89 55 ASN C N 1
ATOM 2804 C CA . ASN C 1 58 ? -1.529 -2.715 22.198 1.00 10.76 55 ASN C CA 1
ATOM 2805 C C . ASN C 1 58 ? -0.858 -1.387 21.846 1.00 11.79 55 ASN C C 1
ATOM 2806 O O . ASN C 1 58 ? 0.163 -1.361 21.153 1.00 11.13 55 ASN C O 1
ATOM 2811 N N . GLU C 1 59 ? -1.421 -0.302 22.374 1.00 12.60 56 GLU C N 1
ATOM 2812 C CA . GLU C 1 59 ? -0.867 1.037 22.214 1.00 15.11 56 GLU C CA 1
ATOM 2813 C C . GLU C 1 59 ? 0.539 1.154 22.784 1.00 14.32 56 GLU C C 1
ATOM 2814 O O . GLU C 1 59 ? 1.413 1.765 22.182 1.00 14.85 56 GLU C O 1
ATOM 2820 N N . LEU C 1 60 ? 0.745 0.590 23.963 1.00 13.77 57 LEU C N 1
ATOM 2821 C CA . LEU C 1 60 ? 2.041 0.652 24.630 1.00 11.49 57 LEU C CA 1
ATOM 2822 C C . LEU C 1 60 ? 3.074 -0.316 24.056 1.00 12.89 57 LEU C C 1
ATOM 2823 O O . LEU C 1 60 ? 4.274 -0.091 24.200 1.00 12.67 57 LEU C O 1
ATOM 2828 N N . TYR C 1 61 ? 2.602 -1.396 23.427 1.00 14.33 58 TYR C N 1
ATOM 2829 C CA . TYR C 1 61 ? 3.457 -2.533 23.092 1.00 11.44 58 TYR C CA 1
ATOM 2830 C C . TYR C 1 61 ? 4.753 -2.209 22.342 1.00 11.78 58 TYR C C 1
ATOM 2831 O O . TYR C 1 61 ? 5.825 -2.522 22.837 1.00 13.91 58 TYR C O 1
ATOM 2840 N N . PRO C 1 62 ? 4.670 -1.575 21.155 1.00 14.28 59 PRO C N 1
ATOM 2841 C CA . PRO C 1 62 ? 5.911 -1.366 20.391 1.00 14.73 59 PRO C CA 1
ATOM 2842 C C . PRO C 1 62 ? 6.889 -0.474 21.125 1.00 15.63 59 PRO C C 1
ATOM 2843 O O . PRO C 1 62 ? 8.100 -0.643 20.988 1.00 17.89 59 PRO C O 1
ATOM 2847 N N . LYS C 1 63 ? 6.356 0.474 21.889 1.00 13.62 60 LYS C N 1
ATOM 2848 C CA . LYS C 1 63 ? 7.188 1.395 22.652 1.00 14.29 60 LYS C CA 1
ATOM 2849 C C . LYS C 1 63 ? 8.094 0.650 23.630 1.00 13.29 60 LYS C C 1
ATOM 2850 O O . LYS C 1 63 ? 9.256 1.007 23.792 1.00 13.05 60 LYS C O 1
ATOM 2856 N N . TYR C 1 64 ? 7.557 -0.393 24.266 1.00 12.25 61 TYR C N 1
ATOM 2857 C CA . TYR C 1 64 ? 8.308 -1.163 25.271 1.00 11.29 61 TYR C CA 1
ATOM 2858 C C . TYR C 1 64 ? 8.958 -2.422 24.716 1.00 12.57 61 TYR C C 1
ATOM 2859 O O . TYR C 1 64 ? 9.953 -2.878 25.242 1.00 16.30 61 TYR C O 1
ATOM 2868 N N . LYS C 1 65 ? 8.405 -2.980 23.645 1.00 12.95 62 LYS C N 1
ATOM 2869 C CA . LYS C 1 65 ? 9.050 -4.106 22.984 1.00 13.62 62 LYS C CA 1
ATOM 2870 C C . LYS C 1 65 ? 10.448 -3.666 22.533 1.00 15.91 62 LYS C C 1
ATOM 2871 O O . LYS C 1 65 ? 11.428 -4.396 22.698 1.00 18.74 62 LYS C O 1
ATOM 2877 N N . GLU C 1 66 ? 10.516 -2.452 21.986 1.00 15.08 63 GLU C N 1
ATOM 2878 C CA . GLU C 1 66 ? 11.764 -1.804 21.551 1.00 17.79 63 GLU C CA 1
ATOM 2879 C C . GLU C 1 66 ? 12.841 -1.802 22.644 1.00 17.99 63 GLU C C 1
ATOM 2880 O O . GLU C 1 66 ? 14.037 -1.828 22.360 1.00 19.45 63 GLU C O 1
ATOM 2886 N N . LYS C 1 67 ? 12.401 -1.773 23.897 1.00 17.90 64 LYS C N 1
ATOM 2887 C CA . LYS C 1 67 ? 13.291 -1.698 25.043 1.00 15.51 64 LYS C CA 1
ATOM 2888 C C . LYS C 1 67 ? 13.542 -3.008 25.756 1.00 14.81 64 LYS C C 1
ATOM 2889 O O . LYS C 1 67 ? 14.221 -3.023 26.766 1.00 15.78 64 LYS C O 1
ATOM 2895 N N . GLY C 1 68 ? 13.015 -4.106 25.230 1.00 15.30 65 GLY C N 1
ATOM 2896 C CA . GLY C 1 68 ? 13.280 -5.404 25.817 1.00 13.84 65 GLY C CA 1
ATOM 2897 C C . GLY C 1 68 ? 12.221 -5.848 26.811 1.00 13.97 65 GLY C C 1
ATOM 2898 O O . GLY C 1 68 ? 12.508 -6.513 27.806 1.00 16.63 65 GLY C O 1
ATOM 2899 N N . VAL C 1 69 ? 10.983 -5.466 26.542 1.00 14.94 66 VAL C N 1
ATOM 2900 C CA . VAL C 1 69 ? 9.850 -5.936 27.327 1.00 12.41 66 VAL C CA 1
ATOM 2901 C C . VAL C 1 69 ? 8.902 -6.642 26.376 1.00 12.40 66 VAL C C 1
ATOM 2902 O O . VAL C 1 69 ? 8.504 -6.101 25.348 1.00 15.09 66 VAL C O 1
ATOM 2906 N N . GLU C 1 70 ? 8.574 -7.879 26.695 1.00 11.53 67 GLU C N 1
ATOM 2907 C CA . GLU C 1 70 ? 7.635 -8.631 25.891 1.00 9.89 67 GLU C CA 1
ATOM 2908 C C . GLU C 1 70 ? 6.314 -8.683 26.637 1.00 8.36 67 GLU C C 1
ATOM 2909 O O . GLU C 1 70 ? 6.277 -8.553 27.850 1.00 10.08 67 GLU C O 1
ATOM 2915 N N . ILE C 1 71 ? 5.227 -8.841 25.900 1.00 8.30 68 ILE C N 1
ATOM 2916 C CA . ILE C 1 71 ? 3.918 -9.059 26.499 1.00 10.49 68 ILE C CA 1
ATOM 2917 C C . ILE C 1 71 ? 3.444 -10.435 26.049 1.00 12.64 68 ILE C C 1
ATOM 2918 O O . ILE C 1 71 ? 3.607 -10.802 24.886 1.00 17.51 68 ILE C O 1
ATOM 2923 N N . ILE C 1 72 ? 2.919 -11.219 26.979 1.00 11.14 69 ILE C N 1
ATOM 2924 C CA . ILE C 1 72 ? 2.357 -12.509 26.631 1.00 11.10 69 ILE C CA 1
ATOM 2925 C C . ILE C 1 72 ? 0.949 -12.570 27.186 1.00 6.39 69 ILE C C 1
ATOM 2926 O O . ILE C 1 72 ? 0.766 -12.558 28.390 1.00 8.78 69 ILE C O 1
ATOM 2931 N N . ALA C 1 73 ? -0.038 -12.588 26.300 1.00 7.41 70 ALA C N 1
ATOM 2932 C CA . ALA C 1 73 ? -1.432 -12.597 26.708 1.00 6.46 70 ALA C CA 1
ATOM 2933 C C . ALA C 1 73 ? -1.968 -13.986 26.529 1.00 7.16 70 ALA C C 1
ATOM 2934 O O . ALA C 1 73 ? -2.244 -14.408 25.409 1.00 7.39 70 ALA C O 1
ATOM 2936 N N . LEU C 1 74 ? -2.077 -14.696 27.647 1.00 6.78 71 LEU C N 1
ATOM 2937 C CA . LEU C 1 74 ? -2.570 -16.058 27.678 1.00 7.60 71 LEU C CA 1
ATOM 2938 C C . LEU C 1 74 ? -4.085 -16.111 27.882 1.00 10.43 71 LEU C C 1
ATOM 2939 O O . LEU C 1 74 ? -4.609 -15.657 28.901 1.00 10.64 71 LEU C O 1
ATOM 2944 N N . ASP C 1 75 ? -4.781 -16.686 26.908 1.00 9.48 72 ASP C N 1
ATOM 2945 C CA . ASP C 1 75 ? -6.230 -16.746 26.918 1.00 10.44 72 ASP C CA 1
ATOM 2946 C C . ASP C 1 75 ? -6.737 -17.917 27.762 1.00 10.88 72 ASP C C 1
ATOM 2947 O O . ASP C 1 75 ? -6.165 -18.996 27.729 1.00 11.90 72 ASP C O 1
ATOM 2952 N N . ALA C 1 76 ? -7.821 -17.710 28.506 1.00 10.48 73 ALA C N 1
ATOM 2953 C CA . ALA C 1 76 ? -8.313 -18.727 29.433 1.00 11.18 73 ALA C CA 1
ATOM 2954 C C . ALA C 1 76 ? -9.084 -19.883 28.791 1.00 13.00 73 ALA C C 1
ATOM 2955 O O . ALA C 1 76 ? -10.204 -20.189 29.207 1.00 15.57 73 ALA C O 1
ATOM 2957 N N . ASP C 1 77 ? -8.481 -20.504 27.782 1.00 12.33 74 ASP C N 1
ATOM 2958 C CA . ASP C 1 77 ? -8.942 -21.778 27.218 1.00 15.83 74 ASP C CA 1
ATOM 2959 C C . ASP C 1 77 ? -10.173 -21.706 26.290 1.00 18.92 74 ASP C C 1
ATOM 2960 O O . ASP C 1 77 ? -10.833 -22.722 26.042 1.00 20.24 74 ASP C O 1
ATOM 2965 N N . GLU C 1 78 ? -10.469 -20.518 25.760 1.00 18.79 75 GLU C N 1
ATOM 2966 C CA . GLU C 1 78 ? -11.549 -20.368 24.781 1.00 15.55 75 GLU C CA 1
ATOM 2967 C C . GLU C 1 78 ? -11.147 -21.016 23.461 1.00 15.92 75 GLU C C 1
ATOM 2968 O O . GLU C 1 78 ? -10.095 -21.637 23.363 1.00 15.90 75 GLU C O 1
ATOM 2974 N N . THR C 1 79 ? -11.985 -20.883 22.441 1.00 18.00 76 THR C N 1
ATOM 2975 C CA . THR C 1 79 ? -11.706 -21.564 21.184 1.00 20.37 76 THR C CA 1
ATOM 2976 C C . THR C 1 79 ? -10.722 -20.775 20.337 1.00 19.13 76 THR C C 1
ATOM 2977 O O . THR C 1 79 ? -10.655 -19.557 20.450 1.00 19.60 76 THR C O 1
ATOM 2981 N N . ASP C 1 80 ? -9.948 -21.471 19.510 1.00 19.42 77 ASP C N 1
ATOM 2982 C CA . ASP C 1 80 ? -9.011 -20.808 18.604 1.00 22.63 77 ASP C CA 1
ATOM 2983 C C . ASP C 1 80 ? -9.707 -19.831 17.647 1.00 19.92 77 ASP C C 1
ATOM 2984 O O . ASP C 1 80 ? -9.183 -18.765 17.352 1.00 17.46 77 ASP C O 1
ATOM 2989 N N . ILE C 1 81 ? -10.901 -20.191 17.194 1.00 20.11 78 ILE C N 1
ATOM 2990 C CA . ILE C 1 81 ? -11.685 -19.327 16.323 1.00 18.61 78 ILE C CA 1
ATOM 2991 C C . ILE C 1 81 ? -12.179 -18.100 17.089 1.00 20.85 78 ILE C C 1
ATOM 2992 O O . ILE C 1 81 ? -12.084 -16.970 16.596 1.00 23.37 78 ILE C O 1
ATOM 2997 N N . ALA C 1 82 ? -12.643 -18.300 18.323 1.00 18.22 79 ALA C N 1
ATOM 2998 C CA . ALA C 1 82 ? -13.040 -17.165 19.154 1.00 16.36 79 ALA C CA 1
ATOM 2999 C C . ALA C 1 82 ? -11.876 -16.211 19.373 1.00 14.26 79 ALA C C 1
ATOM 3000 O O . ALA C 1 82 ? -11.980 -14.998 19.170 1.00 14.80 79 ALA C O 1
ATOM 3002 N N . VAL C 1 83 ? -10.754 -16.774 19.795 1.00 14.74 80 VAL C N 1
ATOM 3003 C CA . VAL C 1 83 ? -9.580 -15.985 20.105 1.00 10.72 80 VAL C CA 1
ATOM 3004 C C . VAL C 1 83 ? -9.045 -15.242 18.885 1.00 11.56 80 VAL C C 1
ATOM 3005 O O . VAL C 1 83 ? -8.748 -14.048 18.969 1.00 12.79 80 VAL C O 1
ATOM 3009 N N . LYS C 1 84 ? -8.943 -15.927 17.748 1.00 11.71 81 LYS C N 1
ATOM 3010 C CA . LYS C 1 84 ? -8.429 -15.283 16.542 1.00 10.62 81 LYS C CA 1
ATOM 3011 C C . LYS C 1 84 ? -9.322 -14.140 16.071 1.00 12.40 81 LYS C C 1
ATOM 3012 O O . LYS C 1 84 ? -8.824 -13.101 15.662 1.00 13.04 81 LYS C O 1
ATOM 3018 N N . ASN C 1 85 ? -10.641 -14.316 16.150 1.00 13.38 82 ASN C N 1
ATOM 3019 C CA . ASN C 1 85 ? -11.545 -13.254 15.718 1.00 13.65 82 ASN C CA 1
ATOM 3020 C C . ASN C 1 85 ? -11.506 -12.014 16.604 1.00 14.67 82 ASN C C 1
ATOM 3021 O O . ASN C 1 85 ? -11.541 -10.884 16.111 1.00 17.44 82 ASN C O 1
ATOM 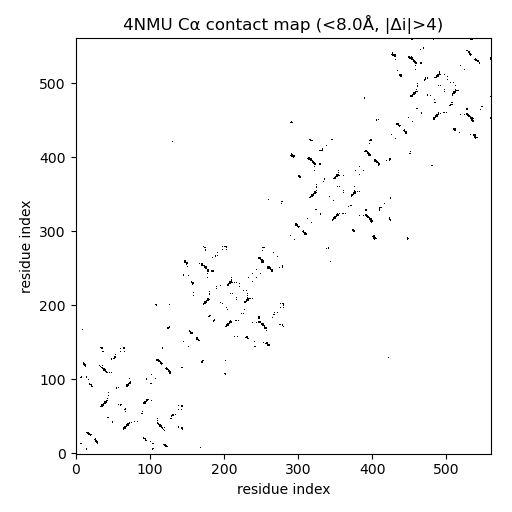3026 N N . PHE C 1 86 ? -11.422 -12.231 17.907 1.00 13.00 83 PHE C N 1
ATOM 3027 C CA . PHE C 1 86 ? -11.276 -11.132 18.841 1.00 11.47 83 PHE C CA 1
ATOM 3028 C C . PHE C 1 86 ? -9.964 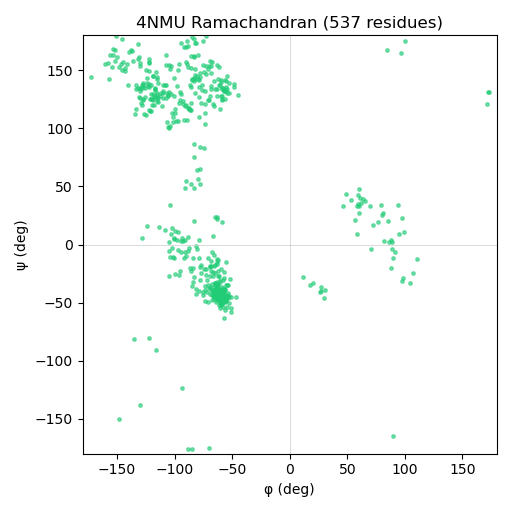-10.367 18.571 1.00 14.21 83 PHE C C 1
ATOM 3029 O O . PHE C 1 86 ? -9.958 -9.144 18.480 1.00 15.75 83 PHE C O 1
ATOM 3037 N N . VAL C 1 87 ? -8.863 -11.097 18.417 1.00 12.02 84 VAL C N 1
ATOM 3038 C CA . VAL C 1 87 ? -7.547 -10.494 18.188 1.00 13.80 84 VAL C CA 1
ATOM 3039 C C . VAL C 1 87 ? -7.495 -9.743 16.864 1.00 14.65 84 VAL C C 1
ATOM 3040 O O . VAL C 1 87 ? -6.831 -8.707 16.745 1.00 16.62 84 VAL C O 1
ATOM 3044 N N . ASN C 1 88 ? -8.195 -10.295 15.873 1.00 15.13 85 ASN C N 1
ATOM 3045 C CA . ASN C 1 88 ? -8.316 -9.689 14.562 1.00 14.34 85 ASN C CA 1
ATOM 3046 C C . ASN C 1 88 ? -8.993 -8.334 14.638 1.00 15.22 85 ASN C C 1
ATOM 3047 O O . ASN C 1 88 ? -8.466 -7.343 14.147 1.00 16.78 85 ASN C O 1
ATOM 3052 N N . GLN C 1 89 ? -10.155 -8.292 15.275 1.00 15.74 86 GLN C N 1
ATOM 3053 C CA . GLN C 1 89 ? -10.890 -7.049 15.391 1.00 18.36 86 GLN C CA 1
ATOM 3054 C C . GLN C 1 89 ? -10.087 -5.973 16.105 1.00 15.61 86 GLN C C 1
ATOM 3055 O O . GLN C 1 89 ? -10.035 -4.813 15.685 1.00 17.22 86 GLN C O 1
ATOM 3061 N N . TYR C 1 90 ? -9.459 -6.362 17.201 1.00 11.73 87 TYR C N 1
ATOM 3062 C CA . TYR C 1 90 ? -8.803 -5.380 18.045 1.00 14.07 87 TYR C CA 1
ATOM 3063 C C . TYR C 1 90 ? -7.380 -5.141 17.590 1.00 16.00 87 TYR C C 1
ATOM 3064 O O . TYR C 1 90 ? -6.644 -4.430 18.249 1.00 20.46 87 TYR C O 1
ATOM 3073 N N . GLY C 1 91 ? -7.004 -5.731 16.463 1.00 15.25 88 GLY C N 1
ATOM 3074 C CA . GLY C 1 91 ? -5.684 -5.521 15.897 1.00 15.33 88 GLY C CA 1
ATOM 3075 C C . GLY C 1 91 ? -4.522 -5.677 16.861 1.00 13.99 88 GLY C C 1
ATOM 3076 O O . GLY C 1 91 ? -3.579 -4.884 16.850 1.00 14.99 88 GLY C O 1
ATOM 3077 N N . LEU C 1 92 ? -4.564 -6.711 17.692 1.00 13.36 89 LEU C N 1
ATOM 3078 C CA . LEU C 1 92 ? -3.576 -6.840 18.756 1.00 12.04 89 LEU C CA 1
ATOM 3079 C C . LEU C 1 92 ? -2.276 -7.374 18.207 1.00 12.48 89 LEU C C 1
ATOM 3080 O O . LEU C 1 92 ? -2.253 -8.416 17.561 1.00 13.84 89 LEU C O 1
ATOM 3085 N N . LYS C 1 93 ? -1.187 -6.665 18.481 1.00 12.81 90 LYS C N 1
ATOM 3086 C CA . LYS C 1 93 ? 0.093 -6.952 17.844 1.00 14.88 90 LYS C CA 1
ATOM 3087 C C . LYS C 1 93 ? 1.032 -7.740 18.733 1.00 17.21 90 LYS C C 1
ATOM 3088 O O . LYS C 1 93 ? 2.062 -8.212 18.272 1.00 19.42 90 LYS C O 1
ATOM 3094 N N . PHE C 1 94 ? 0.704 -7.864 20.012 1.00 14.48 91 PHE C N 1
ATOM 3095 C CA . PHE C 1 94 ? 1.586 -8.582 20.912 1.00 11.83 91 PHE C CA 1
ATOM 3096 C C . PHE C 1 94 ? 1.255 -10.052 20.831 1.00 9.96 91 PHE C C 1
ATOM 3097 O O . PHE C 1 94 ? 0.197 -10.416 20.347 1.00 11.17 91 PHE C O 1
ATOM 3105 N N . PRO C 1 95 ? 2.162 -10.915 21.296 1.00 9.67 92 PRO C N 1
ATOM 3106 C CA . PRO C 1 95 ? 1.859 -12.348 21.280 1.00 9.75 92 PRO C CA 1
ATOM 3107 C C . PRO C 1 95 ? 0.639 -12.758 22.116 1.00 7.74 92 PRO C C 1
ATOM 3108 O O . PRO C 1 95 ? 0.441 -12.294 23.229 1.00 8.59 92 PRO C O 1
ATOM 3112 N N . VAL C 1 96 ? -0.167 -13.638 21.550 1.00 7.55 93 VAL C N 1
ATOM 3113 C CA . VAL C 1 96 ? -1.355 -14.145 22.188 1.00 7.40 93 VAL C CA 1
ATOM 3114 C C . VAL C 1 96 ? -1.299 -15.648 22.015 1.00 7.47 93 VAL C C 1
ATOM 3115 O O . VAL C 1 96 ? -0.979 -16.141 20.949 1.00 9.07 93 VAL C O 1
ATOM 3119 N N . ALA C 1 97 ? -1.584 -16.375 23.082 1.00 8.55 94 ALA C N 1
ATOM 3120 C CA . ALA C 1 97 ? -1.594 -17.824 23.034 1.00 8.02 94 ALA C CA 1
ATOM 3121 C C . ALA C 1 97 ? -2.675 -18.342 23.961 1.00 8.61 94 ALA C C 1
ATOM 3122 O O . ALA C 1 97 ? -3.011 -17.711 24.956 1.00 12.50 94 ALA C O 1
ATOM 3124 N N . ILE C 1 98 ? -3.231 -19.493 23.617 1.00 10.46 95 ILE C N 1
ATOM 3125 C CA . ILE C 1 98 ? -4.334 -20.033 24.378 1.00 11.06 95 ILE C CA 1
ATOM 3126 C C . ILE C 1 98 ? -3.768 -21.003 25.392 1.00 13.62 95 ILE C C 1
ATOM 3127 O O . ILE C 1 98 ? -2.952 -21.856 25.054 1.00 14.49 95 ILE C O 1
ATOM 3132 N N . ASP C 1 99 ? -4.177 -20.816 26.644 1.00 15.08 96 ASP C N 1
ATOM 3133 C CA . ASP C 1 99 ? -3.774 -21.662 27.764 1.00 15.28 96 ASP C CA 1
ATOM 3134 C C . ASP C 1 99 ? -4.672 -22.893 27.802 1.00 16.48 96 ASP C C 1
ATOM 3135 O O . ASP C 1 99 ? -5.718 -22.899 28.462 1.00 18.96 96 ASP C O 1
ATOM 3140 N N . LYS C 1 100 ? -4.276 -23.912 27.050 1.00 15.53 97 LYS C N 1
ATOM 3141 C CA . LYS C 1 100 ? -5.097 -25.109 26.900 1.00 18.10 97 LYS C CA 1
ATOM 3142 C C . LYS C 1 100 ? -5.322 -25.785 28.250 1.00 18.52 97 LYS C C 1
ATOM 3143 O O . LYS C 1 100 ? -4.433 -25.833 29.097 1.00 20.81 97 LYS C O 1
ATOM 3149 N N . GLY C 1 101 ? -6.549 -26.218 28.494 1.00 17.04 98 GLY C N 1
ATOM 3150 C CA . GLY C 1 101 ? -6.883 -26.836 29.767 1.00 17.22 98 GLY C CA 1
ATOM 3151 C C . GLY C 1 101 ? -6.633 -25.967 30.994 1.00 19.02 98 GLY C C 1
ATOM 3152 O O . GLY C 1 101 ? -6.719 -26.449 32.114 1.00 20.84 98 GLY C O 1
ATOM 3153 N N . GLN C 1 102 ? -6.328 -24.687 30.782 1.00 19.61 99 GLN C N 1
ATOM 3154 C CA . GLN C 1 102 ? -5.977 -23.779 31.867 1.00 20.89 99 GLN C CA 1
ATOM 3155 C C . GLN C 1 102 ? -4.843 -24.345 32.732 1.00 23.32 99 GLN C C 1
ATOM 3156 O O . GLN C 1 102 ? -4.820 -24.174 33.951 1.00 23.74 99 GLN C O 1
ATOM 3162 N N . LYS C 1 103 ? -3.892 -24.993 32.066 1.00 24.13 100 LYS C N 1
ATOM 3163 C CA . LYS C 1 103 ? -2.723 -25.591 32.703 1.00 24.09 100 LYS C CA 1
ATOM 3164 C C . LYS C 1 103 ? -1.783 -24.554 33.333 1.00 22.53 100 LYS C C 1
ATOM 3165 O O . LYS C 1 103 ? -1.193 -24.792 34.396 1.00 23.14 100 LYS C O 1
ATOM 3171 N N . ILE C 1 104 ? -1.633 -23.406 32.683 1.00 19.39 101 ILE C N 1
ATOM 3172 C CA . ILE C 1 104 ? -0.768 -22.358 33.215 1.00 16.41 101 ILE C CA 1
ATOM 3173 C C . ILE C 1 104 ? -1.535 -21.512 34.240 1.00 17.70 101 ILE C C 1
ATOM 3174 O O . ILE C 1 104 ? -0.964 -21.019 35.210 1.00 18.09 101 ILE C O 1
ATOM 3179 N N . ILE C 1 105 ? -2.838 -21.370 34.027 1.00 16.15 102 ILE C N 1
ATOM 3180 C CA . ILE C 1 105 ? -3.708 -20.636 34.941 1.00 15.84 102 ILE C CA 1
ATOM 3181 C C . ILE C 1 105 ? -3.729 -21.328 36.295 1.00 18.59 102 ILE C C 1
ATOM 3182 O O . ILE C 1 105 ? -3.698 -20.680 37.340 1.00 18.67 102 ILE C O 1
ATOM 3187 N N . GLY C 1 106 ? -3.772 -22.653 36.262 1.00 19.67 103 GLY C N 1
ATOM 3188 C CA . GLY C 1 106 ? -3.645 -23.451 37.463 1.00 20.86 103 GLY C CA 1
ATOM 3189 C C . GLY C 1 106 ? -2.350 -23.166 38.182 1.00 22.51 103 GLY C C 1
ATOM 3190 O O . GLY C 1 106 ? -2.360 -22.818 39.357 1.00 25.07 103 GLY C O 1
ATOM 3191 N N . THR C 1 107 ? -1.236 -23.278 37.465 1.00 21.72 104 THR C N 1
ATOM 3192 C CA . THR C 1 107 ? 0.078 -23.127 38.070 1.00 19.28 104 THR C CA 1
ATOM 3193 C C . THR C 1 107 ? 0.293 -21.732 38.653 1.00 18.41 104 THR C C 1
ATOM 3194 O O . THR C 1 107 ? 0.927 -21.598 39.686 1.00 19.81 104 THR C O 1
ATOM 3198 N N . TYR C 1 108 ? -0.269 -20.704 38.022 1.00 18.24 105 TYR C N 1
ATOM 3199 C CA . TYR C 1 108 ? -0.112 -19.319 38.494 1.00 15.87 105 TYR C CA 1
ATOM 3200 C C . TYR C 1 108 ? -1.214 -18.874 39.462 1.00 13.63 105 TYR C C 1
ATOM 3201 O O . TYR C 1 108 ? -1.254 -17.726 39.893 1.00 14.76 105 TYR C O 1
ATOM 3210 N N . GLY C 1 109 ? -2.099 -19.804 39.805 1.00 16.17 106 GLY C N 1
ATOM 3211 C CA . GLY C 1 109 ? -3.218 -19.535 40.696 1.00 18.69 106 GLY C CA 1
ATOM 3212 C C . GLY C 1 109 ? -4.241 -18.483 40.280 1.00 21.42 106 GLY C C 1
ATOM 3213 O O . GLY C 1 109 ? -4.818 -17.810 41.137 1.00 25.87 106 GLY C O 1
ATOM 3214 N N . VAL C 1 110 ? -4.488 -18.348 38.976 1.00 19.18 107 VAL C N 1
ATOM 3215 C CA . VAL C 1 110 ? -5.339 -17.281 38.463 1.00 15.35 107 VAL C CA 1
ATOM 3216 C C . VAL C 1 110 ? -6.817 -17.589 38.628 1.00 16.95 107 VAL C C 1
ATOM 3217 O O . VAL C 1 110 ? -7.250 -18.715 38.449 1.00 18.14 107 VAL C O 1
ATOM 3221 N N . GLY C 1 111 ? -7.595 -16.569 38.959 1.00 17.92 108 GLY C N 1
ATOM 3222 C CA . GLY C 1 111 ? -9.044 -16.694 38.976 1.00 18.73 108 GLY C CA 1
ATOM 3223 C C . GLY C 1 111 ? -9.671 -15.477 38.318 1.00 18.80 108 GLY C C 1
ATOM 3224 O O . GLY C 1 111 ? -10.030 -15.495 37.142 1.00 15.97 108 GLY C O 1
ATOM 3225 N N . PRO C 1 112 ? -9.791 -14.387 39.077 1.00 19.89 109 PRO C N 1
ATOM 3226 C CA . PRO C 1 112 ? -10.343 -13.171 38.489 1.00 19.36 109 PRO C CA 1
ATOM 3227 C C . PRO C 1 112 ? -9.546 -12.738 37.252 1.00 18.12 109 PRO C C 1
ATOM 3228 O O . PRO C 1 112 ? -8.331 -12.897 37.215 1.00 20.11 109 PRO C O 1
ATOM 3232 N N . LEU C 1 113 ? -10.242 -12.253 36.233 1.00 16.87 110 LEU C N 1
ATOM 3233 C CA . LEU C 1 113 ? -9.603 -11.728 35.039 1.00 15.32 110 LEU C CA 1
ATOM 3234 C C . LEU C 1 113 ? -9.963 -10.246 34.854 1.00 17.17 110 LEU C C 1
ATOM 3235 O O . LEU C 1 113 ? -11.057 -9.817 35.218 1.00 19.14 110 LEU C O 1
ATOM 3240 N N . PRO C 1 114 ? -9.023 -9.440 34.341 1.00 15.05 111 PRO C N 1
ATOM 3241 C CA . PRO C 1 114 ? -7.642 -9.849 34.085 1.00 14.83 111 PRO C CA 1
ATOM 3242 C C . PRO C 1 114 ? -6.819 -10.016 35.362 1.00 15.34 111 PRO C C 1
ATOM 3243 O O . PRO C 1 114 ? -7.140 -9.435 36.391 1.00 18.13 111 PRO C O 1
ATOM 3247 N N . THR C 1 115 ? -5.808 -10.870 35.281 1.00 15.13 112 THR C N 1
ATOM 3248 C CA . THR C 1 115 ? -4.707 -10.935 36.238 1.00 14.52 112 THR C CA 1
ATOM 3249 C C . THR C 1 115 ? -3.427 -10.927 35.413 1.00 11.40 112 THR C C 1
ATOM 3250 O O . THR C 1 115 ? -3.316 -11.661 34.428 1.00 12.73 112 THR C O 1
ATOM 3254 N N . SER C 1 116 ? -2.477 -10.081 35.794 1.00 11.72 113 SER C N 1
ATOM 3255 C CA . SER C 1 116 ? -1.167 -10.050 35.142 1.00 10.75 113 SER C CA 1
ATOM 3256 C C . SER C 1 116 ? -0.031 -10.282 36.134 1.00 10.51 113 SER C C 1
ATOM 3257 O O . SER C 1 116 ? -0.196 -10.101 37.333 1.00 11.36 113 SER C O 1
ATOM 3260 N N . PHE C 1 117 ? 1.121 -10.691 35.621 1.00 9.56 114 PHE C N 1
ATOM 3261 C CA . PHE C 1 117 ? 2.307 -10.851 36.437 1.00 9.93 114 PHE C CA 1
ATOM 3262 C C . PHE C 1 117 ? 3.431 -10.102 35.772 1.00 8.84 114 PHE C C 1
ATOM 3263 O O . PHE C 1 117 ? 3.619 -10.215 34.569 1.00 10.41 114 PHE C O 1
ATOM 3271 N N A LEU C 1 118 ? 4.172 -9.332 36.554 0.84 10.82 115 LEU C N 1
ATOM 3272 N N B LEU C 1 118 ? 4.166 -9.326 36.558 0.16 10.42 115 LEU C N 1
ATOM 3273 C CA A LEU C 1 118 ? 5.372 -8.658 36.063 0.84 12.05 115 LEU C CA 1
ATOM 3274 C CA B LEU C 1 118 ? 5.374 -8.664 36.083 0.16 11.88 115 LEU C CA 1
ATOM 3275 C C A LEU C 1 118 ? 6.577 -9.561 36.274 0.84 12.73 115 LEU C C 1
ATOM 3276 C C B LEU C 1 118 ? 6.550 -9.608 36.274 0.16 11.90 115 LEU C C 1
ATOM 3277 O O A LEU C 1 118 ? 6.831 -9.980 37.391 0.84 16.13 115 LEU C O 1
ATOM 3278 O O B LEU C 1 118 ? 6.773 -10.093 37.376 0.16 13.09 115 LEU C O 1
ATOM 3287 N N . ILE C 1 119 ? 7.293 -9.888 35.210 1.00 10.47 116 ILE C N 1
ATOM 3288 C CA . ILE C 1 119 ? 8.453 -10.750 35.336 1.00 11.65 116 ILE C CA 1
ATOM 3289 C C . ILE C 1 119 ? 9.687 -10.006 34.840 1.00 10.20 116 ILE C C 1
ATOM 3290 O O . ILE C 1 119 ? 9.689 -9.449 33.757 1.00 11.10 116 ILE C O 1
ATOM 3295 N N . ASP C 1 120 ? 10.722 -9.964 35.674 1.00 13.04 117 ASP C N 1
ATOM 3296 C CA . ASP C 1 120 ? 11.905 -9.178 35.354 1.00 14.83 117 ASP C CA 1
ATOM 3297 C C . ASP C 1 120 ? 12.843 -9.929 34.407 1.00 16.40 117 ASP C C 1
ATOM 3298 O O . ASP C 1 120 ? 12.623 -11.090 34.100 1.00 15.38 117 ASP C O 1
ATOM 3303 N N . LYS C 1 121 ? 13.886 -9.256 33.935 1.00 17.58 118 LYS C N 1
ATOM 3304 C CA . LYS C 1 121 ? 14.836 -9.853 32.990 1.00 16.95 118 LYS C CA 1
ATOM 3305 C C . LYS C 1 121 ? 15.683 -10.989 33.582 1.00 17.33 118 LYS C C 1
ATOM 3306 O O . LYS C 1 121 ? 16.433 -11.656 32.863 1.00 17.34 118 LYS C O 1
ATOM 3312 N N . ASP C 1 122 ? 15.554 -11.199 34.889 1.00 18.41 119 ASP C N 1
ATOM 3313 C CA . ASP C 1 122 ? 16.226 -12.297 35.580 1.00 19.40 119 ASP C CA 1
ATOM 3314 C C . ASP C 1 122 ? 15.248 -13.427 35.858 1.00 16.67 119 ASP C C 1
ATOM 3315 O O . ASP C 1 122 ? 15.612 -14.467 36.407 1.00 17.26 119 ASP C O 1
ATOM 3320 N N . GLY C 1 123 ? 13.992 -13.196 35.496 1.00 16.50 120 GLY C N 1
ATOM 3321 C CA . GLY C 1 123 ? 12.996 -14.244 35.483 1.00 16.09 120 GLY C CA 1
ATOM 3322 C C . GLY C 1 123 ? 12.165 -14.324 36.739 1.00 15.96 120 GLY C C 1
ATOM 3323 O O . GLY C 1 123 ? 11.413 -15.271 36.906 1.00 17.56 120 GLY C O 1
ATOM 3324 N N . LYS C 1 124 ? 12.299 -13.339 37.619 1.00 16.18 121 LYS C N 1
ATOM 3325 C CA . LYS C 1 124 ? 11.583 -13.353 38.887 1.00 17.36 121 LYS C CA 1
ATOM 3326 C C . LYS C 1 124 ? 10.190 -12.791 38.720 1.00 17.66 121 LYS C C 1
ATOM 3327 O O . LYS C 1 124 ? 9.989 -11.821 38.005 1.00 16.92 121 LYS C O 1
ATOM 3333 N N . VAL C 1 125 ? 9.226 -13.377 39.421 1.00 19.75 122 VAL C N 1
ATOM 3334 C CA . VAL C 1 125 ? 7.900 -12.783 39.511 1.00 17.28 122 VAL C CA 1
ATOM 3335 C C . VAL C 1 125 ? 7.981 -11.584 40.432 1.00 19.76 122 VAL C C 1
ATOM 3336 O O . VAL C 1 125 ? 8.072 -11.737 41.649 1.00 22.33 122 VAL C O 1
ATOM 3340 N N . VAL C 1 126 ? 7.982 -10.395 39.845 1.00 19.66 123 VAL C N 1
ATOM 3341 C CA . VAL C 1 126 ? 8.027 -9.150 40.591 1.00 20.19 123 VAL C CA 1
ATOM 3342 C C . VAL C 1 126 ? 6.731 -8.844 41.348 1.00 19.39 123 VAL C C 1
ATOM 3343 O O . VAL C 1 126 ? 6.749 -8.534 42.541 1.00 21.51 123 VAL C O 1
ATOM 3347 N N . GLU C 1 127 ? 5.600 -8.934 40.647 1.00 19.43 124 GLU C N 1
ATOM 3348 C CA . GLU C 1 127 ? 4.321 -8.444 41.154 1.00 17.72 124 GLU C CA 1
ATOM 3349 C C . GLU C 1 127 ? 3.190 -9.256 40.538 1.00 15.42 124 GLU C C 1
ATOM 3350 O O . GLU C 1 127 ? 3.361 -9.874 39.497 1.00 15.55 124 GLU C O 1
ATOM 3356 N N . GLN C 1 128 ? 2.049 -9.258 41.213 1.00 14.59 125 GLN C N 1
ATOM 3357 C CA . GLN C 1 128 ? 0.810 -9.821 40.700 1.00 13.71 125 GLN C CA 1
ATOM 3358 C C . GLN C 1 128 ? -0.223 -8.698 40.663 1.00 12.68 125 GLN C C 1
ATOM 3359 O O . GLN C 1 128 ? -0.302 -7.887 41.582 1.00 13.71 125 GLN C O 1
ATOM 3365 N N . ILE C 1 129 ? -0.998 -8.628 39.591 1.00 12.07 126 ILE C N 1
ATOM 3366 C CA . ILE C 1 129 ? -1.873 -7.489 39.352 1.00 11.33 126 ILE C CA 1
ATOM 3367 C C . ILE C 1 129 ? -3.248 -7.966 38.938 1.00 11.46 126 ILE C C 1
ATOM 3368 O O . ILE C 1 129 ? -3.427 -8.527 37.863 1.00 16.34 126 ILE C O 1
ATOM 3373 N N . ILE C 1 130 ? -4.221 -7.745 39.803 1.00 11.55 127 ILE C N 1
ATOM 3374 C CA . ILE C 1 130 ? -5.544 -8.300 39.620 1.00 12.14 127 ILE C CA 1
ATOM 3375 C C . ILE C 1 130 ? -6.523 -7.206 39.294 1.00 13.19 127 ILE C C 1
ATOM 3376 O O . ILE C 1 130 ? -6.566 -6.193 39.984 1.00 16.23 127 ILE C O 1
ATOM 3381 N N . GLY C 1 131 ? -7.298 -7.409 38.237 1.00 14.77 128 GLY C N 1
ATOM 3382 C CA . GLY C 1 131 ? -8.344 -6.480 37.860 1.00 14.71 128 GLY C CA 1
ATOM 3383 C C . GLY C 1 131 ? -7.940 -5.554 36.735 1.00 17.61 128 GLY C C 1
ATOM 3384 O O . GLY C 1 131 ? -6.805 -5.562 36.294 1.00 19.70 128 GLY C O 1
ATOM 3385 N N . GLU C 1 132 ? -8.892 -4.749 36.286 1.00 19.14 129 GLU C N 1
ATOM 3386 C CA . GLU C 1 132 ? -8.708 -3.832 35.180 1.00 19.62 129 GLU C CA 1
ATOM 3387 C C . GLU C 1 132 ? -7.705 -2.724 35.490 1.00 18.28 129 GLU C C 1
ATOM 3388 O O . GLU C 1 132 ? -7.688 -2.159 36.589 1.00 17.74 129 GLU C O 1
ATOM 3394 N N . GLN C 1 133 ? -6.897 -2.389 34.485 1.00 17.42 130 GLN C N 1
ATOM 3395 C CA . GLN C 1 133 ? -5.865 -1.374 34.608 1.00 18.17 130 GLN C CA 1
ATOM 3396 C C . GLN C 1 133 ? -6.061 -0.299 33.551 1.00 19.84 130 GLN C C 1
ATOM 3397 O O . GLN C 1 133 ? -6.459 -0.611 32.434 1.00 22.36 130 GLN C O 1
ATOM 3403 N N . THR C 1 134 ? -5.790 0.960 33.898 1.00 18.26 131 THR C N 1
ATOM 3404 C CA . THR C 1 134 ? -5.761 2.025 32.900 1.00 15.82 131 THR C CA 1
ATOM 3405 C C . THR C 1 134 ? -4.429 1.966 32.184 1.00 14.27 131 THR C C 1
ATOM 3406 O O . THR C 1 134 ? -3.479 1.364 32.671 1.00 14.63 131 THR C O 1
ATOM 3410 N N . LYS C 1 135 ? -4.362 2.625 31.038 1.00 13.78 132 LYS C N 1
ATOM 3411 C CA . LYS C 1 135 ? -3.137 2.696 30.251 1.00 16.00 132 LYS C CA 1
ATOM 3412 C C . LYS C 1 135 ? -1.944 3.277 31.042 1.00 16.97 132 LYS C C 1
ATOM 3413 O O . LYS C 1 135 ? -0.829 2.769 30.958 1.00 15.33 132 LYS C O 1
ATOM 3419 N N A GLU C 1 136 ? -2.181 4.347 31.801 0.90 17.36 133 GLU C N 1
ATOM 3420 N N B GLU C 1 136 ? -2.209 4.344 31.791 0.10 19.20 133 GLU C N 1
ATOM 3421 C CA A GLU C 1 136 ? -1.125 4.989 32.568 0.90 20.46 133 GLU C CA 1
ATOM 3422 C CA B GLU C 1 136 ? -1.200 4.999 32.612 0.10 21.30 133 GLU C CA 1
ATOM 3423 C C A GLU C 1 136 ? -0.548 4.021 33.599 0.90 20.15 133 GLU C C 1
ATOM 3424 C C B GLU C 1 136 ? -0.562 3.991 33.559 0.10 20.77 133 GLU C C 1
ATOM 3425 O O A GLU C 1 136 ? 0.664 3.954 33.772 0.90 20.77 133 GLU C O 1
ATOM 3426 O O B GLU C 1 136 ? 0.663 3.891 33.659 0.10 21.32 133 GLU C O 1
ATOM 3437 N N . GLN C 1 137 ? -1.414 3.234 34.240 1.00 19.49 134 GLN C N 1
ATOM 3438 C CA . GLN C 1 137 ? -0.972 2.224 35.195 1.00 16.86 134 GLN C CA 1
ATOM 3439 C C . GLN C 1 137 ? -0.249 1.065 34.511 1.00 17.16 134 GLN C C 1
ATOM 3440 O O . GLN C 1 137 ? 0.701 0.501 35.057 1.00 19.88 134 GLN C O 1
ATOM 3446 N N . LEU C 1 138 ? -0.690 0.699 33.317 1.00 14.01 135 LEU C N 1
ATOM 3447 C CA . LEU C 1 138 ? 0.022 -0.336 32.575 1.00 12.09 135 LEU C CA 1
ATOM 3448 C C . LEU C 1 138 ? 1.423 0.148 32.185 1.00 12.06 135 LEU C C 1
ATOM 3449 O O . LEU C 1 138 ? 2.382 -0.607 32.296 1.00 13.71 135 LEU C O 1
ATOM 3454 N N . GLU C 1 139 ? 1.544 1.398 31.740 1.00 12.39 136 GLU C N 1
ATOM 3455 C CA . GLU C 1 139 ? 2.857 1.913 31.370 1.00 13.90 136 GLU C CA 1
ATOM 3456 C C . GLU C 1 139 ? 3.764 1.924 32.601 1.00 14.65 136 GLU C C 1
ATOM 3457 O O . GLU C 1 139 ? 4.957 1.632 32.516 1.00 13.54 136 GLU C O 1
ATOM 3463 N N . GLY C 1 140 ? 3.171 2.261 33.741 1.00 14.56 137 GLY C N 1
ATOM 3464 C CA . GLY C 1 140 ? 3.870 2.166 35.003 1.00 15.20 137 GLY C CA 1
ATOM 3465 C C . GLY C 1 140 ? 4.445 0.781 35.229 1.00 15.57 137 GLY C C 1
ATOM 3466 O O . GLY C 1 140 ? 5.593 0.656 35.636 1.00 17.91 137 GLY C O 1
ATOM 3467 N N . TYR C 1 141 ? 3.662 -0.253 34.940 1.00 13.73 138 TYR C N 1
ATOM 3468 C CA . TYR C 1 141 ? 4.115 -1.634 35.112 1.00 12.14 138 TYR C CA 1
ATOM 3469 C C . TYR C 1 141 ? 5.240 -1.989 34.167 1.00 10.60 138 TYR C C 1
ATOM 3470 O O . TYR C 1 141 ? 6.224 -2.617 34.565 1.00 12.93 138 TYR C O 1
ATOM 3479 N N . LEU C 1 142 ? 5.086 -1.586 32.912 1.00 11.69 139 LEU C N 1
ATOM 3480 C CA . LEU C 1 142 ? 6.095 -1.888 31.899 1.00 10.87 139 LEU C CA 1
ATOM 3481 C C . LEU C 1 142 ? 7.426 -1.214 32.244 1.00 12.54 139 LEU C C 1
ATOM 3482 O O . LEU C 1 142 ? 8.490 -1.802 32.069 1.00 15.60 139 LEU C O 1
ATOM 3487 N N . LYS C 1 143 ? 7.360 -0.009 32.791 1.00 13.93 140 LYS C N 1
ATOM 3488 C CA . LYS C 1 143 ? 8.578 0.679 33.206 1.00 15.22 140 LYS C CA 1
ATOM 3489 C C . LYS C 1 143 ? 9.304 -0.036 34.344 1.00 15.39 140 LYS C C 1
ATOM 3490 O O . LYS C 1 143 ? 10.524 -0.002 34.423 1.00 17.72 140 LYS C O 1
ATOM 3496 N N . LYS C 1 144 ? 8.557 -0.677 35.231 1.00 16.55 141 LYS C N 1
ATOM 3497 C CA . LYS C 1 144 ? 9.170 -1.485 36.289 1.00 19.02 141 LYS C CA 1
ATOM 3498 C C . LYS C 1 144 ? 10.027 -2.649 35.755 1.00 17.07 141 LYS C C 1
ATOM 3499 O O . LYS C 1 144 ? 11.082 -2.925 36.310 1.00 18.62 141 LYS C O 1
ATOM 3505 N N . ILE C 1 145 ? 9.593 -3.321 34.693 1.00 16.07 142 ILE C N 1
ATOM 3506 C CA . ILE C 1 145 ? 10.353 -4.475 34.204 1.00 16.34 142 ILE C C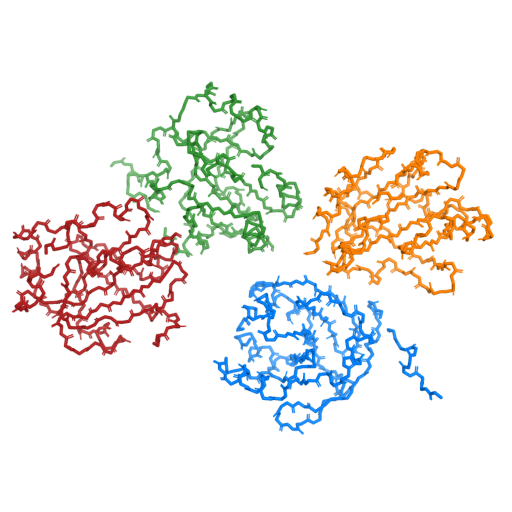A 1
ATOM 3507 C C . ILE C 1 145 ? 11.205 -4.236 32.955 1.00 18.01 142 ILE C C 1
ATOM 3508 O O . ILE C 1 145 ? 11.746 -5.179 32.391 1.00 18.58 142 ILE C O 1
ATOM 3513 N N . THR C 1 146 ? 11.326 -2.982 32.533 1.00 17.83 143 THR C N 1
ATOM 3514 C CA . THR C 1 146 ? 12.241 -2.632 31.457 1.00 17.54 143 THR C CA 1
ATOM 3515 C C . THR C 1 146 ? 13.650 -2.889 31.960 1.00 20.75 143 THR C C 1
ATOM 3516 O O . THR C 1 146 ? 14.073 -2.257 32.924 1.00 21.90 143 THR C O 1
ATOM 3520 N N . PRO C 1 147 ? 14.393 -3.790 31.294 1.00 22.88 144 PRO C N 1
ATOM 3521 C CA . PRO C 1 147 ? 15.711 -4.230 31.757 1.00 21.89 144 PRO C CA 1
ATOM 3522 C C . PRO C 1 147 ? 16.704 -3.078 31.955 1.00 24.42 144 PRO C C 1
ATOM 3523 O O . PRO C 1 147 ? 17.738 -3.245 32.611 1.00 26.42 144 PRO C O 1
ATOM 3535 N N . GLN D 1 10 ? 2.394 -0.505 61.921 1.00 38.27 7 GLN D N 1
ATOM 3536 C CA . GLN D 1 10 ? 1.910 0.870 61.760 1.00 39.59 7 GLN D CA 1
ATOM 3537 C C . GLN D 1 10 ? 0.747 0.943 60.763 1.00 35.19 7 GLN D C 1
ATOM 3538 O O . GLN D 1 10 ? 0.854 0.474 59.629 1.00 32.65 7 GLN D O 1
ATOM 3544 N N . ILE D 1 11 ? -0.355 1.557 61.173 1.00 32.91 8 ILE D N 1
ATOM 3545 C CA . ILE D 1 11 ? -1.517 1.678 60.297 1.00 31.87 8 ILE D CA 1
ATOM 3546 C C . ILE D 1 11 ? -1.370 2.742 59.236 1.00 31.19 8 ILE D C 1
ATOM 3547 O O . ILE D 1 11 ? -1.184 3.912 59.546 1.00 32.74 8 ILE D O 1
ATOM 3552 N N . GLY D 1 12 ? -1.489 2.334 57.980 1.00 29.82 9 GLY D N 1
ATOM 3553 C CA . GLY D 1 12 ? -1.298 3.242 56.870 1.00 28.01 9 GLY D CA 1
ATOM 3554 C C . GLY D 1 12 ? 0.102 3.046 56.348 1.00 29.30 9 GLY D C 1
ATOM 3555 O O . GLY D 1 12 ? 0.614 3.822 55.542 1.00 31.41 9 GLY D O 1
ATOM 3556 N N . LYS D 1 13 ? 0.737 1.994 56.837 1.00 28.26 10 LYS D N 1
ATOM 3557 C CA . LYS D 1 13 ? 2.101 1.673 56.450 1.00 29.31 10 LYS D CA 1
ATOM 3558 C C . LYS D 1 13 ? 2.241 0.163 56.188 1.00 29.49 10 LYS D C 1
ATOM 3559 O O . LYS D 1 13 ? 1.428 -0.628 56.665 1.00 29.55 10 LYS D O 1
ATOM 3565 N N . GLU D 1 14 ? 3.248 -0.228 55.411 1.00 28.30 11 GLU D N 1
ATOM 3566 C CA . GLU D 1 14 ? 3.402 -1.620 54.977 1.00 27.36 11 GLU D CA 1
ATOM 3567 C C . GLU D 1 14 ? 3.375 -2.646 56.122 1.00 25.48 11 GLU D C 1
ATOM 3568 O O . GLU D 1 14 ? 4.049 -2.484 57.131 1.00 26.12 11 GLU D O 1
ATOM 3574 N N . ALA D 1 15 ? 2.564 -3.688 55.962 1.00 23.98 12 ALA D N 1
ATOM 3575 C CA . ALA D 1 15 ? 2.398 -4.697 56.994 1.00 20.89 12 ALA D CA 1
ATOM 3576 C C . ALA D 1 15 ? 3.713 -5.412 57.252 1.00 24.56 12 ALA D C 1
ATOM 3577 O O . ALA D 1 15 ? 4.406 -5.809 56.325 1.00 26.77 12 ALA D O 1
ATOM 3579 N N . PRO D 1 16 ? 4.064 -5.583 58.532 1.00 24.42 13 PRO D N 1
ATOM 3580 C CA . PRO D 1 16 ? 5.245 -6.374 58.874 1.00 23.40 13 PRO D CA 1
ATOM 3581 C C . PRO D 1 16 ? 5.095 -7.748 58.258 1.00 23.68 13 PRO D C 1
ATOM 3582 O O . PRO D 1 16 ? 4.083 -8.397 58.463 1.00 24.72 13 PRO D O 1
ATOM 3586 N N . ASN D 1 17 ? 6.073 -8.167 57.477 1.00 22.86 14 ASN D N 1
ATOM 3587 C CA . ASN D 1 17 ? 6.026 -9.478 56.870 1.00 20.74 14 ASN D CA 1
ATOM 3588 C C . ASN D 1 17 ? 6.147 -10.572 57.932 1.00 24.32 14 ASN D C 1
ATOM 3589 O O . ASN D 1 17 ? 6.658 -10.335 59.037 1.00 26.76 14 ASN D O 1
ATOM 3594 N N . PHE D 1 18 ? 5.655 -11.764 57.593 1.00 23.08 15 PHE D N 1
ATOM 3595 C CA . PHE D 1 18 ? 5.778 -12.942 58.439 1.00 21.48 15 PHE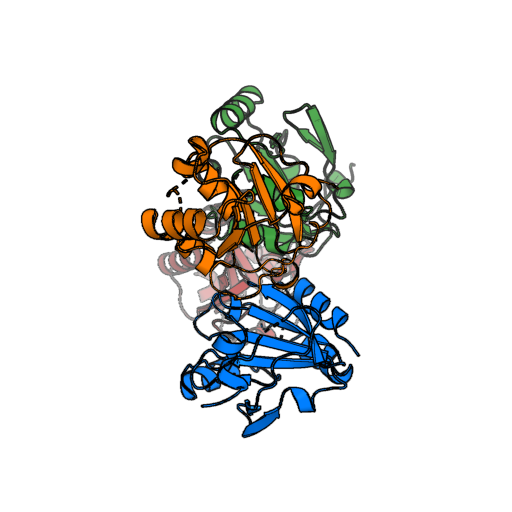 D CA 1
ATOM 3596 C C . PHE D 1 18 ? 5.677 -14.170 57.561 1.00 21.46 15 PHE D C 1
ATOM 3597 O O . PHE D 1 18 ? 5.220 -14.085 56.426 1.00 22.14 15 PHE D O 1
ATOM 3605 N N . VAL D 1 19 ? 6.113 -15.308 58.088 1.00 21.81 16 VAL D N 1
ATOM 3606 C CA . VAL D 1 19 ? 5.896 -16.593 57.441 1.00 18.85 16 VAL D CA 1
ATOM 3607 C C . VAL D 1 19 ? 5.254 -17.537 58.450 1.00 19.42 16 VAL D C 1
ATOM 3608 O O . VAL D 1 19 ? 5.669 -17.597 59.613 1.00 21.01 16 VAL D O 1
ATOM 3612 N N . VAL D 1 20 ? 4.229 -18.260 58.007 1.00 18.21 17 VAL D N 1
ATOM 3613 C CA . VAL D 1 20 ? 3.587 -19.282 58.822 1.00 17.53 17 VAL D CA 1
ATOM 3614 C C . VAL D 1 20 ? 3.452 -20.543 58.011 1.00 19.83 17 VAL D C 1
ATOM 3615 O O . VAL D 1 20 ? 3.705 -20.540 56.817 1.00 23.01 17 VAL D O 1
ATOM 3619 N N . THR D 1 21 ? 3.018 -21.610 58.662 1.00 21.21 18 THR D N 1
ATOM 3620 C CA . THR D 1 21 ? 2.764 -22.875 57.997 1.00 21.38 18 THR D CA 1
ATOM 3621 C C . THR D 1 21 ? 1.307 -23.237 58.217 1.00 22.94 18 THR D C 1
ATOM 3622 O O . THR D 1 21 ? 0.839 -23.233 59.349 1.00 21.81 18 THR D O 1
ATOM 3626 N N . ASP D 1 22 ? 0.584 -23.563 57.155 1.00 25.41 19 ASP D N 1
ATOM 3627 C CA . ASP D 1 22 ? -0.840 -23.813 57.317 1.00 25.57 19 ASP D CA 1
ATOM 3628 C C . ASP D 1 22 ? -1.150 -25.247 57.733 1.00 25.90 19 ASP D C 1
ATOM 3629 O O . ASP D 1 22 ? -0.246 -26.042 57.982 1.00 26.39 19 ASP D O 1
ATOM 3634 N N . LEU D 1 23 ? -2.434 -25.564 57.817 1.00 26.50 20 LEU D N 1
ATOM 3635 C CA . LEU D 1 23 ? -2.867 -26.839 58.371 1.00 27.40 20 LEU D CA 1
ATOM 3636 C C . LEU D 1 23 ? -2.811 -27.927 57.331 1.00 31.69 20 LEU D C 1
ATOM 3637 O O . LEU D 1 23 ? -3.477 -28.964 57.454 1.00 32.96 20 LEU D O 1
ATOM 3642 N N . GLU D 1 24 ? -2.029 -27.670 56.289 1.00 30.91 21 GLU D N 1
ATOM 3643 C CA . GLU D 1 24 ? -1.762 -28.660 55.259 1.00 30.75 21 GLU D CA 1
ATOM 3644 C C . GLU D 1 24 ? -0.268 -28.757 55.066 1.00 28.59 21 GLU D C 1
ATOM 3645 O O . GLU D 1 24 ? 0.176 -29.430 54.156 1.00 31.07 21 GLU D O 1
ATOM 3651 N N . GLY D 1 25 ? 0.479 -28.045 55.915 1.00 25.43 22 GLY D N 1
ATOM 3652 C CA . GLY D 1 25 ? 1.931 -28.001 55.899 1.00 20.67 22 GLY D CA 1
ATOM 3653 C C . GLY D 1 25 ? 2.591 -26.940 55.022 1.00 20.63 22 GLY D C 1
ATOM 3654 O O . GLY D 1 25 ? 3.818 -26.809 55.027 1.00 22.52 22 GLY D O 1
ATOM 3655 N N . LYS D 1 26 ? 1.801 -26.184 54.266 1.00 18.86 23 LYS D N 1
ATOM 3656 C CA . LYS D 1 26 ? 2.356 -25.275 53.274 1.00 17.92 23 LYS D CA 1
ATOM 3657 C C . LYS D 1 26 ? 2.750 -23.931 53.863 1.00 17.99 23 LYS D C 1
ATOM 3658 O O . LYS D 1 26 ? 2.054 -23.403 54.720 1.00 20.71 23 LYS D O 1
ATOM 3664 N N . LYS D 1 27 ? 3.861 -23.369 53.397 1.00 19.24 24 LYS D N 1
ATOM 3665 C CA . LYS D 1 27 ? 4.301 -22.069 53.880 1.00 20.47 24 LYS D CA 1
ATOM 3666 C C . LYS D 1 27 ? 3.490 -20.945 53.288 1.00 20.95 24 LYS D C 1
ATOM 3667 O O . LYS D 1 27 ? 3.298 -20.869 52.078 1.00 23.92 24 LYS D O 1
ATOM 3673 N N . ILE D 1 28 ? 3.054 -20.034 54.145 1.00 18.40 25 ILE D N 1
ATOM 3674 C CA . ILE D 1 28 ? 2.410 -18.820 53.688 1.00 17.38 25 ILE D CA 1
ATOM 3675 C C . ILE D 1 28 ? 3.216 -17.637 54.166 1.00 16.15 25 ILE D C 1
ATOM 3676 O O . ILE D 1 28 ? 3.405 -17.458 55.349 1.00 17.21 25 ILE D O 1
ATOM 3681 N N . GLU D 1 29 ? 3.695 -16.835 53.226 1.00 16.47 26 GLU D N 1
ATOM 3682 C CA . GLU D 1 29 ? 4.415 -15.614 53.532 1.00 16.77 26 GLU D CA 1
ATOM 3683 C C . GLU D 1 29 ? 3.546 -14.411 53.139 1.00 19.49 26 GLU D C 1
ATOM 3684 O O . GLU D 1 29 ? 2.984 -14.382 52.044 1.00 21.78 26 GLU D O 1
ATOM 3690 N N . LEU D 1 30 ? 3.412 -13.438 54.036 1.00 19.38 27 LEU D N 1
ATOM 3691 C CA . LEU D 1 30 ? 2.540 -12.302 53.766 1.00 18.17 27 LEU D CA 1
ATOM 3692 C C . LEU D 1 30 ? 2.850 -11.631 52.440 1.00 19.55 27 LEU D C 1
ATOM 3693 O O . LEU D 1 30 ? 1.949 -11.431 51.623 1.00 21.28 27 LEU D O 1
ATOM 3698 N N . LYS D 1 31 ? 4.118 -11.316 52.205 1.00 18.71 28 LYS D N 1
ATOM 3699 C CA . LYS D 1 31 ? 4.508 -10.646 50.957 1.00 20.26 28 LYS D CA 1
ATOM 3700 C C . LYS D 1 31 ? 4.167 -11.445 49.693 1.00 20.67 28 LYS D C 1
ATOM 3701 O O . LYS D 1 31 ? 4.041 -10.896 48.601 1.00 21.52 28 LYS D O 1
ATOM 3707 N N . ASP D 1 32 ? 3.981 -12.745 49.837 1.00 21.84 29 ASP D N 1
ATOM 3708 C CA . ASP D 1 32 ? 3.617 -13.554 48.687 1.00 23.41 29 ASP D CA 1
ATOM 3709 C C . ASP D 1 32 ? 2.190 -13.257 48.266 1.00 21.60 29 ASP D C 1
ATOM 3710 O O . ASP D 1 32 ? 1.760 -13.678 47.202 1.00 23.11 29 ASP D O 1
ATOM 3715 N N . LEU D 1 33 ? 1.452 -12.544 49.112 1.00 20.09 30 LEU D N 1
ATOM 3716 C CA . LEU D 1 33 ? 0.044 -12.245 48.841 1.00 18.17 30 LEU D CA 1
ATOM 3717 C C . LEU D 1 33 ? -0.163 -10.838 48.302 1.00 14.92 30 LEU D C 1
ATOM 3718 O O . LEU D 1 33 ? -1.290 -10.380 48.155 1.00 15.69 30 LEU D O 1
ATOM 3723 N N . LYS D 1 34 ? 0.923 -10.131 48.046 1.00 15.04 31 LYS D N 1
ATOM 3724 C CA . LYS D 1 34 ? 0.781 -8.825 47.421 1.00 14.03 31 LYS D CA 1
ATOM 3725 C C . LYS D 1 34 ? 0.146 -8.995 46.034 1.00 12.76 31 LYS D C 1
ATOM 3726 O O . LYS D 1 34 ? 0.426 -9.963 45.337 1.00 13.52 31 LYS D O 1
ATOM 3732 N N . GLY D 1 35 ? -0.724 -8.057 45.667 1.00 11.70 32 GLY D N 1
ATOM 3733 C CA . GLY D 1 35 ? -1.624 -8.226 44.547 1.00 10.11 32 GLY D CA 1
ATOM 3734 C C . GLY D 1 35 ? -3.045 -8.521 44.986 1.00 12.29 32 GLY D C 1
ATOM 3735 O O . GLY D 1 35 ? -3.995 -8.129 44.319 1.00 15.09 32 GLY D O 1
ATOM 3736 N N . LYS D 1 36 ? -3.193 -9.236 46.106 1.00 12.95 33 LYS D N 1
ATOM 3737 C CA . LYS D 1 36 ? -4.503 -9.584 46.667 1.00 10.77 33 LYS D CA 1
ATOM 3738 C C . LYS D 1 36 ? -4.792 -8.790 47.925 1.00 10.99 33 LYS D C 1
ATOM 3739 O O . LYS D 1 36 ? -3.883 -8.360 48.610 1.00 11.85 33 LYS D O 1
ATOM 3745 N N . GLY D 1 37 ? -6.076 -8.601 48.237 1.00 10.26 34 GLY D N 1
ATOM 3746 C CA . GLY D 1 37 ? -6.455 -8.030 49.512 1.00 9.58 34 GLY D CA 1
ATOM 3747 C C . GLY D 1 37 ? -6.317 -9.142 50.523 1.00 9.53 34 GLY D C 1
ATOM 3748 O O . GLY D 1 37 ? -6.557 -10.299 50.203 1.00 11.99 34 GLY D O 1
ATOM 3749 N N . VAL D 1 38 ? -5.891 -8.809 51.729 1.00 9.60 35 VAL D N 1
ATOM 3750 C CA . VAL D 1 38 ? -5.746 -9.813 52.778 1.00 7.96 35 VAL D CA 1
ATOM 3751 C C . VAL D 1 38 ? -6.490 -9.371 54.023 1.00 8.75 35 VAL D C 1
ATOM 3752 O O . VAL D 1 38 ? -6.289 -8.267 54.527 1.00 9.73 35 VAL D O 1
ATOM 3756 N N . PHE D 1 39 ? -7.383 -10.240 54.488 1.00 9.44 36 PHE D N 1
ATOM 3757 C CA . PHE D 1 39 ? -8.019 -10.088 55.785 1.00 9.30 36 PHE D CA 1
ATOM 3758 C C . PHE D 1 39 ? -7.276 -10.986 56.768 1.00 9.72 36 PHE D C 1
ATOM 3759 O O . PHE D 1 39 ? -7.401 -12.197 56.712 1.00 12.14 36 PHE D O 1
ATOM 3767 N N . LEU D 1 40 ? -6.486 -10.388 57.650 1.00 9.30 37 LEU D N 1
ATOM 3768 C CA . LEU D 1 40 ? -5.622 -11.144 58.550 1.00 10.59 37 LEU D CA 1
ATOM 3769 C C . LEU D 1 40 ? -6.249 -11.187 59.933 1.00 11.53 37 LEU D C 1
ATOM 3770 O O . LEU D 1 40 ? -6.372 -10.154 60.584 1.00 13.32 37 LEU D O 1
ATOM 3775 N N . ASN D 1 41 ? -6.656 -12.382 60.362 1.00 10.82 38 ASN D N 1
ATOM 3776 C CA . ASN D 1 41 ? -7.398 -12.535 61.607 1.00 10.70 38 ASN D CA 1
ATOM 3777 C C . ASN D 1 41 ? -6.690 -13.397 62.646 1.00 10.75 38 ASN D C 1
ATOM 3778 O O . ASN D 1 41 ? -6.293 -14.519 62.355 1.00 13.09 38 ASN D O 1
ATOM 3783 N N . PHE D 1 42 ? -6.586 -12.879 63.867 1.00 10.58 39 PHE D N 1
ATOM 3784 C CA . PHE D 1 42 ? -5.969 -13.599 64.965 1.00 9.17 39 PHE D CA 1
ATOM 3785 C C . PHE D 1 42 ? -7.056 -14.097 65.886 1.00 7.93 39 PHE D C 1
ATOM 3786 O O . PHE D 1 42 ? -7.910 -13.322 66.294 1.00 9.56 39 PHE D O 1
ATOM 3794 N N . TRP D 1 43 ? -6.995 -15.379 66.236 1.00 9.28 40 TRP D N 1
ATOM 3795 C CA . TRP D 1 43 ? -8.119 -16.052 66.884 1.00 9.28 40 TRP D CA 1
ATOM 3796 C C . TRP D 1 43 ? -7.635 -17.201 67.778 1.00 7.96 40 TRP D C 1
ATOM 3797 O O . TRP D 1 43 ? -6.481 -17.585 67.701 1.00 8.43 40 TRP D O 1
ATOM 3808 N N . GLY D 1 44 ? -8.525 -17.732 68.614 1.00 8.22 41 GLY D N 1
ATOM 3809 C CA . GLY D 1 44 ? -8.265 -18.945 69.366 1.00 7.35 41 GLY D CA 1
ATOM 3810 C C . GLY D 1 44 ? -9.517 -19.787 69.479 1.00 7.59 41 GLY D C 1
ATOM 3811 O O . GLY D 1 44 ? -10.612 -19.243 69.471 1.00 10.15 41 GLY D O 1
ATOM 3812 N N . THR D 1 45 ? -9.357 -21.106 69.606 1.00 7.50 42 THR D N 1
ATOM 3813 C CA . THR D 1 45 ? -10.500 -22.030 69.604 1.00 7.95 42 THR D CA 1
ATOM 3814 C C . THR D 1 45 ? -11.356 -21.886 70.854 1.00 7.63 42 THR D C 1
ATOM 3815 O O . THR D 1 45 ? -12.505 -22.292 70.870 1.00 10.24 42 THR D O 1
ATOM 3819 N N . TRP D 1 46 ? -10.773 -21.299 71.890 1.00 8.68 43 TRP D N 1
ATOM 3820 C CA . TRP D 1 46 ? -11.418 -21.126 73.182 1.00 8.82 43 TRP D CA 1
ATOM 3821 C C . TRP D 1 46 ? -12.165 -19.812 73.256 1.00 9.90 43 TRP D C 1
ATOM 3822 O O . TRP D 1 46 ? -12.906 -19.562 74.205 1.00 10.72 43 TRP D O 1
ATOM 3833 N N . CYS D 1 47 ? -11.954 -18.961 72.264 1.00 9.88 44 CYS D N 1
ATOM 3834 C CA . CYS D 1 47 ? -12.364 -17.572 72.368 1.00 10.24 44 CYS D CA 1
ATOM 3835 C C . CYS D 1 47 ? -13.791 -17.372 71.909 1.00 8.43 44 CYS D C 1
ATOM 3836 O O . CYS D 1 47 ? -14.115 -17.581 70.745 1.00 9.36 44 CYS D O 1
ATOM 3839 N N . LYS D 1 48 ? -14.648 -16.946 72.827 1.00 10.38 45 LYS D N 1
ATOM 3840 C CA . LYS D 1 48 ? -16.075 -16.873 72.529 1.00 11.23 45 LYS D CA 1
ATOM 3841 C C . LYS D 1 48 ? -16.436 -15.978 71.332 1.00 13.74 45 LYS D C 1
ATOM 3842 O O . LYS D 1 48 ? -17.172 -16.414 70.449 1.00 15.42 45 LYS D O 1
ATOM 3848 N N . PRO D 1 49 ? -15.939 -14.722 71.297 1.00 15.14 46 PRO D N 1
ATOM 3849 C CA . PRO D 1 49 ? -16.298 -13.931 70.107 1.00 16.32 46 PRO D CA 1
ATOM 3850 C C . PRO D 1 49 ? -15.662 -14.438 68.802 1.00 18.58 46 PRO D C 1
ATOM 3851 O O . PRO D 1 49 ? -16.210 -14.182 67.731 1.00 19.52 46 PRO D O 1
ATOM 3855 N N . CYS D 1 50 ? -14.550 -15.165 68.887 1.00 20.82 47 CYS D N 1
ATOM 3856 C CA . CYS D 1 50 ? -13.986 -15.813 67.696 1.00 26.16 47 CYS D CA 1
ATOM 3857 C C . CYS D 1 50 ? -14.970 -16.828 67.169 1.00 22.08 47 CYS D C 1
ATOM 3858 O O . CYS D 1 50 ? -15.227 -16.903 65.980 1.00 22.41 47 CYS D O 1
ATOM 3861 N N . GLU D 1 51 ? -15.502 -17.631 68.075 1.00 18.14 48 GLU D N 1
ATOM 3862 C CA . GLU D 1 51 ? -16.500 -18.619 67.716 1.00 15.38 48 GLU D CA 1
ATOM 3863 C C . GLU D 1 51 ? -17.657 -17.974 66.960 1.00 18.45 48 GLU D C 1
ATOM 3864 O O . GLU D 1 51 ? -18.053 -18.471 65.922 1.00 19.96 48 GLU D O 1
ATOM 3870 N N . LYS D 1 52 ? -18.174 -16.849 67.439 1.00 19.15 49 LYS D N 1
ATOM 3871 C CA . LYS D 1 52 ? -19.312 -16.233 66.755 1.00 17.23 49 LYS D CA 1
ATOM 3872 C C . LYS D 1 52 ? -18.966 -15.720 65.346 1.00 14.84 49 LYS D C 1
ATOM 3873 O O . LYS D 1 52 ? -19.748 -15.890 64.409 1.00 15.78 49 LYS D O 1
ATOM 3879 N N . GLU D 1 53 ? -17.790 -15.114 65.187 1.00 12.04 50 GLU D N 1
ATOM 3880 C CA . GLU D 1 53 ? -17.488 -14.474 63.915 1.00 10.90 50 GLU D CA 1
ATOM 3881 C C . GLU D 1 53 ? -16.913 -15.375 62.845 1.00 11.83 50 GLU D C 1
ATOM 3882 O O . GLU D 1 53 ? -16.985 -15.038 61.676 1.00 12.63 50 GLU D O 1
ATOM 3904 N N . PRO D 1 55 ? -17.966 -18.355 61.591 1.00 13.73 52 PRO D N 1
ATOM 3905 C CA . PRO D 1 55 ? -18.940 -18.703 60.549 1.00 12.09 52 PRO D CA 1
ATOM 3906 C C . PRO D 1 55 ? -19.302 -17.532 59.614 1.00 11.52 52 PRO D C 1
ATOM 3907 O O . PRO D 1 55 ? -19.501 -17.768 58.431 1.00 12.70 52 PRO D O 1
ATOM 3911 N N . TYR D 1 56 ? -19.360 -16.307 60.116 1.00 11.79 53 TYR D N 1
ATOM 3912 C CA . TYR D 1 56 ? -19.613 -15.175 59.248 1.00 12.07 53 TYR D CA 1
ATOM 3913 C C . TYR D 1 56 ? -18.532 -15.076 58.170 1.00 11.54 53 TYR D C 1
ATOM 3914 O O . TYR D 1 56 ? -18.838 -14.929 56.983 1.00 10.89 53 TYR D O 1
ATOM 3939 N N . ASN D 1 58 ? -16.505 -17.363 57.128 1.00 10.26 55 ASN D N 1
ATOM 3940 C CA . ASN D 1 58 ? -16.579 -18.529 56.271 1.00 9.80 55 ASN D CA 1
ATOM 3941 C C . ASN D 1 58 ? -17.672 -18.400 55.219 1.00 11.90 55 ASN D C 1
ATOM 3942 O O . ASN D 1 58 ? -17.482 -18.803 54.071 1.00 12.02 55 ASN D O 1
ATOM 3947 N N . GLU D 1 59 ? -18.816 -17.843 55.616 1.00 11.73 56 GLU D N 1
ATOM 3948 C CA . GLU D 1 59 ? -19.925 -17.628 54.690 1.00 12.46 56 GLU D CA 1
ATOM 3949 C C . GLU D 1 59 ? -19.551 -16.650 53.584 1.00 13.01 56 GLU D C 1
ATOM 3950 O O . GLU D 1 59 ? -19.941 -16.830 52.427 1.00 14.35 56 GLU D O 1
ATOM 3956 N N . LEU D 1 60 ? -18.785 -15.620 53.938 1.00 12.91 57 LEU D N 1
ATOM 3957 C CA . LEU D 1 60 ? -18.390 -14.585 52.977 1.00 13.39 57 LEU D CA 1
ATOM 3958 C C . LEU D 1 60 ? -17.256 -15.024 52.066 1.00 13.08 57 LEU D C 1
ATOM 3959 O O . LEU D 1 60 ? -17.191 -14.609 50.918 1.00 12.28 57 LEU D O 1
ATOM 3964 N N . TYR D 1 61 ? -16.387 -15.888 52.568 1.00 13.56 58 TYR D N 1
ATOM 3965 C CA . TYR D 1 61 ? -15.128 -16.155 51.893 1.00 11.71 58 TYR D CA 1
ATOM 3966 C C . TYR D 1 61 ? -15.206 -16.550 50.417 1.00 13.28 58 TYR D C 1
ATOM 3967 O O . TYR D 1 61 ? -14.394 -16.069 49.625 1.00 12.20 58 TYR D O 1
ATOM 3976 N N . PRO D 1 62 ? -16.143 -17.444 50.041 1.00 12.20 59 PRO D N 1
ATOM 3977 C CA . PRO D 1 62 ? -16.053 -17.873 48.639 1.00 14.76 59 PRO D CA 1
ATOM 3978 C C . PRO D 1 62 ? -16.299 -16.736 47.646 1.00 17.34 59 PRO D C 1
ATOM 3979 O O . PRO D 1 62 ? -15.611 -16.635 46.632 1.00 19.27 59 PRO D O 1
ATOM 3983 N N . LYS D 1 63 ? -17.240 -15.862 47.967 1.00 15.39 60 LYS D N 1
ATOM 3984 C CA . LYS D 1 63 ? -17.538 -14.732 47.107 1.00 17.52 60 LYS D CA 1
ATOM 3985 C C . LYS D 1 63 ? -16.330 -13.834 46.906 1.00 17.54 60 LYS D C 1
ATOM 3986 O O . LYS D 1 63 ? -16.025 -13.431 45.788 1.00 19.64 60 LYS D O 1
ATOM 3992 N N . TYR D 1 64 ? -15.637 -13.511 47.989 1.00 14.74 61 TYR D N 1
ATOM 3993 C CA . TYR D 1 64 ? -14.544 -12.547 47.897 1.00 14.01 61 TYR D CA 1
ATOM 3994 C C . TYR D 1 64 ? -13.216 -13.185 47.484 1.00 13.68 61 TYR D C 1
ATOM 3995 O O . TYR D 1 64 ? -12.341 -12.518 46.943 1.00 16.69 61 TYR D O 1
ATOM 4004 N N 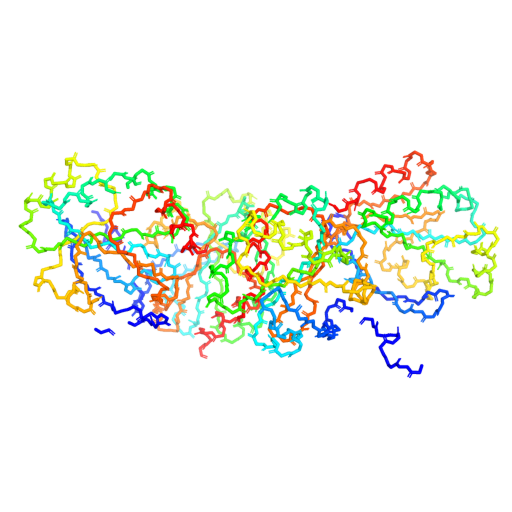. LYS D 1 65 ? -13.079 -14.488 47.712 1.00 14.91 62 LYS D N 1
ATOM 4005 C CA . LYS D 1 65 ? -11.948 -15.238 47.162 1.00 14.92 62 LYS D CA 1
ATOM 4006 C C . LYS D 1 65 ? -11.897 -15.063 45.647 1.00 14.08 62 LYS D C 1
ATOM 4007 O O . LYS D 1 65 ? -10.827 -14.990 45.047 1.00 15.14 62 LYS D O 1
ATOM 4013 N N . GLU D 1 66 ? -13.081 -14.972 45.058 1.00 13.27 63 GLU D N 1
ATOM 4014 C CA . GLU D 1 66 ? -13.284 -14.890 43.624 1.00 15.67 63 GLU D CA 1
ATOM 4015 C C . GLU D 1 66 ? -12.878 -13.534 43.074 1.00 17.02 63 GLU D C 1
ATOM 4016 O O . GLU D 1 66 ? -12.628 -13.395 41.873 1.00 18.92 63 GLU D O 1
ATOM 4022 N N . LYS D 1 67 ? -12.836 -12.534 43.952 1.00 15.28 64 LYS D N 1
ATOM 4023 C CA . LYS D 1 67 ? -12.517 -11.159 43.583 1.00 14.44 64 LYS D CA 1
ATOM 4024 C C . LYS D 1 67 ? -11.081 -10.771 43.950 1.00 16.57 64 LYS D C 1
ATOM 4025 O O . LYS D 1 67 ? -10.748 -9.594 43.986 1.00 20.43 64 LYS D O 1
ATOM 4031 N N . GLY D 1 68 ? -10.245 -11.761 44.264 1.00 15.76 65 GLY D N 1
ATOM 4032 C CA . GLY D 1 68 ? -8.873 -11.513 44.676 1.00 12.40 65 GLY D CA 1
ATOM 4033 C C . GLY D 1 68 ? -8.701 -11.078 46.118 1.00 12.34 65 GLY D C 1
ATOM 4034 O O . GLY D 1 68 ? -7.825 -10.278 46.425 1.00 12.67 65 GLY D O 1
ATOM 4035 N N . VAL D 1 69 ? -9.542 -11.596 47.008 1.00 12.66 66 VAL D N 1
ATOM 4036 C CA . VAL D 1 69 ? -9.336 -11.402 48.442 1.00 11.91 66 VAL D CA 1
ATOM 4037 C C . VAL D 1 69 ? -8.927 -12.716 49.126 1.00 12.03 66 VAL D C 1
ATOM 4038 O O . VAL D 1 69 ? -9.470 -13.778 48.834 1.00 13.95 66 VAL D O 1
ATOM 4042 N N . GLU D 1 70 ? -7.950 -12.649 50.022 1.00 10.93 67 GLU D N 1
ATOM 4043 C CA . GLU D 1 70 ? -7.593 -13.813 50.806 1.00 9.95 67 GLU D CA 1
ATOM 4044 C C . GLU D 1 70 ? -7.867 -13.559 52.276 1.00 10.59 67 GLU D C 1
ATOM 4045 O O . GLU D 1 70 ? -7.802 -12.425 52.737 1.00 10.52 67 GLU D O 1
ATOM 4051 N N . ILE D 1 71 ? -8.217 -14.620 53.000 1.00 12.58 68 ILE D N 1
ATOM 4052 C CA . ILE D 1 71 ? -8.398 -14.539 54.444 1.00 10.91 68 ILE D CA 1
ATOM 4053 C C . ILE D 1 71 ? -7.328 -15.406 55.059 1.00 10.36 68 ILE D C 1
ATOM 4054 O O . ILE D 1 71 ? -7.148 -16.544 54.642 1.00 12.16 68 ILE D O 1
ATOM 4059 N N . ILE D 1 72 ? -6.586 -14.858 56.013 1.00 10.17 69 ILE D N 1
ATOM 4060 C CA . ILE D 1 72 ? -5.596 -15.645 56.740 1.00 10.55 69 ILE D CA 1
ATOM 4061 C C . ILE D 1 72 ? -5.920 -15.586 58.230 1.00 9.71 69 ILE D C 1
ATOM 4062 O O . ILE D 1 72 ? -5.895 -14.528 58.838 1.00 9.96 69 ILE D O 1
ATOM 4067 N N . ALA D 1 73 ? -6.262 -16.741 58.791 1.00 9.73 70 ALA D N 1
ATOM 4068 C CA . ALA D 1 73 ? -6.648 -16.855 60.197 1.00 8.83 70 ALA D CA 1
ATOM 4069 C C . ALA D 1 73 ? -5.528 -17.510 61.012 1.00 9.62 70 ALA D C 1
ATOM 4070 O O . ALA D 1 73 ? -5.321 -18.737 60.952 1.00 9.78 70 ALA D O 1
ATOM 4072 N N . LEU D 1 74 ? -4.778 -16.670 61.720 1.00 8.54 71 LEU D N 1
ATOM 4073 C CA . LEU D 1 74 ? -3.670 -17.105 62.547 1.00 9.33 71 LEU D CA 1
ATOM 4074 C C . LEU D 1 74 ? -4.143 -17.448 63.940 1.00 8.94 71 LEU D C 1
ATOM 4075 O O . LEU D 1 74 ? -4.638 -16.601 64.675 1.00 9.05 71 LEU D O 1
ATOM 4080 N N . ASP D 1 75 ? -3.968 -18.713 64.291 1.00 10.54 72 ASP D N 1
ATOM 4081 C CA . ASP D 1 75 ? -4.327 -19.221 65.606 1.00 9.24 72 ASP D CA 1
ATOM 4082 C C . ASP D 1 75 ? -3.288 -18.908 66.678 1.00 10.55 72 ASP D C 1
ATOM 4083 O O . ASP D 1 75 ? -2.081 -18.964 66.419 1.00 11.45 72 ASP D O 1
ATOM 4088 N N . ALA D 1 76 ? -3.762 -18.614 67.886 1.00 8.84 73 ALA D N 1
ATOM 4089 C CA . ALA D 1 76 ? -2.874 -18.220 68.977 1.00 11.57 73 ALA D CA 1
ATOM 4090 C C . ALA D 1 76 ? -2.196 -19.409 69.669 1.00 9.42 73 ALA D C 1
ATOM 4091 O O . ALA D 1 76 ? -2.452 -19.683 70.838 1.00 12.70 73 ALA D O 1
ATOM 4093 N N . ASP D 1 77 ? -1.366 -20.131 68.922 1.00 9.70 74 ASP D N 1
ATOM 4094 C CA . ASP D 1 77 ? -0.385 -21.055 69.510 1.00 10.71 74 ASP D CA 1
ATOM 4095 C C . ASP D 1 77 ? -0.985 -22.252 70.253 1.00 9.55 74 ASP D C 1
ATOM 4096 O O . ASP D 1 77 ? -0.461 -22.677 71.278 1.00 9.56 74 ASP D O 1
ATOM 4101 N N . GLU D 1 78 ? -2.073 -22.799 69.731 1.00 7.45 75 GLU D N 1
ATOM 4102 C CA . GLU D 1 78 ? -2.668 -23.977 70.330 1.00 7.65 75 GLU D CA 1
ATOM 4103 C C . GLU D 1 78 ? -2.134 -25.213 69.624 1.00 9.62 75 GLU D C 1
ATOM 4104 O O . GLU D 1 78 ? -1.416 -25.090 68.651 1.00 9.27 75 GLU D O 1
ATOM 4110 N N . THR D 1 79 ? -2.463 -26.405 70.112 1.00 8.55 76 THR D N 1
ATOM 4111 C CA . THR D 1 79 ? -1.897 -27.606 69.512 1.00 8.31 76 THR D CA 1
ATOM 4112 C C . THR D 1 79 ? -2.476 -27.816 68.122 1.00 8.29 76 THR D C 1
ATOM 4113 O O . THR D 1 79 ? -3.560 -27.306 67.797 1.00 9.44 76 THR D O 1
ATOM 4117 N N . ASP D 1 80 ? -1.758 -28.574 67.301 1.00 9.18 77 ASP D N 1
ATOM 4118 C CA . ASP D 1 80 ? -2.207 -28.843 65.945 1.00 8.65 77 ASP D CA 1
ATOM 4119 C C . ASP D 1 80 ? -3.579 -29.489 65.928 1.00 8.41 77 ASP D C 1
ATOM 4120 O O . ASP D 1 80 ? -4.432 -29.133 65.114 1.00 9.83 77 ASP D O 1
ATOM 4125 N N . ILE D 1 81 ? -3.807 -30.426 66.832 1.00 8.93 78 ILE D N 1
ATOM 4126 C CA . ILE D 1 81 ? -5.082 -31.134 66.823 1.00 10.63 78 ILE D CA 1
ATOM 4127 C C . ILE D 1 81 ? -6.276 -30.264 67.260 1.00 10.62 78 ILE D C 1
ATOM 4128 O O . ILE D 1 81 ? -7.356 -30.375 66.689 1.00 12.80 78 ILE D O 1
ATOM 4133 N N . ALA D 1 82 ? -6.080 -29.379 68.233 1.00 9.22 79 ALA D N 1
ATOM 4134 C CA . ALA D 1 82 ? -7.140 -28.466 68.649 1.00 8.50 79 ALA D CA 1
ATOM 4135 C C . ALA D 1 82 ? -7.578 -27.569 67.489 1.00 9.55 79 ALA D C 1
ATOM 4136 O O . ALA D 1 82 ? -8.771 -27.306 67.282 1.00 9.86 79 ALA D O 1
ATOM 4138 N N . VAL D 1 83 ? -6.603 -27.111 66.709 1.00 8.90 80 VAL D N 1
ATOM 4139 C CA . VAL D 1 83 ? -6.897 -26.226 65.586 1.00 8.60 80 VAL D CA 1
ATOM 4140 C C . VAL D 1 83 ? -7.511 -26.979 64.413 1.00 8.69 80 VAL D C 1
ATOM 4141 O O . VAL D 1 83 ? -8.475 -26.515 63.818 1.00 10.03 80 VAL D O 1
ATOM 4145 N N . LYS D 1 84 ? -6.967 -28.139 64.083 1.00 8.16 81 LYS D N 1
ATOM 4146 C CA . LYS D 1 84 ? -7.572 -28.928 63.015 1.00 10.27 81 LYS D CA 1
ATOM 4147 C C . LYS D 1 84 ? -8.998 -29.344 63.395 1.00 10.49 81 LYS D C 1
ATOM 4148 O O . LYS D 1 84 ? -9.915 -29.268 62.568 1.00 10.22 81 LYS D O 1
ATOM 4154 N N . ASN D 1 85 ? -9.184 -29.770 64.646 1.00 10.20 82 ASN D N 1
ATOM 4155 C CA . ASN D 1 85 ? -10.519 -30.138 65.118 1.00 9.16 82 ASN D CA 1
ATOM 4156 C C . ASN D 1 85 ? -11.488 -28.983 65.011 1.00 9.36 82 ASN D C 1
ATOM 4157 O O . ASN D 1 85 ? -12.618 -29.165 64.608 1.00 11.46 82 ASN D O 1
ATOM 4162 N N . PHE D 1 86 ? -11.048 -27.786 65.369 1.00 8.13 83 PHE D N 1
ATOM 4163 C CA . PHE D 1 86 ? -11.892 -26.604 65.213 1.00 7.77 83 PHE D CA 1
ATOM 4164 C C . PHE D 1 86 ? -12.224 -26.324 63.732 1.00 9.52 83 PHE D C 1
ATOM 4165 O O . PHE D 1 86 ? -13.372 -26.033 63.379 1.00 10.28 83 PHE D O 1
ATOM 4173 N N . VAL D 1 87 ? -11.213 -26.408 62.870 1.00 9.81 84 VAL D N 1
ATOM 4174 C CA . VAL D 1 87 ? -11.399 -26.117 61.464 1.00 9.50 84 VAL D CA 1
ATOM 4175 C C . VAL D 1 87 ? -12.427 -27.055 60.852 1.00 10.06 84 VAL D C 1
ATOM 4176 O O . VAL D 1 87 ? -13.310 -26.623 60.121 1.00 12.13 84 VAL D O 1
ATOM 4180 N N . ASN D 1 88 ? -12.327 -28.339 61.160 1.00 10.45 85 ASN D N 1
ATOM 4181 C CA . ASN D 1 88 ? -13.295 -29.285 60.613 1.00 9.36 85 ASN D CA 1
ATOM 4182 C C . ASN D 1 88 ? -14.678 -29.128 61.254 1.00 11.52 85 ASN D C 1
ATOM 4183 O O . ASN D 1 88 ? -15.689 -29.181 60.570 1.00 14.80 85 ASN D O 1
ATOM 4188 N N . GLN D 1 89 ? -14.710 -28.918 62.563 1.00 7.99 86 GLN D N 1
ATOM 4189 C CA . GLN D 1 89 ? -15.957 -28.690 63.293 1.00 9.28 86 GLN D CA 1
ATOM 4190 C C . GLN D 1 89 ? -16.781 -27.559 62.684 1.00 10.69 86 GLN D C 1
ATOM 4191 O O . GLN D 1 89 ? -18.014 -27.667 62.526 1.00 11.04 86 GLN D O 1
ATOM 4197 N N . TYR D 1 90 ? -16.075 -26.478 62.355 1.00 9.06 87 TYR D N 1
ATOM 4198 C CA . TYR D 1 90 ? -16.665 -25.274 61.788 1.00 9.10 87 TYR D CA 1
ATOM 4199 C C . TYR D 1 90 ? -16.688 -25.302 60.268 1.00 9.66 87 TYR D C 1
ATOM 4200 O O . TYR D 1 90 ? -17.255 -24.413 59.653 1.00 10.97 87 TYR D O 1
ATOM 4209 N N . GLY D 1 91 ? -16.065 -26.322 59.683 1.00 9.37 88 GLY D N 1
ATOM 4210 C CA . GLY D 1 91 ? -16.016 -26.464 58.247 1.00 9.97 88 GLY D CA 1
ATOM 4211 C C . GLY D 1 91 ? -15.350 -25.284 57.564 1.00 10.01 88 GLY D C 1
ATOM 4212 O O . GLY D 1 91 ? -15.833 -24.845 56.525 1.00 12.75 88 GLY D O 1
ATOM 4213 N N . LEU D 1 92 ? -14.245 -24.786 58.116 1.00 10.52 89 LEU D N 1
ATOM 4214 C CA . LEU D 1 92 ? -13.633 -23.556 57.595 1.00 10.08 89 LEU D CA 1
ATOM 4215 C C . LEU D 1 92 ? -12.920 -23.781 56.258 1.00 10.39 89 LEU D C 1
ATOM 4216 O O . LEU D 1 92 ? -12.161 -24.729 56.101 1.00 11.15 89 LEU D O 1
ATOM 4221 N N . LYS D 1 93 ? -13.196 -22.894 55.307 1.00 11.58 90 LYS D N 1
ATOM 4222 C CA . LYS D 1 93 ? -12.709 -22.999 53.931 1.00 13.63 90 LYS D CA 1
ATOM 4223 C C . LYS D 1 93 ? -11.421 -22.211 53.655 1.00 13.01 90 LYS D C 1
ATOM 4224 O O . LYS D 1 93 ? -10.697 -22.525 52.704 1.00 12.96 90 LYS D O 1
ATOM 4230 N N . PHE D 1 94 ? -11.157 -21.192 54.480 1.00 11.24 91 PHE D N 1
ATOM 4231 C CA . PHE D 1 94 ? -10.023 -20.279 54.282 1.00 10.57 91 PHE D CA 1
ATOM 4232 C C . PHE D 1 94 ? -8.755 -20.764 54.994 1.00 9.68 91 PHE D C 1
ATOM 4233 O O . PHE D 1 94 ? -8.838 -21.504 55.960 1.00 10.34 91 PHE D O 1
ATOM 4241 N N . PRO D 1 95 ? -7.578 -20.318 54.536 1.00 10.82 92 PRO D N 1
ATOM 4242 C CA . PRO D 1 95 ? -6.319 -20.705 55.176 1.00 10.22 92 PRO D CA 1
ATOM 4243 C C . PRO D 1 95 ? -6.270 -20.402 56.672 1.00 9.40 92 PRO D C 1
ATOM 4244 O O . PRO D 1 95 ? -6.628 -19.319 57.128 1.00 8.89 92 PRO D O 1
ATOM 4248 N N . VAL D 1 96 ? -5.806 -21.398 57.413 1.00 9.84 93 VAL D N 1
ATOM 4249 C CA . VAL D 1 96 ? -5.600 -21.316 58.850 1.00 9.44 93 VAL D CA 1
ATOM 4250 C C . VAL D 1 96 ? -4.179 -21.809 59.165 1.00 11.25 93 VAL D C 1
ATOM 4251 O O . VAL D 1 96 ? -3.717 -22.827 58.624 1.00 12.30 93 VAL D O 1
ATOM 4255 N N . ALA D 1 97 ? -3.486 -21.061 60.021 1.00 10.55 94 ALA D N 1
ATOM 4256 C CA . ALA D 1 97 ? -2.130 -21.401 60.407 1.00 10.65 94 ALA D CA 1
ATOM 4257 C C . ALA D 1 97 ? -1.954 -21.096 61.885 1.00 9.62 94 ALA D C 1
ATOM 4258 O O . ALA D 1 97 ? -2.663 -20.274 62.442 1.00 11.59 94 ALA D O 1
ATOM 4260 N N . ILE D 1 98 ? -1.007 -21.770 62.523 1.00 10.28 95 ILE D N 1
ATOM 4261 C CA . ILE D 1 98 ? -0.717 -21.506 63.921 1.00 9.41 95 ILE D CA 1
ATOM 4262 C C . ILE D 1 98 ? 0.462 -20.531 64.085 1.00 10.35 95 ILE D C 1
ATOM 4263 O O . ILE D 1 98 ? 1.566 -20.793 63.612 1.00 13.44 95 ILE D O 1
ATOM 4268 N N . ASP D 1 99 ? 0.214 -19.413 64.756 1.00 9.93 96 ASP D N 1
ATOM 4269 C CA . ASP D 1 99 ? 1.268 -18.460 65.076 1.00 10.12 96 ASP D CA 1
ATOM 4270 C C . ASP D 1 99 ? 2.134 -19.018 66.214 1.00 12.09 96 ASP D C 1
ATOM 4271 O O . ASP D 1 99 ? 1.920 -18.709 67.391 1.00 14.23 96 ASP D O 1
ATOM 4276 N N . LYS D 1 100 ? 3.085 -19.874 65.833 1.00 14.50 97 LYS D N 1
ATOM 4277 C CA . LYS D 1 100 ? 3.999 -20.530 66.778 1.00 14.31 97 LYS D CA 1
ATOM 4278 C C . LYS D 1 100 ? 4.792 -19.511 67.592 1.00 15.93 97 LYS D C 1
ATOM 4279 O O . LYS D 1 100 ? 5.321 -18.534 67.071 1.00 16.46 97 LYS D O 1
ATOM 4285 N N . GLY D 1 101 ? 4.876 -19.736 68.889 1.00 17.32 98 GLY D N 1
ATOM 4286 C CA . GLY D 1 101 ? 5.539 -18.799 69.772 1.00 17.44 98 GLY D CA 1
ATOM 4287 C C . GLY D 1 101 ? 4.788 -17.496 69.962 1.00 18.50 98 GLY D C 1
ATOM 4288 O O . GLY D 1 101 ? 5.203 -16.665 70.766 1.00 20.70 98 GLY D O 1
ATOM 4289 N N . GLN D 1 102 ? 3.676 -17.328 69.247 1.00 17.40 99 GLN D N 1
ATOM 4290 C CA . GLN D 1 102 ? 2.925 -16.066 69.233 1.00 16.51 99 GLN D CA 1
ATOM 4291 C C . GLN D 1 102 ? 3.796 -14.905 68.752 1.00 19.02 99 GLN D C 1
ATOM 4292 O O . GLN D 1 102 ? 3.624 -13.764 69.172 1.00 19.69 99 GLN D O 1
ATOM 4298 N N . LYS D 1 103 ? 4.712 -15.216 67.840 1.00 20.14 100 LYS D N 1
ATOM 4299 C CA . LYS D 1 103 ? 5.661 -14.244 67.296 1.00 19.25 100 LYS D CA 1
ATOM 4300 C C . LYS D 1 103 ? 4.956 -13.124 66.498 1.00 19.31 100 LYS D C 1
ATOM 4301 O O . LYS D 1 103 ? 5.187 -11.934 66.727 1.00 20.85 100 LYS D O 1
ATOM 4307 N N . ILE D 1 104 ? 4.076 -13.514 65.582 1.00 17.83 101 ILE D N 1
ATOM 4308 C CA . ILE D 1 104 ? 3.366 -12.564 64.728 1.00 16.65 101 ILE D CA 1
ATOM 4309 C C . ILE D 1 104 ? 2.401 -11.727 65.551 1.00 18.31 101 ILE D C 1
ATOM 4310 O O . ILE D 1 104 ? 2.164 -10.559 65.277 1.00 21.38 101 ILE D O 1
ATOM 4315 N N . ILE D 1 105 ? 1.837 -12.350 66.569 1.00 16.97 102 ILE D N 1
ATOM 4316 C CA . ILE D 1 105 ? 0.982 -11.672 67.514 1.00 15.79 102 ILE D CA 1
ATOM 4317 C C . ILE D 1 105 ? 1.756 -10.532 68.163 1.00 15.81 102 ILE D C 1
ATOM 4318 O O . ILE D 1 105 ? 1.217 -9.453 68.371 1.00 17.86 102 ILE D O 1
ATOM 4323 N N . GLY D 1 106 ? 3.035 -10.778 68.446 1.00 17.91 103 GLY D N 1
ATOM 4324 C CA . GLY D 1 106 ? 3.938 -9.755 68.954 1.00 16.89 103 GLY D CA 1
ATOM 4325 C C . GLY D 1 106 ? 4.333 -8.776 67.859 1.00 19.06 103 GLY D C 1
ATOM 4326 O O . GLY D 1 106 ? 4.227 -7.566 68.039 1.00 22.72 103 GLY D O 1
ATOM 4327 N N . THR D 1 107 ? 4.741 -9.302 66.711 1.00 19.20 104 THR D N 1
ATOM 4328 C CA . THR D 1 107 ? 5.088 -8.467 65.562 1.00 20.28 104 THR D CA 1
ATOM 4329 C C . THR D 1 107 ? 3.985 -7.478 65.161 1.00 19.78 104 THR D C 1
ATOM 4330 O O . THR D 1 107 ? 4.281 -6.363 64.737 1.00 21.56 104 THR D O 1
ATOM 4334 N N . TYR D 1 108 ? 2.723 -7.886 65.317 1.00 18.00 105 TYR D N 1
ATOM 4335 C CA . TYR D 1 108 ? 1.560 -7.053 65.025 1.00 17.97 105 TYR D CA 1
ATOM 4336 C C . TYR D 1 108 ? 0.965 -6.380 66.243 1.00 19.60 105 TYR D C 1
ATOM 4337 O O . TYR D 1 108 ? -0.057 -5.723 66.136 1.00 23.58 105 TYR D O 1
ATOM 4346 N N . GLY D 1 109 ? 1.586 -6.546 67.402 1.00 19.98 106 GLY D N 1
ATOM 4347 C CA . GLY D 1 109 ? 1.102 -5.925 68.626 1.00 18.53 106 GLY D CA 1
ATOM 4348 C C . GLY D 1 109 ? -0.302 -6.322 69.046 1.00 18.77 106 GLY D C 1
ATOM 4349 O O . GLY D 1 109 ? -0.993 -5.562 69.719 1.00 21.13 106 GLY D O 1
ATOM 4350 N N . VAL D 1 110 ? -0.712 -7.523 68.657 1.00 17.02 107 VAL D N 1
ATOM 4351 C CA . VAL D 1 110 ? -2.021 -8.053 69.004 1.00 17.32 107 VAL D CA 1
ATOM 4352 C C . VAL D 1 110 ? -2.177 -8.280 70.509 1.00 19.05 107 VAL D C 1
ATOM 4353 O O . VAL D 1 110 ? -1.290 -8.825 71.161 1.00 21.37 107 VAL D O 1
ATOM 4357 N N . GLY D 1 111 ? -3.307 -7.846 71.053 1.00 18.01 108 GLY D N 1
ATOM 4358 C CA . GLY D 1 111 ? -3.632 -8.110 72.438 1.00 16.49 108 GLY D CA 1
ATOM 4359 C C . GLY D 1 111 ? -4.867 -8.981 72.570 1.00 17.40 108 GLY D C 1
ATOM 4360 O O . GLY D 1 111 ? -4.772 -10.212 72.596 1.00 18.39 108 GLY D O 1
ATOM 4361 N N . PRO D 1 112 ? -6.042 -8.347 72.668 1.00 18.12 109 PRO D N 1
ATOM 4362 C CA . PRO D 1 112 ? -7.295 -9.097 72.811 1.00 17.47 109 PRO D CA 1
ATOM 4363 C C . PRO D 1 112 ? -7.639 -9.810 71.517 1.00 17.31 109 PRO D C 1
ATOM 4364 O O . PRO D 1 112 ? -7.246 -9.345 70.440 1.00 20.65 109 PRO D O 1
ATOM 4368 N N . LEU D 1 113 ? -8.334 -10.938 71.613 1.00 12.91 110 LEU D N 1
ATOM 4369 C CA . LEU D 1 113 ? -8.804 -11.640 70.419 1.00 12.31 110 LEU D CA 1
ATOM 4370 C C . LEU D 1 113 ? -10.330 -11.613 70.418 1.00 14.83 110 LEU D C 1
ATOM 4371 O O . LEU D 1 113 ? -10.943 -11.713 71.473 1.00 18.94 110 LEU D O 1
ATOM 4376 N N . PRO D 1 114 ? -10.958 -11.500 69.239 1.00 15.01 111 PRO D N 1
ATOM 4377 C CA . PRO D 1 114 ? -10.324 -11.461 67.919 1.00 12.94 111 PRO D CA 1
ATOM 4378 C C . PRO D 1 114 ? -9.778 -10.082 67.603 1.00 12.12 111 PRO D C 1
ATOM 4379 O O . PRO D 1 114 ? -10.372 -9.092 68.030 1.00 12.28 111 PRO D O 1
ATOM 4383 N N . THR D 1 115 ? -8.652 -10.034 66.887 1.00 12.89 112 THR D N 1
ATOM 4384 C CA . THR D 1 115 ? -8.140 -8.800 66.276 1.00 12.84 112 THR D CA 1
ATOM 4385 C C . THR D 1 115 ? -7.910 -9.113 64.813 1.00 13.22 112 THR D C 1
ATOM 4386 O O . THR D 1 115 ? -7.458 -10.209 64.497 1.00 13.74 112 THR D O 1
ATOM 4390 N N . SER D 1 116 ? -8.262 -8.175 63.931 1.00 11.17 113 SER D N 1
ATOM 4391 C CA . SER D 1 116 ? -8.077 -8.352 62.500 1.00 9.81 113 SER D CA 1
ATOM 4392 C C . SER D 1 116 ? -7.386 -7.158 61.874 1.00 10.46 113 SER D C 1
ATOM 4393 O O . SER D 1 116 ? -7.479 -6.046 62.360 1.00 13.37 113 SER D O 1
ATOM 4396 N N . PHE D 1 117 ? -6.705 -7.395 60.771 1.00 10.16 114 PHE D N 1
ATOM 4397 C CA . PHE D 1 117 ? -6.113 -6.306 60.024 1.00 10.29 114 PHE D CA 1
ATOM 4398 C C . PHE D 1 117 ? -6.564 -6.417 58.591 1.00 11.56 114 PHE D C 1
ATOM 4399 O O . PHE D 1 117 ? -6.614 -7.516 58.038 1.00 11.10 114 PHE D O 1
ATOM 4407 N N . LEU D 1 118 ? -6.921 -5.273 58.014 1.00 13.42 115 LEU D N 1
ATOM 4408 C CA . LEU D 1 118 ? -7.150 -5.156 56.574 1.00 12.91 115 LEU D CA 1
ATOM 4409 C C . LEU D 1 118 ? -5.828 -4.776 55.903 1.00 12.83 115 LEU D C 1
ATOM 4410 O O . LEU D 1 118 ? -5.242 -3.748 56.224 1.00 15.33 115 LEU D O 1
ATOM 4415 N N . ILE D 1 119 ? -5.352 -5.611 54.989 1.00 11.25 116 ILE D N 1
ATOM 4416 C CA . ILE D 1 119 ? -4.116 -5.336 54.276 1.00 12.90 116 ILE D CA 1
ATOM 4417 C C . ILE D 1 119 ? -4.456 -5.206 52.794 1.00 12.55 116 ILE D C 1
ATOM 4418 O O . ILE D 1 119 ? -5.142 -6.059 52.245 1.00 14.72 116 ILE D O 1
ATOM 4423 N N . ASP D 1 120 ? -4.030 -4.119 52.154 1.00 11.68 117 ASP D N 1
ATOM 4424 C CA . ASP D 1 120 ? -4.444 -3.895 50.776 1.00 12.05 117 ASP D CA 1
ATOM 4425 C C . ASP D 1 120 ? -3.561 -4.620 49.770 1.00 12.56 117 ASP D C 1
ATOM 4426 O O . ASP D 1 120 ? -2.611 -5.286 50.145 1.00 11.55 117 ASP D O 1
ATOM 4431 N N . LYS D 1 121 ? -3.896 -4.490 48.491 1.00 12.42 118 LYS D N 1
ATOM 4432 C CA . LYS D 1 121 ? -3.218 -5.217 47.425 1.00 12.13 118 LYS D CA 1
ATOM 4433 C C . LYS D 1 121 ? -1.755 -4.812 47.243 1.00 13.70 118 LYS D C 1
ATOM 4434 O O . LYS D 1 121 ? -0.969 -5.529 46.619 1.00 13.15 118 LYS D O 1
ATOM 4440 N N . ASP D 1 122 ? -1.394 -3.651 47.767 1.00 11.71 119 ASP D N 1
ATOM 4441 C CA . ASP D 1 122 ? 0.003 -3.233 47.788 1.00 13.02 119 ASP D CA 1
ATOM 4442 C C . ASP D 1 122 ? 0.716 -3.739 49.032 1.00 16.55 119 ASP D C 1
ATOM 4443 O O . ASP D 1 122 ? 1.917 -3.522 49.202 1.00 18.90 119 ASP D O 1
ATOM 4448 N N . GLY D 1 123 ? -0.036 -4.399 49.905 1.00 17.32 120 GLY D N 1
ATOM 4449 C CA . GLY D 1 123 ? 0.506 -4.942 51.135 1.00 17.29 120 GLY D CA 1
ATOM 4450 C C . GLY D 1 123 ? 0.559 -3.974 52.302 1.00 17.10 120 GLY D C 1
ATOM 4451 O O . GLY D 1 123 ? 1.300 -4.201 53.253 1.00 19.66 120 GLY D O 1
ATOM 4452 N N . LYS D 1 124 ? -0.230 -2.910 52.245 1.00 15.71 121 LYS D N 1
ATOM 4453 C CA . LYS D 1 124 ? -0.208 -1.894 53.288 1.00 18.07 121 LYS D CA 1
ATOM 4454 C C . LYS D 1 124 ? -1.337 -2.133 54.306 1.00 19.05 121 LYS D C 1
ATOM 4455 O O . LYS D 1 124 ? -2.387 -2.669 53.964 1.00 16.72 121 LYS D O 1
ATOM 4461 N N . VAL D 1 125 ? -1.135 -1.739 55.561 1.00 21.52 122 VAL D N 1
ATOM 4462 C CA . VAL D 1 125 ? -2.200 -1.864 56.561 1.00 19.45 122 VAL D CA 1
ATOM 4463 C C . VAL D 1 125 ? -3.223 -0.750 56.430 1.00 20.27 122 VAL D C 1
ATOM 4464 O O . VAL D 1 125 ? -2.939 0.412 56.729 1.00 24.30 122 VAL D O 1
ATOM 4468 N N . VAL D 1 126 ? -4.414 -1.127 55.975 1.00 17.78 123 VAL D N 1
ATOM 4469 C CA . VAL D 1 126 ? -5.564 -0.231 55.843 1.00 18.59 123 VAL D CA 1
ATOM 4470 C C . VAL D 1 126 ? -6.198 0.114 57.195 1.00 18.26 123 VAL D C 1
ATOM 4471 O O . VAL D 1 126 ? -6.611 1.245 57.433 1.00 18.27 123 VAL D O 1
ATOM 4475 N N . GLU D 1 127 ? -6.267 -0.877 58.081 1.00 18.63 124 GLU D N 1
ATOM 4476 C CA . GLU D 1 127 ? -7.039 -0.752 59.303 1.00 17.50 124 GLU D CA 1
ATOM 4477 C C . GLU D 1 127 ? -6.831 -1.932 60.237 1.00 15.41 124 GLU D C 1
ATOM 4478 O O . GLU D 1 127 ? -6.701 -3.062 59.786 1.00 16.09 124 GLU D O 1
ATOM 4484 N N . GLN D 1 128 ? -6.821 -1.669 61.539 1.00 15.25 125 GLN D N 1
ATOM 4485 C CA . GLN D 1 128 ? -6.895 -2.724 62.537 1.00 15.29 125 GLN D CA 1
ATOM 4486 C C . GLN D 1 128 ? -8.279 -2.699 63.144 1.00 15.69 125 GLN D C 1
ATOM 4487 O O . GLN D 1 128 ? -8.772 -1.649 63.540 1.00 18.38 125 GLN D O 1
ATOM 4493 N N . ILE D 1 129 ? -8.894 -3.870 63.199 1.00 15.42 126 ILE D N 1
ATOM 4494 C CA . ILE D 1 129 ? -10.248 -4.091 63.696 1.00 15.94 126 ILE D CA 1
ATOM 4495 C C . ILE D 1 129 ? -10.226 -4.860 65.039 1.00 15.71 126 ILE D C 1
ATOM 4496 O O . ILE D 1 129 ? -9.621 -5.929 65.145 1.00 15.14 126 ILE D O 1
ATOM 4501 N N . ILE D 1 130 ? -10.873 -4.312 66.064 1.00 16.97 127 ILE D N 1
ATOM 4502 C CA . ILE D 1 130 ? -10.982 -4.992 67.348 1.00 23.55 127 ILE D CA 1
ATOM 4503 C C . ILE D 1 130 ? -12.436 -4.971 67.800 1.00 28.25 127 ILE D C 1
ATOM 4504 O O . ILE D 1 130 ? -13.235 -4.178 67.300 1.00 29.14 127 ILE D O 1
ATOM 4509 N N . GLY D 1 131 ? -12.795 -5.855 68.726 1.00 29.07 128 GLY D N 1
ATOM 4510 C CA . GLY D 1 131 ? -14.135 -5.845 69.284 1.00 28.74 128 GLY D CA 1
ATOM 4511 C C . GLY D 1 131 ? -15.100 -6.701 68.502 1.00 28.76 128 GLY D C 1
ATOM 4512 O O . GLY D 1 131 ? -14.669 -7.495 67.669 1.00 31.42 128 GLY D O 1
ATOM 4513 N N . GLU D 1 132 ? -16.396 -6.520 68.736 1.00 26.85 129 GLU D N 1
ATOM 4514 C CA . GLU D 1 132 ? -17.413 -7.416 68.182 1.00 29.84 129 GLU D CA 1
ATOM 4515 C C . GLU D 1 132 ? -17.865 -7.058 66.758 1.00 28.61 129 GLU D C 1
ATOM 4516 O O . GLU D 1 132 ? -18.371 -5.954 66.504 1.00 29.91 129 GLU D O 1
ATOM 4522 N N . GLN D 1 133 ? -17.701 -8.022 65.847 1.00 25.86 130 GLN D N 1
ATOM 4523 C CA . GLN D 1 133 ? -17.957 -7.838 64.422 1.00 22.34 130 GLN D CA 1
ATOM 4524 C C . GLN D 1 133 ? -19.100 -8.692 63.886 1.00 21.34 130 GLN D C 1
ATOM 4525 O O . GLN D 1 133 ? -19.090 -9.920 64.030 1.00 20.69 130 GLN D O 1
ATOM 4531 N N . THR D 1 134 ? -20.061 -8.039 63.240 1.00 17.53 131 THR D N 1
ATOM 4532 C CA . THR D 1 134 ? -21.186 -8.727 62.620 1.00 16.22 131 THR D CA 1
ATOM 4533 C C . THR D 1 134 ? -20.829 -9.108 61.202 1.00 14.85 131 THR D C 1
ATOM 4534 O O . THR D 1 134 ? -19.793 -8.690 60.689 1.00 16.92 131 THR D O 1
ATOM 4538 N N . LYS D 1 135 ? -21.681 -9.902 60.571 1.00 13.97 132 LYS D N 1
ATOM 4539 C CA . LYS D 1 135 ? -21.440 -10.324 59.195 1.00 14.96 132 LYS D CA 1
ATOM 4540 C C . LYS D 1 135 ? -21.449 -9.129 58.228 1.00 15.34 132 LYS D C 1
ATOM 4541 O O . LYS D 1 135 ? -20.690 -9.084 57.263 1.00 15.57 132 LYS D O 1
ATOM 4547 N N . GLU D 1 136 ? -22.298 -8.153 58.508 1.00 15.04 133 GLU D N 1
ATOM 4548 C CA . GLU D 1 136 ? -22.364 -6.977 57.677 1.00 17.00 133 GLU D CA 1
ATOM 4549 C C . GLU D 1 136 ? -21.073 -6.196 57.788 1.00 20.12 133 GLU D C 1
ATOM 4550 O O . GLU D 1 136 ? -20.517 -5.737 56.790 1.00 22.59 133 GLU D O 1
ATOM 4556 N N . GLN D 1 137 ? -20.590 -6.044 59.012 1.00 19.43 134 GLN D N 1
ATOM 4557 C CA . GLN D 1 137 ? -19.322 -5.380 59.229 1.00 16.66 134 GLN D CA 1
ATOM 4558 C C . GLN D 1 137 ? -18.173 -6.113 58.524 1.00 16.07 134 GLN D C 1
ATOM 4559 O O . GLN D 1 137 ? -17.396 -5.500 57.810 1.00 16.39 134 GLN D O 1
ATOM 4565 N N . LEU D 1 138 ? -18.068 -7.419 58.711 1.00 14.08 135 LEU D N 1
ATOM 4566 C CA . LEU D 1 138 ? -17.011 -8.173 58.037 1.00 13.76 135 LEU D CA 1
ATOM 4567 C C . LEU D 1 138 ? -17.083 -8.042 56.518 1.00 14.82 135 LEU D C 1
ATOM 4568 O O . LEU D 1 138 ? -16.049 -7.926 55.848 1.00 14.17 135 LEU D O 1
ATOM 4573 N N . GLU D 1 139 ? -18.298 -8.042 55.975 1.00 14.78 136 GLU D N 1
ATOM 4574 C CA . GLU D 1 139 ? -18.460 -7.904 54.534 1.00 16.22 136 GLU D CA 1
ATOM 4575 C C . GLU D 1 139 ? -17.955 -6.552 54.040 1.00 14.00 136 GLU D C 1
ATOM 4576 O O . GLU D 1 139 ? -17.362 -6.466 52.976 1.00 14.99 136 GLU D O 1
ATOM 4582 N N . GLY D 1 140 ? -18.193 -5.503 54.817 1.00 13.26 137 GLY D N 1
ATOM 4583 C CA . GLY D 1 140 ? -17.640 -4.201 54.510 1.00 12.55 137 GLY D CA 1
ATOM 4584 C C . GLY D 1 140 ? -16.116 -4.207 54.420 1.00 14.70 137 GLY D C 1
ATOM 4585 O O . GLY D 1 140 ? -15.542 -3.528 53.573 1.00 15.23 137 GLY D O 1
ATOM 4586 N N . TYR D 1 141 ? -15.464 -4.974 55.297 1.00 13.81 138 TYR D N 1
ATOM 4587 C CA . TYR D 1 141 ? -14.002 -5.053 55.322 1.00 12.52 138 TYR D CA 1
ATOM 4588 C C . TYR D 1 141 ? -13.482 -5.741 54.078 1.00 12.35 138 TYR D C 1
ATOM 4589 O O . TYR D 1 141 ? -12.564 -5.249 53.435 1.00 12.26 138 TYR D O 1
ATOM 4598 N N . LEU D 1 142 ? -14.082 -6.878 53.738 1.00 14.58 139 LEU D N 1
ATOM 4599 C CA . LEU D 1 142 ? -13.708 -7.598 52.525 1.00 12.64 139 LEU D CA 1
ATOM 4600 C C . LEU D 1 142 ? -13.894 -6.744 51.249 1.00 12.05 139 LEU D C 1
ATOM 4601 O O . LEU D 1 142 ? -13.055 -6.803 50.347 1.00 12.58 139 LEU D O 1
ATOM 4606 N N . LYS D 1 143 ? -14.960 -5.941 51.196 1.00 12.23 140 LYS D N 1
ATOM 4607 C CA . LYS D 1 143 ? -15.182 -5.042 50.062 1.00 13.14 140 LYS D CA 1
ATOM 4608 C C . LYS D 1 143 ? -14.050 -4.013 49.970 1.00 16.01 140 LYS D C 1
ATOM 4609 O O . LYS D 1 143 ? -13.508 -3.763 48.887 1.00 17.24 140 LYS D O 1
ATOM 4615 N N . LYS D 1 144 ? -13.688 -3.452 51.124 1.00 13.50 141 LYS D N 1
ATOM 4616 C CA . LYS D 1 144 ? -12.708 -2.367 51.208 1.00 14.15 141 LYS D CA 1
ATOM 4617 C C . LYS D 1 144 ? -11.311 -2.785 50.766 1.00 13.36 141 LYS D C 1
ATOM 4618 O O . LYS D 1 144 ? -10.524 -1.937 50.371 1.00 15.62 141 LYS D O 1
ATOM 4624 N N . ILE D 1 145 ? -11.006 -4.083 50.854 1.00 11.52 142 ILE D N 1
ATOM 4625 C CA . ILE D 1 145 ? -9.713 -4.616 50.416 1.00 11.38 142 ILE D CA 1
ATOM 4626 C C . ILE D 1 145 ? -9.749 -5.388 49.076 1.00 13.00 142 ILE D C 1
ATOM 4627 O O . ILE D 1 145 ? -8.725 -5.928 48.643 1.00 12.69 142 ILE D O 1
ATOM 4632 N N . THR D 1 146 ? -10.917 -5.461 48.425 1.00 12.60 143 THR D N 1
ATOM 4633 C CA . THR D 1 146 ? -11.010 -6.081 47.100 1.00 11.90 143 THR D CA 1
ATOM 4634 C C . THR D 1 146 ? -10.092 -5.321 46.147 1.00 12.69 143 THR D C 1
ATOM 4635 O O . THR D 1 146 ? -10.193 -4.100 46.067 1.00 14.25 143 THR D O 1
ATOM 4639 N N . PRO D 1 147 ? -9.196 -6.025 45.431 1.00 13.21 144 PRO D N 1
ATOM 4640 C CA . PRO D 1 147 ? -8.325 -5.344 44.464 1.00 13.32 144 PRO D CA 1
ATOM 4641 C C . PRO D 1 147 ? -9.108 -4.641 43.355 1.00 16.67 144 PRO D C 1
ATOM 4642 O O . PRO D 1 147 ? -8.896 -3.443 43.167 1.00 17.42 144 PRO D O 1
#

InterPro domains:
  IPR000866 Alkyl hydroperoxide reductase subunit C/ Thiol specific antioxidant [PF00578] (37-153)
  IPR013766 Thioredoxin domain [PS51352] (35-173)
  IPR023555 Thiol-disulphide oxidoreductase ResA [MF_01319] (1-173)
  IPR036249 Thioredoxin-like superfamily [SSF52833] (8-170)
  IPR050553 Thioredoxin family ResA/DsbE subfamily [PTHR42852] (34-172)

Solvent-accessible surface area: 26764 Å² total

B-factor: mean 19.37, std 9.25, range [5.71, 138.16]

CATH classification: 3.40.30.10

Radius of gyration: 28.24 Å; Cα contacts (8 Å, |Δi|>4): 1175; chains: 4; bounding box: 58×81×73 Å